Protein 5F9P (pdb70)

Nearest PDB structures (foldseek):
  5f9p-assembly2_B  TM=1.002E+00  e=2.046E-46  Streptomyces ambofaciens
  4mt1-assembly1_A  TM=4.503E-01  e=4.607E-01  Neisseria gonorrhoeae PID332
  7b5p-assembly1_A  TM=3.895E-01  e=2.047E-01  Escherichia coli
  4k7q-assembly1_A  TM=4.254E-01  e=3.254E-01  Escherichia coli K-12
  7kge-assembly1_C  TM=5.294E-01  e=1.468E+00  Acinetobacter baumannii

Sequence (472 aa):
PIISAEDKHLTVLNLFTTDTPEKQGKLIEETKIVDAATYEGWSSTVHSGVDSHGTLNFIQWRSGEDLEKRYAGEEFKHRTLPVFGEITTSIRLQNEVAHTLTSDALGGKIEIGPGRDDYTVFTVFPVTPQGQDEALDALGPGQAFLAQVPGFRAHVVLKGLRARGLEGAFVISYSQWDSKQAWEAYRDQAPQDQDEARKAAVGRVRAVVAGEPYSNTYQVVHTRSAGEKLAAALEHHHPIISAEDKHLTVLNLFTTDTPEKQGKLIEETKIVDAATYEGWSSTVHSGVDSHGTLNFIQWRSGEDLEKRYAGEEFKHRTLPVFGEITTSIRLQNEVAHTLTSDALGGKIEIGPGRDDYTVFTVFPVTPQGQDEALDALGPGQAFLAQVPGFRAHVVLKGLRARGLEGAFVISYSQWDSKQAWEAYRDQAPQDQDEARKAAVGRVRAVVAGEPYSNTYQVVHTRSAGEKLAAAL

Radius of gyration: 25.52 Å; Cα contacts (8 Å, |Δi|>4): 1045; chains: 2; bounding box: 68×56×61 Å

B-factor: mean 20.16, std 7.45, range [1.07, 61.91]

Organism: Streptomyces ambofaciens (NCBI:txid1889)

Foldseek 3Di:
DKDFLPDPWKKKKKWFAAADVVLLVVVQVLLLCQLPDAQVQWKWWKWAFDPHGIIMITITGRYVVSVVVVCPDPCCVPPVPVVSVVGTPAIKMIWHWNAKDFLVDGRDMDDDDLVVFWWKKKKKFAFAPVQQVLLQCLQHVLVNVQSVQPFWGMKIKIWDDDMDRDDHGIIMIMTTGNDPVSVVCQVPDDPVRDDVSNVVSVVSSVVTGDDDMDMTITRTDDIDTNPGNDGPDDDNDD/DKDFLPDQWKKKKKKFAAADPVLLVVVQVLLVCQLPDQFDFWKWWKWAFDPHGIIMIIIIGRYPVSVVVVCVDPCCVPPVPVVRVVRTPAIKMIWHWNAKAFLVDGRDMDDDDLVQWWWKKKKKFAFAPVLQVVLQCLLHVLVNVQSVQAFWGMWIKIWDDDMDRDDHGMIMIMTTGNDPVSVVCLVPDDPVRDDVSNVVSVVSSVVGGDDDMDITITTTDDIDGNPGNDGPDD

Secondary structure (DSSP, 8-state):
-EE-TT--SEEEEEEEE-SSHHHHHHHHH--HHHHH---TT--EEEEEESSSSEEEEEEEES-HHHHHHHHHSHHIIIIIHHHHHHT-SEEE--EEEEEEEESS-BT--EE--GGG--EEEEEEEEE-TTTHHHHHHHHTGGGGGGGGSTTEEEEEEEEE---SS--SEEEEEEEEES-HHHHHHHHT--GGGS-HHHHHHHHHHHHHB-S--EEEEEEEEEEE-TT----SSSS---/-EE-TT--SEEEEEEEE-SSHHHHHHHHH--HHHHH---TT--EEEEEESSSSEEEEEEEES-HHHHHHHHHSHHIIIIIHHHHHHT-SEEE--EEEEEEEETTEET--EE--SSS--EEEEEEEEB-GGGHHHHHHHHTGGGGGGGGSTTEEEEEEEEE---SS--S-EEEEEEEES-HHHHHHHHT--GGGS-HHHHHHHHHHHHHB-S--EEEEEEEEEEE-TT----S--

Structure (mmCIF, N/CA/C/O backbone):
data_5F9P
#
_entry.id   5F9P
#
_cell.length_a   90.273
_cell.length_b   90.273
_cell.length_c   94.745
_cell.angle_alpha   90.00
_cell.angle_beta   90.00
_cell.angle_gamma   120.00
#
_symmetry.space_group_name_H-M   'P 62'
#
loop_
_entity.id
_entity.type
_entity.pdbx_description
1 polymer 'Anthrone oxidase-like protein'
2 non-polymer GLYCEROL
3 water water
#
loop_
_atom_site.group_PDB
_atom_site.id
_atom_site.type_symbol
_atom_site.label_atom_id
_atom_site.label_alt_id
_atom_site.label_comp_id
_atom_site.label_asym_id
_atom_site.label_entity_id
_atom_site.label_seq_id
_atom_site.pdbx_PDB_ins_code
_atom_site.Cartn_x
_atom_site.Cartn_y
_atom_site.Cartn_z
_atom_site.occupancy
_atom_site.B_iso_or_equiv
_atom_site.auth_seq_id
_atom_site.auth_comp_id
_atom_site.auth_asym_id
_atom_site.auth_atom_id
_atom_site.pdbx_PDB_model_num
ATOM 1 N N . PRO A 1 1 ? -10.374 32.139 51.415 1.00 18.85 2 PRO A N 1
ATOM 2 C CA . PRO A 1 1 ? -10.203 33.490 50.873 1.00 19.19 2 PRO A CA 1
ATOM 3 C C . PRO A 1 1 ? -9.737 33.451 49.414 1.00 17.22 2 PRO A C 1
ATOM 4 O O . PRO A 1 1 ? -9.192 32.442 48.973 1.00 17.73 2 PRO A O 1
ATOM 8 N N . ILE A 1 2 ? -9.970 34.534 48.677 1.00 17.37 3 ILE A N 1
ATOM 9 C CA . ILE A 1 2 ? -9.725 34.554 47.238 1.00 16.29 3 ILE A CA 1
ATOM 10 C C . ILE A 1 2 ? -8.554 35.468 46.919 1.00 17.53 3 ILE A C 1
ATOM 11 O O . ILE A 1 2 ? -8.466 36.570 47.451 1.00 18.31 3 ILE A O 1
ATOM 16 N N . ILE A 1 3 ? -7.644 35.001 46.067 1.00 18.04 4 ILE A N 1
ATOM 17 C CA . ILE A 1 3 ? -6.488 35.806 45.676 1.00 18.51 4 ILE A CA 1
ATOM 18 C C . ILE A 1 3 ? -6.545 36.121 44.188 1.00 17.53 4 ILE A C 1
ATOM 19 O O . ILE A 1 3 ? -6.804 35.241 43.381 1.00 18.00 4 ILE A O 1
ATOM 24 N N . SER A 1 4 ? -6.305 37.373 43.824 1.00 19.82 5 SER A N 1
ATOM 25 C CA . SER A 1 4 ? -6.300 37.734 42.405 1.00 26.17 5 SER A CA 1
ATOM 26 C C . SER A 1 4 ? -5.324 38.864 42.088 1.00 21.48 5 SER A C 1
ATOM 27 O O . SER A 1 4 ? -5.065 39.732 42.923 1.00 22.94 5 SER A O 1
ATOM 30 N N . ALA A 1 5 ? -4.803 38.869 40.868 1.00 24.95 6 ALA A N 1
ATOM 31 C CA . ALA A 1 5 ? -3.867 39.914 40.456 1.00 29.75 6 ALA A CA 1
ATOM 32 C C . ALA A 1 5 ? -4.472 41.324 40.506 1.00 29.98 6 ALA A C 1
ATOM 33 O O . ALA A 1 5 ? -3.742 42.313 40.592 1.00 25.39 6 ALA A O 1
ATOM 35 N N . GLU A 1 6 ? -5.800 41.418 40.457 1.00 27.40 7 GLU A N 1
ATOM 36 C CA . GLU A 1 6 ? -6.467 42.720 40.532 1.00 33.32 7 GLU A CA 1
ATOM 37 C C . GLU A 1 6 ? -6.659 43.214 41.966 1.00 34.80 7 GLU A C 1
ATOM 38 O O . GLU A 1 6 ? -7.155 44.321 42.187 1.00 33.93 7 GLU A O 1
ATOM 44 N N . ASP A 1 7 ? -6.265 42.394 42.936 1.00 31.64 8 ASP A N 1
ATOM 45 C CA . ASP A 1 7 ? -6.320 42.796 44.340 1.00 29.82 8 ASP A CA 1
ATOM 46 C C . ASP A 1 7 ? -5.693 44.169 44.521 1.00 28.44 8 ASP A C 1
ATOM 47 O O . ASP A 1 7 ? -4.567 44.397 44.084 1.00 33.36 8 ASP A O 1
ATOM 52 N N . LYS A 1 8 ? -6.412 45.079 45.170 1.00 27.67 9 LYS A N 1
ATOM 53 C CA . LYS A 1 8 ? -5.883 46.411 45.432 1.00 27.49 9 LYS A CA 1
ATOM 54 C C . LYS A 1 8 ? -5.452 46.557 46.888 1.00 27.76 9 LYS A C 1
ATOM 55 O O . LYS A 1 8 ? -4.860 47.563 47.274 1.00 24.89 9 LYS A O 1
ATOM 61 N N . HIS A 1 9 ? -5.749 45.541 47.692 1.00 20.87 10 HIS A N 1
ATOM 62 C CA . HIS A 1 9 ? -5.375 45.541 49.093 1.00 20.01 10 HIS A CA 1
ATOM 63 C C . HIS A 1 9 ? -3.945 45.008 49.288 1.00 19.08 10 HIS A C 1
ATOM 64 O O . HIS A 1 9 ? -3.278 44.599 48.335 1.00 21.66 10 HIS A O 1
ATOM 71 N N . LEU A 1 10 ? -3.491 45.018 50.535 1.00 16.17 11 LEU A N 1
ATOM 72 C CA . LEU A 1 10 ? -2.142 44.613 50.885 1.00 14.50 11 LEU A CA 1
ATOM 73 C C . LEU A 1 10 ? -2.116 43.135 51.257 1.00 17.55 11 LEU A C 1
ATOM 74 O O . LEU A 1 10 ? -2.953 42.662 52.043 1.00 15.21 11 LEU A O 1
ATOM 79 N N . THR A 1 11 ? -1.170 42.396 50.684 1.00 15.19 12 THR A N 1
ATOM 80 C CA . THR A 1 11 ? -1.021 40.988 51.021 1.00 13.59 12 THR A CA 1
ATOM 81 C C . THR A 1 11 ? 0.150 40.787 51.975 1.00 14.58 12 THR A C 1
ATOM 82 O O . THR A 1 11 ? 1.304 41.046 51.630 1.00 14.05 12 THR A O 1
ATOM 86 N N . VAL A 1 12 ? -0.152 40.312 53.176 1.00 12.25 13 VAL A N 1
ATOM 87 C CA . VAL A 1 12 ? 0.857 40.168 54.209 1.00 12.75 13 VAL A CA 1
ATOM 88 C C . VAL A 1 12 ? 1.123 38.690 54.496 1.00 16.53 13 VAL A C 1
ATOM 89 O O . VAL A 1 12 ? 0.195 37.926 54.785 1.00 11.78 13 VAL A O 1
ATOM 93 N N . LEU A 1 13 ? 2.388 38.289 54.385 1.00 13.13 14 LEU A N 1
ATOM 94 C CA . LEU A 1 13 ? 2.799 36.939 54.763 1.00 11.91 14 LEU A CA 1
ATOM 95 C C . LEU A 1 13 ? 3.722 36.964 55.966 1.00 11.40 14 LEU A C 1
ATOM 96 O O . LEU A 1 13 ? 4.810 37.542 55.923 1.00 12.59 14 LEU A O 1
ATOM 101 N N . ASN A 1 14 ? 3.260 36.357 57.054 1.00 11.35 15 ASN A N 1
ATOM 102 C CA . ASN A 1 14 ? 4.053 36.220 58.265 1.00 11.08 15 ASN A CA 1
ATOM 103 C C . ASN A 1 14 ? 4.677 34.828 58.292 1.00 12.55 15 ASN A C 1
ATOM 104 O O . ASN A 1 14 ? 3.980 33.816 58.401 1.00 10.73 15 ASN A O 1
ATOM 109 N N . LEU A 1 15 ? 5.997 34.799 58.163 1.00 12.75 16 LEU A N 1
ATOM 110 C CA . LEU A 1 15 ? 6.753 33.565 58.045 1.00 11.04 16 LEU A CA 1
ATOM 111 C C . LEU A 1 15 ? 7.539 33.296 59.322 1.00 13.57 16 LEU A C 1
ATOM 112 O O . LEU A 1 15 ? 8.312 34.141 59.775 1.00 12.81 16 LEU A O 1
ATOM 117 N N . PHE A 1 16 ? 7.331 32.117 59.899 1.00 12.62 17 PHE A N 1
ATOM 118 C CA . PHE A 1 16 ? 7.994 31.733 61.132 1.00 12.87 17 PHE A CA 1
ATOM 119 C C . PHE A 1 16 ? 8.733 30.403 60.941 1.00 14.00 17 PHE A C 1
ATOM 120 O O . PHE A 1 16 ? 8.185 29.458 60.371 1.00 12.93 17 PHE A O 1
ATOM 128 N N . THR A 1 17 ? 9.973 30.340 61.410 1.00 13.71 18 THR A N 1
ATOM 129 C CA . THR A 1 17 ? 10.733 29.093 61.418 1.00 13.71 18 THR A CA 1
ATOM 130 C C . THR A 1 17 ? 10.960 28.682 62.870 1.00 13.25 18 THR A C 1
ATOM 131 O O . THR A 1 17 ? 11.050 29.529 63.759 1.00 15.23 18 THR A O 1
ATOM 135 N N . THR A 1 18 ? 11.028 27.385 63.120 1.00 14.58 19 THR A N 1
ATOM 136 C CA . THR A 1 18 ? 11.318 26.900 64.458 1.00 17.27 19 THR A CA 1
ATOM 137 C C . THR A 1 18 ? 12.074 25.570 64.389 1.00 20.68 19 THR A C 1
ATOM 138 O O . THR A 1 18 ? 12.276 25.032 63.305 1.00 14.31 19 THR A O 1
ATOM 142 N N . ASP A 1 19 ? 12.487 25.033 65.537 1.00 23.02 20 ASP A N 1
ATOM 143 C CA . ASP A 1 19 ? 13.377 23.869 65.518 1.00 22.41 20 ASP A CA 1
ATOM 144 C C . ASP A 1 19 ? 12.841 22.570 66.138 1.00 24.83 20 ASP A C 1
ATOM 145 O O . ASP A 1 19 ? 13.552 21.567 66.156 1.00 25.79 20 ASP A O 1
ATOM 150 N N . THR A 1 20 ? 11.607 22.577 66.640 1.00 19.58 21 THR A N 1
ATOM 151 C CA . THR A 1 20 ? 10.981 21.344 67.114 1.00 18.29 21 THR A CA 1
ATOM 152 C C . THR A 1 20 ? 9.521 21.316 66.710 1.00 21.24 21 THR A C 1
ATOM 153 O O . THR A 1 20 ? 8.891 22.367 66.559 1.00 18.10 21 THR A O 1
ATOM 157 N N . PRO A 1 21 ? 8.970 20.107 66.541 1.00 23.04 22 PRO A N 1
ATOM 158 C CA . PRO A 1 21 ? 7.553 19.985 66.194 1.00 21.54 22 PRO A CA 1
ATOM 159 C C . PRO A 1 21 ? 6.670 20.477 67.328 1.00 20.08 22 PRO A C 1
ATOM 160 O O . PRO A 1 21 ? 5.540 20.859 67.059 1.00 16.11 22 PRO A O 1
ATOM 164 N N . GLU A 1 22 ? 7.176 20.480 68.562 1.00 20.78 23 GLU A N 1
ATOM 165 C CA . GLU A 1 22 ? 6.393 20.969 69.699 1.00 19.63 23 GLU A CA 1
ATOM 166 C C . GLU A 1 22 ? 6.208 22.480 69.609 1.00 19.63 23 GLU A C 1
ATOM 167 O O . GLU A 1 22 ? 5.124 23.003 69.879 1.00 16.93 23 GLU A O 1
ATOM 173 N N . LYS A 1 23 ? 7.275 23.182 69.238 1.00 15.62 24 LYS A N 1
ATOM 174 C CA . LYS A 1 23 ? 7.191 24.618 69.065 1.00 17.34 24 LYS A CA 1
ATOM 175 C C . LYS A 1 23 ? 6.331 24.973 67.853 1.00 16.13 24 LYS A C 1
ATOM 176 O O . LYS A 1 23 ? 5.679 26.014 67.841 1.00 15.29 24 LYS A O 1
ATOM 182 N N . GLN A 1 24 ? 6.316 24.109 66.842 1.00 14.11 25 GLN A N 1
ATOM 183 C CA . GLN A 1 24 ? 5.425 24.333 65.710 1.00 12.63 25 GLN A CA 1
ATOM 184 C C . GLN A 1 24 ? 3.963 24.255 66.139 1.00 13.08 25 GLN A C 1
ATOM 185 O O . GLN A 1 24 ? 3.154 25.094 65.756 1.00 14.94 25 GLN A O 1
ATOM 191 N N . GLY A 1 25 ? 3.618 23.240 66.921 1.00 13.54 26 GLY A N 1
ATOM 192 C CA . GLY A 1 25 ? 2.251 23.119 67.401 1.00 13.76 26 GLY A CA 1
ATOM 193 C C . GLY A 1 25 ? 1.844 24.337 68.217 1.00 15.75 26 GLY A C 1
ATOM 194 O O . GLY A 1 25 ? 0.698 24.830 68.132 1.00 13.53 26 GLY A O 1
ATOM 195 N N . LYS A 1 26 ? 2.783 24.823 69.021 1.00 14.68 27 LYS A N 1
ATOM 196 C CA . LYS A 1 26 ? 2.550 25.999 69.855 1.00 16.56 27 LYS A CA 1
ATOM 197 C C . LYS A 1 26 ? 2.379 27.255 69.008 1.00 17.18 27 LYS A C 1
ATOM 198 O O . LYS A 1 26 ? 1.509 28.078 69.284 1.00 13.76 27 LYS A O 1
ATOM 204 N N . LEU A 1 27 ? 3.212 27.396 67.979 1.00 15.42 28 LEU A N 1
ATOM 205 C CA . LEU A 1 27 ? 3.052 28.474 67.007 1.00 13.52 28 LEU A CA 1
ATOM 206 C C . LEU A 1 27 ? 1.652 28.459 66.391 1.00 13.35 28 LEU A C 1
ATOM 207 O O . LEU A 1 27 ? 0.997 29.491 66.303 1.00 14.30 28 LEU A O 1
ATOM 212 N N . ILE A 1 28 ? 1.214 27.285 65.948 1.00 11.01 29 ILE A N 1
ATOM 213 C CA . ILE A 1 28 ? -0.088 27.160 65.316 1.00 12.53 29 ILE A CA 1
ATOM 214 C C . ILE A 1 28 ? -1.185 27.629 66.260 1.00 12.52 29 ILE A C 1
ATOM 215 O O . ILE A 1 28 ? -2.089 28.354 65.866 1.00 12.19 29 ILE A O 1
ATOM 220 N N . GLU A 1 29 ? -1.098 27.202 67.514 1.00 13.63 30 GLU A N 1
ATOM 221 C CA . GLU A 1 29 ? -2.106 27.546 68.508 1.00 14.34 30 GLU A CA 1
ATOM 222 C C . GLU A 1 29 ? -2.137 29.039 68.816 1.00 13.53 30 GLU A C 1
ATOM 223 O O . GLU A 1 29 ? -3.210 29.619 68.924 1.00 14.12 30 GLU A O 1
ATOM 229 N N . GLU A 1 30 ? -0.967 29.656 68.974 1.00 13.33 31 GLU A N 1
ATOM 230 C CA . GLU A 1 30 ? -0.896 31.101 69.203 1.00 13.25 31 GLU A CA 1
ATOM 231 C C . GLU A 1 30 ? -1.386 31.900 67.996 1.00 13.46 31 GLU A C 1
ATOM 232 O O . GLU A 1 30 ? -2.091 32.891 68.153 1.00 11.29 31 GLU A O 1
ATOM 245 N N . THR A 1 32 ? -3.525 30.943 65.859 1.00 9.54 33 THR A N 1
ATOM 246 C CA . THR A 1 32 ? -4.959 30.702 65.716 1.00 11.79 33 THR A CA 1
ATOM 247 C C . THR A 1 32 ? -5.793 31.520 66.711 1.00 10.60 33 THR A C 1
ATOM 248 O O . THR A 1 32 ? -6.880 31.989 66.377 1.00 10.46 33 THR A O 1
ATOM 252 N N . LYS A 1 33 ? -5.268 31.707 67.919 1.00 11.56 34 LYS A N 1
ATOM 253 C CA . LYS A 1 33 ? -5.904 32.586 68.901 1.00 11.50 34 LYS A CA 1
ATOM 254 C C . LYS A 1 33 ? -6.054 33.996 68.347 1.00 13.04 34 LYS A C 1
ATOM 255 O O . LYS A 1 33 ? -7.113 34.605 68.467 1.00 11.01 34 LYS A O 1
ATOM 261 N N . ILE A 1 34 ? -4.982 34.510 67.743 1.00 10.26 35 ILE A N 1
ATOM 262 C CA . ILE A 1 34 ? -4.991 35.851 67.153 1.00 13.38 35 ILE A CA 1
ATOM 263 C C . ILE A 1 34 ? -6.000 35.967 65.979 1.00 13.42 35 ILE A C 1
ATOM 264 O O . ILE A 1 34 ? -6.773 36.926 65.884 1.00 11.59 35 ILE A O 1
ATOM 269 N N . VAL A 1 35 ? -6.002 34.975 65.100 1.00 9.29 36 VAL A N 1
ATOM 270 C CA . VAL A 1 35 ? -6.977 34.945 64.016 1.00 10.86 36 VAL A CA 1
ATOM 271 C C . VAL A 1 35 ? -8.416 34.948 64.550 1.00 9.35 36 VAL A C 1
ATOM 2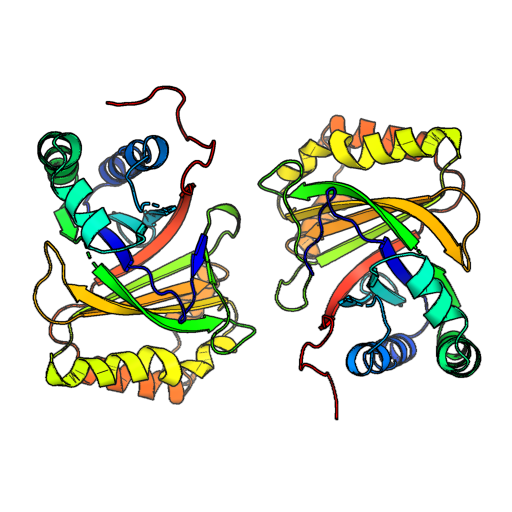72 O O . VAL A 1 35 ? -9.251 35.711 64.084 1.00 10.36 36 VAL A O 1
ATOM 276 N N . ASP A 1 36 ? -8.692 34.097 65.528 1.00 8.99 37 ASP A N 1
ATOM 277 C CA . ASP A 1 36 ? -10.052 33.913 66.013 1.00 9.91 37 ASP A CA 1
ATOM 278 C C . ASP A 1 36 ? -10.585 35.155 66.718 1.00 11.32 37 ASP A C 1
ATOM 279 O O . ASP A 1 36 ? -11.790 35.410 66.714 1.00 9.18 37 ASP A O 1
ATOM 284 N N . ALA A 1 37 ? -9.679 35.936 67.302 1.00 12.19 38 ALA A N 1
ATOM 285 C CA . ALA A 1 37 ? -10.053 37.179 67.981 1.00 14.80 38 ALA A CA 1
ATOM 286 C C . ALA A 1 37 ? -9.944 38.416 67.084 1.00 15.88 38 ALA A C 1
ATOM 287 O O . ALA A 1 37 ? -10.345 39.501 67.487 1.00 17.64 38 ALA A O 1
ATOM 289 N N . ALA A 1 38 ? -9.427 38.247 65.868 1.00 14.53 39 ALA A N 1
ATOM 290 C CA . ALA A 1 38 ? -9.171 39.374 64.974 1.00 13.48 39 ALA A CA 1
ATOM 291 C C . ALA A 1 38 ? -10.408 40.210 64.646 1.00 16.92 39 ALA A C 1
ATOM 292 O O . ALA A 1 38 ? -11.369 39.701 64.051 1.00 13.71 39 ALA A O 1
ATOM 294 N N . THR A 1 39 ? -10.357 41.495 65.017 1.00 18.28 40 THR A N 1
ATOM 295 C CA . THR A 1 39 ? -11.389 42.476 64.660 1.00 14.47 40 THR A CA 1
ATOM 296 C C . THR A 1 39 ? -10.777 43.814 64.183 1.00 19.73 40 THR A C 1
ATOM 297 O O . THR A 1 39 ? -11.463 44.829 64.113 1.00 19.14 40 THR A O 1
ATOM 301 N N . TYR A 1 40 ? -9.491 43.811 63.854 1.00 16.56 41 TYR A N 1
ATOM 302 C CA . TYR A 1 40 ? -8.811 45.026 63.409 1.00 18.05 41 TYR A CA 1
ATOM 303 C C . TYR A 1 40 ? -9.513 45.678 62.243 1.00 17.00 41 TYR A C 1
ATOM 304 O O . TYR A 1 40 ? -9.915 45.007 61.287 1.00 15.82 41 TYR A O 1
ATOM 313 N N . GLU A 1 41 ? -9.631 47.000 62.299 1.00 17.58 42 GLU A N 1
ATOM 314 C CA . GLU A 1 41 ? -10.136 47.736 61.152 1.00 19.32 42 GLU A CA 1
ATOM 315 C C . GLU A 1 41 ? -9.252 47.417 59.946 1.00 19.19 42 GLU A C 1
ATOM 316 O O . GLU A 1 41 ? -8.022 47.454 60.045 1.00 18.77 42 GLU A O 1
ATOM 322 N N . GLY A 1 42 ? -9.878 47.082 58.819 1.00 16.13 43 GLY A N 1
ATOM 323 C CA . GLY A 1 42 ? -9.146 46.806 57.598 1.00 17.35 43 GLY A CA 1
ATOM 324 C C . GLY A 1 42 ? -8.679 45.365 57.434 1.00 13.70 43 GLY A C 1
ATOM 325 O O . GLY A 1 42 ? -8.291 44.961 56.336 1.00 16.27 43 GLY A O 1
ATOM 326 N N . TRP A 1 43 ? -8.695 44.590 58.512 1.00 12.21 44 TRP A N 1
ATOM 327 C CA . TRP A 1 43 ? -8.287 43.184 58.427 1.00 12.66 44 TRP A CA 1
ATOM 328 C C . TRP A 1 43 ? -9.326 42.391 57.642 1.00 13.42 44 TRP A C 1
ATOM 329 O O . TRP A 1 43 ? -10.514 42.423 57.960 1.00 12.99 44 TRP A O 1
ATOM 347 N N . SER A 1 45 ? -8.711 38.905 56.134 1.00 11.77 46 SER A N 1
ATOM 348 C CA . SER A 1 45 ? -8.656 37.462 56.334 1.00 9.90 46 SER A CA 1
ATOM 349 C C . SER A 1 45 ? -7.249 37.039 56.711 1.00 13.29 46 SER A C 1
ATOM 350 O O . SER A 1 45 ? -6.281 37.764 56.447 1.00 12.14 46 SER A O 1
ATOM 353 N N . SER A 1 46 ? -7.156 35.872 57.348 1.00 11.86 47 SER A N 1
ATOM 354 C CA . SER A 1 46 ? -5.881 35.219 57.664 1.00 12.90 47 SER A CA 1
ATOM 355 C C . SER A 1 46 ? -6.043 33.743 57.355 1.00 11.53 47 SER A C 1
ATOM 356 O O . SER A 1 46 ? -7.119 33.161 57.600 1.00 9.88 47 SER A O 1
ATOM 359 N N . THR A 1 47 ? -4.989 33.140 56.816 1.00 9.10 48 THR A N 1
ATOM 360 C CA . THR A 1 47 ? -4.982 31.717 56.502 1.00 8.22 48 THR A CA 1
ATOM 361 C C . THR A 1 47 ? -3.706 31.100 57.045 1.00 10.98 48 THR A C 1
ATOM 362 O O . THR A 1 47 ? -2.609 31.414 56.571 1.00 9.61 48 THR A O 1
ATOM 366 N N . VAL A 1 48 ? -3.855 30.229 58.045 1.00 8.65 49 VAL A N 1
ATOM 367 C CA . VAL A 1 48 ? -2.722 29.687 58.792 1.00 9.26 49 VAL A CA 1
ATOM 368 C C . VAL A 1 48 ? -2.197 28.402 58.134 1.00 10.12 49 VAL A C 1
ATOM 369 O O . VAL A 1 48 ? -2.977 27.501 57.822 1.00 10.56 49 VAL A O 1
ATOM 373 N N . HIS A 1 49 ? -0.885 28.331 57.928 1.00 8.73 50 HIS A N 1
ATOM 374 C CA . HIS A 1 49 ? -0.250 27.173 57.283 1.00 8.65 50 HIS A CA 1
ATOM 375 C C . HIS A 1 49 ? 0.698 26.486 58.252 1.00 9.61 50 HIS A C 1
ATOM 376 O O . HIS A 1 49 ? 1.433 27.154 58.986 1.00 8.61 50 HIS A O 1
ATOM 383 N N . SER A 1 50 ? 0.681 25.152 58.240 1.00 7.47 51 SER A N 1
ATOM 384 C CA . SER A 1 50 ? 1.537 24.333 59.093 1.00 10.13 51 SER A CA 1
ATOM 385 C C . SER A 1 50 ? 2.647 23.676 58.266 1.00 11.32 51 SER A C 1
ATOM 386 O O . SER A 1 50 ? 2.359 23.019 57.275 1.00 9.48 51 SER A O 1
ATOM 389 N N . GLY A 1 51 ? 3.903 23.856 58.664 1.00 9.01 52 GLY A N 1
ATOM 390 C CA . GLY A 1 51 ? 5.025 23.396 57.856 1.00 13.77 52 GLY A CA 1
ATOM 391 C C . GLY A 1 51 ? 5.129 21.881 57.736 1.00 14.76 52 GLY A C 1
ATOM 392 O O . GLY A 1 51 ? 4.873 21.168 58.709 1.00 12.37 52 GLY A O 1
ATOM 393 N N . VAL A 1 52 ? 5.485 21.398 56.543 1.00 14.68 53 VAL A N 1
ATOM 394 C CA . VAL A 1 52 ? 5.618 19.952 56.271 1.00 12.71 53 VAL A CA 1
ATOM 395 C C . VAL A 1 52 ? 7.081 19.517 56.087 1.00 15.76 53 VAL A C 1
ATOM 396 O O . VAL A 1 52 ? 7.589 18.699 56.856 1.00 17.81 53 VAL A O 1
ATOM 400 N N . ASP A 1 53 ? 7.770 20.072 55.086 1.00 16.33 54 ASP A N 1
ATOM 401 C CA . ASP A 1 53 ? 9.188 19.756 54.874 1.00 13.69 54 ASP A CA 1
ATOM 402 C C . ASP A 1 53 ? 10.025 20.027 56.126 1.00 17.99 54 ASP A C 1
ATOM 403 O O . ASP A 1 53 ? 10.804 19.181 56.553 1.00 20.50 54 ASP A O 1
ATOM 408 N N . SER A 1 54 ? 9.886 21.216 56.706 1.00 16.91 55 SER A N 1
ATOM 409 C CA . SER A 1 54 ? 10.668 21.574 57.894 1.00 14.62 55 SER A CA 1
ATOM 410 C C . SER A 1 54 ? 9.787 22.351 58.854 1.00 17.23 55 SER A C 1
ATOM 411 O O . SER A 1 54 ? 8.732 22.842 58.453 1.00 11.64 55 SER A O 1
ATOM 414 N N . HIS A 1 55 ? 10.204 22.440 60.117 1.00 13.44 56 HIS A N 1
ATOM 415 C CA . HIS A 1 55 ? 9.375 23.072 61.141 1.00 15.22 56 HIS A CA 1
ATOM 416 C C . HIS A 1 55 ? 9.222 24.562 60.908 1.00 14.88 56 HIS A C 1
ATOM 417 O O . HIS A 1 55 ? 10.197 25.272 60.658 1.00 15.05 56 HIS A O 1
ATOM 424 N N . GLY A 1 56 ? 7.985 25.029 60.994 1.00 11.25 57 GLY A N 1
ATOM 425 C CA . GLY A 1 56 ? 7.704 26.445 60.915 1.00 15.33 57 GLY A CA 1
ATOM 426 C C . GLY A 1 56 ? 6.257 26.609 60.519 1.00 12.59 57 GLY A C 1
ATOM 427 O O . GLY A 1 56 ? 5.569 25.618 60.319 1.00 11.69 57 GLY A O 1
ATOM 428 N N . THR A 1 57 ? 5.809 27.854 60.400 1.00 12.00 58 THR A N 1
ATOM 429 C CA . THR A 1 57 ? 4.443 28.155 59.999 1.00 10.12 58 THR A CA 1
ATOM 430 C C . THR A 1 57 ? 4.419 29.379 59.085 1.00 10.69 58 THR A C 1
ATOM 431 O O . THR A 1 57 ? 5.413 30.091 58.946 1.00 9.29 58 THR A O 1
ATOM 435 N N . LEU A 1 58 ? 3.260 29.631 58.489 1.00 11.09 59 LEU A N 1
ATOM 436 C CA . LEU A 1 58 ? 3.082 30.769 57.601 1.00 11.25 59 LEU A CA 1
ATOM 437 C C . LEU A 1 58 ? 1.646 31.246 57.710 1.00 10.92 59 LEU A C 1
ATOM 438 O O . LEU A 1 58 ? 0.717 30.446 57.626 1.00 10.13 59 LEU A O 1
ATOM 443 N N . ASN A 1 59 ? 1.473 32.553 57.913 1.00 10.67 60 ASN A N 1
ATOM 444 C CA . ASN A 1 59 ? 0.156 33.172 57.833 1.00 11.23 60 ASN A CA 1
ATOM 445 C C . ASN A 1 59 ? 0.049 34.017 56.569 1.00 12.89 60 ASN A C 1
ATOM 446 O O . ASN A 1 59 ? 0.853 34.931 56.345 1.00 12.40 60 ASN A O 1
ATOM 451 N N . PHE A 1 60 ? -0.936 33.699 55.739 1.00 11.29 61 PHE A N 1
ATOM 452 C CA . PHE A 1 60 ? -1.225 34.467 54.534 1.00 13.46 61 PHE A CA 1
ATOM 453 C C . PHE A 1 60 ? -2.406 35.376 54.863 1.00 12.55 61 PHE A C 1
ATOM 454 O O . PHE A 1 60 ? -3.528 34.893 55.043 1.00 8.78 61 PHE A O 1
ATOM 462 N N . ILE A 1 61 ? -2.140 36.681 54.954 1.00 11.72 62 ILE A N 1
ATOM 463 C CA . ILE A 1 61 ? -3.083 37.653 55.523 1.00 10.95 62 ILE A CA 1
ATOM 464 C C . ILE A 1 61 ? -3.448 38.768 54.546 1.00 14.76 62 ILE A C 1
ATOM 465 O O . ILE A 1 61 ? -2.572 39.338 53.884 1.00 12.44 62 ILE A O 1
ATOM 470 N N . GLN A 1 62 ? -4.742 39.083 54.463 1.00 11.51 63 GLN A N 1
ATOM 471 C CA . GLN A 1 62 ? -5.209 40.174 53.612 1.00 12.45 63 GLN A CA 1
ATOM 472 C C . GLN A 1 62 ? -5.625 41.398 54.425 1.00 16.71 63 GLN A C 1
ATOM 473 O O . GLN A 1 62 ? -6.381 41.285 55.396 1.00 12.90 63 GLN A O 1
ATOM 479 N N . TRP A 1 63 ? -5.120 42.563 54.024 1.00 13.11 64 TRP A N 1
ATOM 480 C CA . TRP A 1 63 ? -5.357 43.828 54.721 1.00 15.21 64 TRP A CA 1
ATOM 481 C C . TRP A 1 63 ? -5.826 44.871 53.705 1.00 15.95 64 TRP A C 1
ATOM 482 O O . TRP A 1 63 ? -5.297 44.937 52.598 1.00 18.22 64 TRP A O 1
ATOM 493 N N . ARG A 1 64 ? -6.815 45.680 54.074 1.00 17.76 65 ARG A N 1
ATOM 494 C CA . ARG A 1 64 ? -7.324 46.709 53.168 1.00 19.44 65 ARG A CA 1
ATOM 495 C C . ARG A 1 64 ? -6.197 47.659 52.726 1.00 17.13 65 ARG A C 1
ATOM 496 O O . ARG A 1 64 ? -6.080 47.973 51.554 1.00 20.45 65 ARG A O 1
ATOM 504 N N . SER A 1 65 ? -5.353 48.081 53.665 1.00 18.76 66 SER A N 1
ATOM 505 C CA . SER A 1 65 ? -4.260 49.010 53.364 1.00 19.31 66 SER A CA 1
ATOM 506 C C . SER A 1 65 ? -3.149 48.921 54.410 1.00 20.68 66 SER A C 1
ATOM 507 O O . SER A 1 65 ? -3.365 48.403 55.511 1.00 15.52 66 SER A O 1
ATOM 510 N N . GLY A 1 66 ? -1.965 49.438 54.071 1.00 16.43 67 GLY A N 1
ATOM 511 C CA . GLY A 1 66 ? -0.849 49.447 55.002 1.00 17.61 67 GLY A CA 1
ATOM 512 C C . GLY A 1 66 ? -1.145 50.239 56.260 1.00 20.31 67 GLY A C 1
ATOM 513 O O . GLY A 1 66 ? -0.663 49.924 57.351 1.00 20.06 67 GLY A O 1
ATOM 514 N N . GLU A 1 67 ? -1.957 51.276 56.104 1.00 19.86 68 GLU A N 1
ATOM 515 C CA . GLU A 1 67 ? -2.351 52.126 57.217 1.00 22.44 68 GLU A CA 1
ATOM 516 C C . GLU A 1 67 ? -3.097 51.303 58.276 1.00 17.72 68 GLU A C 1
ATOM 517 O O . GLU A 1 67 ? -2.836 51.423 59.472 1.00 19.16 68 GLU A O 1
ATOM 523 N N . ASP A 1 68 ? -3.993 50.433 57.826 1.00 17.62 69 ASP A N 1
ATOM 524 C CA . ASP A 1 68 ? -4.690 49.529 58.736 1.00 18.32 69 ASP A CA 1
ATOM 525 C C . ASP A 1 68 ? -3.723 48.568 59.424 1.00 18.94 69 ASP A C 1
ATOM 526 O O . ASP A 1 68 ? -3.806 48.349 60.628 1.00 17.87 69 ASP A O 1
ATOM 531 N N . LEU A 1 69 ? -2.812 47.986 58.653 1.00 14.77 70 LEU A N 1
ATOM 532 C CA . LEU A 1 69 ? -1.806 47.083 59.217 1.00 17.13 70 LEU A CA 1
ATOM 533 C C . LEU A 1 69 ? -0.960 47.738 60.309 1.00 18.99 70 LEU A C 1
ATOM 534 O O . LEU A 1 69 ? -0.669 47.124 61.340 1.00 19.74 70 LEU A O 1
ATOM 539 N N . GLU A 1 70 ? -0.533 48.971 60.066 1.00 19.16 71 GLU A N 1
ATOM 540 C CA . GLU A 1 70 ? 0.326 49.671 61.014 1.00 19.92 71 GLU A CA 1
ATOM 541 C C . GLU A 1 70 ? -0.385 49.910 62.343 1.00 18.64 71 GLU A C 1
ATOM 542 O O . GLU A 1 70 ? 0.235 49.865 63.407 1.00 20.58 71 GLU A O 1
ATOM 548 N N . LYS A 1 71 ? -1.686 50.169 62.273 1.00 21.02 72 LYS A N 1
ATOM 549 C CA . LYS A 1 71 ? -2.504 50.327 63.474 1.00 24.04 72 LYS A CA 1
ATOM 550 C C . LYS A 1 71 ? -2.430 49.063 64.309 1.00 21.50 72 LYS A C 1
ATOM 551 O O . LYS A 1 71 ? -2.337 49.120 65.534 1.00 24.73 72 LYS A O 1
ATOM 557 N N . ARG A 1 72 ? -2.461 47.910 63.651 1.00 21.81 73 ARG A N 1
ATOM 558 C CA . ARG A 1 72 ? -2.292 46.662 64.380 1.00 19.70 73 ARG A CA 1
ATOM 559 C C . ARG A 1 72 ? -0.901 46.547 65.017 1.00 20.56 73 ARG A C 1
ATOM 560 O O . ARG A 1 72 ? -0.764 46.133 66.176 1.00 20.39 73 ARG A O 1
ATOM 568 N N . TYR A 1 73 ? 0.128 46.921 64.258 1.00 20.76 74 TYR A N 1
ATOM 569 C CA . TYR A 1 73 ? 1.503 46.860 64.751 1.00 19.87 74 TYR A CA 1
ATOM 570 C C . TYR A 1 73 ? 1.686 47.783 65.951 1.00 19.98 74 TYR A C 1
ATOM 571 O O . TYR A 1 73 ? 2.564 47.567 66.783 1.00 16.43 74 TYR A O 1
ATOM 580 N N . ALA A 1 74 ? 0.862 48.820 66.030 1.00 21.56 75 ALA A N 1
ATOM 581 C CA . ALA A 1 74 ? 0.985 49.792 67.119 1.00 22.21 75 ALA A CA 1
ATOM 582 C C . ALA A 1 74 ? 0.205 49.358 68.357 1.00 21.14 75 ALA A C 1
ATOM 583 O O . ALA A 1 74 ? 0.352 49.954 69.421 1.00 26.94 75 ALA A O 1
ATOM 585 N N . GLY A 1 75 ? -0.618 48.320 68.212 1.00 21.58 76 GLY A N 1
ATOM 586 C CA . GLY A 1 75 ? -1.392 47.783 69.325 1.00 19.74 76 GLY A CA 1
ATOM 587 C C . GLY A 1 75 ? -0.520 47.181 70.414 1.00 20.20 76 GLY A C 1
ATOM 588 O O . GLY A 1 75 ? 0.565 46.672 70.133 1.00 16.69 76 GLY A O 1
ATOM 589 N N . GLU A 1 76 ? -0.997 47.235 71.655 1.00 19.97 77 GLU A N 1
ATOM 590 C CA . GLU A 1 76 ? -0.232 46.747 72.802 1.00 20.47 77 GLU A CA 1
ATOM 591 C C . GLU A 1 76 ? -0.105 45.223 72.902 1.00 19.67 77 GLU A C 1
ATOM 592 O O . GLU A 1 76 ? 0.908 44.724 73.388 1.00 14.67 77 GLU A O 1
ATOM 598 N N . GLU A 1 77 ? -1.137 44.487 72.488 1.00 19.06 78 GLU A N 1
ATOM 599 C CA . GLU A 1 77 ? -1.044 43.029 72.516 1.00 18.32 78 GLU A CA 1
ATOM 600 C C . GLU A 1 77 ? 0.070 42.594 71.587 1.00 16.60 78 GLU A C 1
ATOM 601 O O . GLU A 1 77 ? 0.927 41.794 71.959 1.00 17.56 78 GLU A O 1
ATOM 607 N N . PHE A 1 78 ? 0.064 43.139 70.376 1.00 18.07 79 PHE A N 1
ATOM 608 C CA . PHE A 1 78 ? 1.073 42.778 69.387 1.00 15.83 79 PHE A CA 1
ATOM 609 C C . PHE A 1 78 ? 2.478 43.047 69.901 1.00 16.59 79 PHE A C 1
ATOM 610 O O . PHE A 1 78 ? 3.362 42.191 69.815 1.00 15.88 79 PHE A O 1
ATOM 618 N N . LYS A 1 79 ? 2.687 44.246 70.433 1.00 15.92 80 LYS A N 1
ATOM 619 C CA . LYS A 1 79 ? 4.014 44.651 70.880 1.00 16.61 80 LYS A CA 1
ATOM 620 C C . LYS A 1 79 ? 4.512 43.861 72.095 1.00 18.20 80 LYS A C 1
ATOM 621 O O . LYS A 1 79 ? 5.672 43.455 72.148 1.00 14.72 80 LYS A O 1
ATOM 627 N N . HIS A 1 80 ? 3.633 43.649 73.073 1.00 14.69 81 HIS A N 1
ATOM 628 C CA . HIS A 1 80 ? 4.067 43.158 74.377 1.00 15.99 81 HIS A CA 1
ATOM 629 C C . HIS A 1 80 ? 3.712 41.701 74.646 1.00 14.47 81 HIS A C 1
ATOM 630 O O . HIS A 1 80 ? 4.290 41.072 75.532 1.00 15.47 81 HIS A O 1
ATOM 637 N N . ARG A 1 81 ? 2.766 41.161 73.890 1.00 14.03 82 ARG A N 1
ATOM 638 C CA . ARG A 1 81 ? 2.440 39.751 74.039 1.00 16.11 82 ARG A CA 1
ATOM 639 C C . ARG A 1 81 ? 2.882 38.958 72.823 1.00 15.39 82 ARG A C 1
ATOM 640 O O . ARG A 1 81 ? 3.681 38.039 72.930 1.00 16.23 82 ARG A O 1
ATOM 648 N N . THR A 1 82 ? 2.374 39.338 71.659 1.00 14.84 83 THR A N 1
ATOM 649 C CA . THR A 1 82 ? 2.564 38.547 70.448 1.00 14.68 83 THR A CA 1
ATOM 650 C C . THR A 1 82 ? 4.013 38.358 70.024 1.00 17.17 83 THR A C 1
ATOM 651 O O . THR A 1 82 ? 4.469 37.215 69.845 1.00 14.65 83 THR A O 1
ATOM 655 N N . LEU A 1 83 ? 4.738 39.467 69.861 1.00 15.59 84 LEU A N 1
ATOM 656 C CA . LEU A 1 83 ? 6.128 39.400 69.414 1.00 17.29 84 LEU A CA 1
ATOM 657 C C . LEU A 1 83 ? 7.041 38.639 70.378 1.00 16.35 84 LEU A C 1
ATOM 658 O O . LEU A 1 83 ? 7.777 37.748 69.961 1.00 16.36 84 LEU A O 1
ATOM 663 N N . PRO A 1 84 ? 7.001 38.993 71.670 1.00 16.43 85 PRO A N 1
ATOM 664 C CA . PRO A 1 84 ? 7.815 38.286 72.664 1.00 17.63 85 PRO A CA 1
ATOM 665 C C . PRO A 1 84 ? 7.450 36.791 72.789 1.00 19.45 85 PRO A C 1
ATOM 666 O O . PRO A 1 84 ? 8.349 35.944 72.910 1.00 18.83 85 PRO A O 1
ATOM 670 N N . VAL A 1 85 ? 6.160 36.462 72.756 1.00 16.00 86 VAL A N 1
ATOM 671 C CA . VAL A 1 85 ? 5.747 35.054 72.804 1.00 16.45 86 VAL A CA 1
ATOM 672 C C . VAL A 1 85 ? 6.266 34.299 71.581 1.00 17.95 86 VAL A C 1
ATOM 673 O O . VAL A 1 85 ? 6.852 33.216 71.693 1.00 18.43 86 VAL A O 1
ATOM 677 N N . PHE A 1 86 ? 6.054 34.877 70.409 1.00 16.58 87 PHE A N 1
ATOM 678 C CA . PHE A 1 86 ? 6.519 34.254 69.178 1.00 15.33 87 PHE A CA 1
ATOM 679 C C . PHE A 1 86 ? 8.044 34.168 69.170 1.00 19.18 87 PHE A C 1
ATOM 680 O O . PHE A 1 86 ? 8.613 33.166 68.744 1.00 18.46 87 PHE A O 1
ATOM 688 N N . GLY A 1 87 ? 8.695 35.222 69.658 1.00 18.16 88 GLY A N 1
ATOM 689 C CA . GLY A 1 87 ? 10.143 35.262 69.723 1.00 18.93 88 GLY A CA 1
ATOM 690 C C . GLY A 1 87 ? 10.702 34.038 70.426 1.00 23.37 88 GLY A C 1
ATOM 691 O O . GLY A 1 87 ? 11.715 33.481 70.014 1.00 21.29 88 GLY A O 1
ATOM 692 N N . GLU A 1 88 ? 10.024 33.612 71.487 1.00 20.44 89 GLU A N 1
ATOM 693 C CA . GLU A 1 88 ? 10.504 32.521 72.331 1.00 21.90 89 GLU A CA 1
ATOM 694 C C . GLU A 1 88 ? 10.361 31.132 71.700 1.00 21.24 89 GLU A C 1
ATOM 695 O O . GLU A 1 88 ? 11.036 30.189 72.107 1.00 22.12 89 GLU A O 1
ATOM 701 N N . ILE A 1 89 ? 9.494 30.991 70.706 1.00 18.98 90 ILE A N 1
ATOM 702 C CA . ILE A 1 89 ? 9.308 29.675 70.092 1.00 18.74 90 ILE A CA 1
ATOM 703 C C . ILE A 1 89 ? 9.711 29.598 68.617 1.00 18.30 90 ILE A C 1
ATOM 704 O O . ILE A 1 89 ? 9.346 28.652 67.917 1.00 17.52 90 ILE A O 1
ATOM 709 N N . THR A 1 90 ? 10.458 30.593 68.155 1.00 16.50 91 THR A N 1
ATOM 710 C CA . THR A 1 90 ? 10.902 30.645 66.764 1.00 16.92 91 THR A CA 1
ATOM 711 C C . THR A 1 90 ? 12.408 30.845 66.656 1.00 18.55 91 THR A C 1
ATOM 712 O O . THR A 1 90 ? 13.055 31.351 67.575 1.00 20.86 91 THR A O 1
ATOM 716 N N . THR A 1 91 ? 12.963 30.441 65.522 1.00 18.16 92 THR A N 1
ATOM 717 C CA . THR A 1 91 ? 14.354 30.712 65.229 1.00 17.70 92 THR A CA 1
ATOM 718 C C . THR A 1 91 ? 14.443 31.939 64.336 1.00 17.21 92 THR A C 1
ATOM 719 O O . THR A 1 91 ? 15.486 32.589 64.257 1.00 15.33 92 THR A O 1
ATOM 723 N N . SER A 1 92 ? 13.345 32.251 63.657 1.00 13.51 93 SER A N 1
ATOM 724 C CA . SER A 1 92 ? 13.246 33.501 62.905 1.00 15.79 93 SER A CA 1
ATOM 725 C C . SER A 1 92 ? 11.796 33.931 62.670 1.00 14.70 93 SER A C 1
ATOM 726 O O . SER A 1 92 ? 10.863 33.114 62.696 1.00 13.82 93 SER A O 1
ATOM 729 N N . ILE A 1 93 ? 11.632 35.224 62.419 1.00 14.05 94 ILE A N 1
ATOM 730 C CA . ILE A 1 93 ? 10.342 35.832 62.141 1.00 13.40 94 ILE A CA 1
ATOM 731 C C . ILE A 1 93 ? 10.515 36.807 60.986 1.00 16.00 94 ILE A C 1
ATOM 732 O O . ILE A 1 93 ? 11.380 37.687 61.036 1.00 16.73 94 ILE A O 1
ATOM 737 N N . ARG A 1 94 ? 9.706 36.650 59.947 1.00 11.82 95 ARG A N 1
ATOM 738 C CA . ARG A 1 94 ? 9.695 37.595 58.838 1.00 14.02 95 ARG A CA 1
ATOM 739 C C . ARG A 1 94 ? 8.260 37.988 58.530 1.00 16.35 95 ARG A C 1
ATOM 740 O O . ARG A 1 94 ? 7.432 37.134 58.197 1.00 14.84 95 ARG A O 1
ATOM 748 N N . LEU A 1 95 ? 7.966 39.278 58.659 1.00 13.34 96 LEU A N 1
ATOM 749 C CA . LEU A 1 95 ? 6.625 39.775 58.400 1.00 14.57 96 LEU A CA 1
ATOM 750 C C . LEU A 1 95 ? 6.703 40.595 57.134 1.00 15.04 96 LEU A C 1
ATOM 751 O O . LEU A 1 95 ? 7.257 41.706 57.133 1.00 13.57 96 LEU A O 1
ATOM 764 N N . GLN A 1 97 ? 5.331 42.414 53.585 1.00 11.75 98 GLN A N 1
ATOM 765 C CA . GLN A 1 97 ? 4.227 43.095 52.923 1.00 11.80 98 GLN A CA 1
ATOM 766 C C . GLN A 1 97 ? 4.420 43.033 51.416 1.00 13.14 98 GLN A C 1
ATOM 767 O O . GLN A 1 97 ? 5.497 43.352 50.911 1.00 14.18 98 GLN A O 1
ATOM 773 N N . ASN A 1 98 ? 3.373 42.633 50.700 1.00 11.94 99 ASN A N 1
ATOM 774 C CA . ASN A 1 98 ? 3.473 42.343 49.279 1.00 11.33 99 ASN A CA 1
ATOM 775 C C . ASN A 1 98 ? 2.295 42.854 48.489 1.00 14.25 99 ASN A C 1
ATOM 776 O O . ASN A 1 98 ? 1.232 43.145 49.040 1.00 16.21 99 ASN A O 1
ATOM 781 N N . GLU A 1 99 ? 2.480 42.921 47.179 1.00 15.39 100 GLU A N 1
ATOM 782 C CA . GLU A 1 99 ? 1.360 43.054 46.268 1.00 17.47 100 GLU A CA 1
ATOM 783 C C . GLU A 1 99 ? 1.370 41.835 45.360 1.00 16.31 100 GLU A C 1
ATOM 784 O O . GLU A 1 99 ? 2.415 41.214 45.147 1.00 13.91 100 GLU A O 1
ATOM 790 N N . VAL A 1 100 ? 0.200 41.467 44.859 1.00 16.52 101 VAL A N 1
ATOM 791 C CA . VAL A 1 100 ? 0.090 40.302 44.003 1.00 17.61 101 VAL A CA 1
ATOM 792 C C . VAL A 1 100 ? 0.543 40.704 42.610 1.00 20.28 101 VAL A C 1
ATOM 793 O O . VAL A 1 100 ? 0.031 41.667 42.052 1.00 16.18 101 VAL A O 1
ATOM 797 N N . 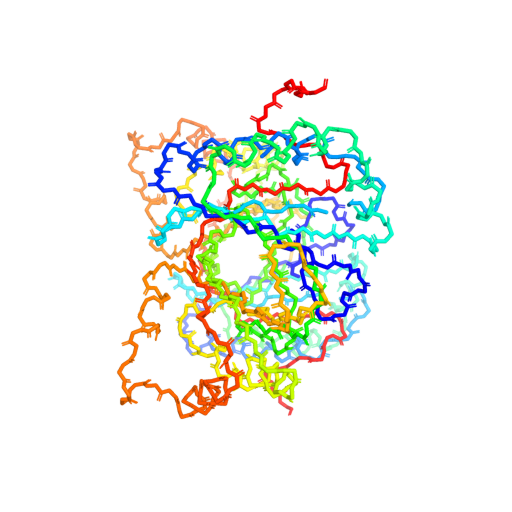ALA A 1 101 ? 1.524 39.996 42.056 1.00 14.69 102 ALA A N 1
ATOM 798 C CA . ALA A 1 101 ? 2.043 40.377 40.748 1.00 16.28 102 ALA A CA 1
ATOM 799 C C . ALA A 1 101 ? 1.410 39.542 39.634 1.00 17.73 102 ALA A C 1
ATOM 800 O O . ALA A 1 101 ? 1.227 40.010 38.511 1.00 15.44 102 ALA A O 1
ATOM 802 N N . HIS A 1 102 ? 1.074 38.301 39.945 1.00 14.09 103 HIS A N 1
ATOM 803 C CA . HIS A 1 102 ? 0.636 37.382 38.914 1.00 16.08 103 HIS A CA 1
ATOM 804 C C . HIS A 1 102 ? -0.098 36.190 39.526 1.00 15.35 103 HIS A C 1
ATOM 805 O O . HIS A 1 102 ? 0.264 35.727 40.610 1.00 12.64 103 HIS A O 1
ATOM 812 N N . THR A 1 103 ? -1.130 35.717 38.834 1.00 12.60 104 THR A N 1
ATOM 813 C CA . THR A 1 103 ? -1.770 34.450 39.176 1.00 16.75 104 THR A CA 1
ATOM 814 C C . THR A 1 103 ? -1.889 33.559 37.943 1.00 17.00 104 THR A C 1
ATOM 815 O O . THR A 1 103 ? -1.996 34.030 36.805 1.00 15.93 104 THR A O 1
ATOM 819 N N . LEU A 1 104 ? -1.859 32.261 38.187 1.00 15.73 105 LEU A N 1
ATOM 820 C CA . LEU A 1 104 ? -2.043 31.278 37.148 1.00 14.21 105 LEU A CA 1
ATOM 821 C C . LEU A 1 104 ? -2.797 30.118 37.771 1.00 15.36 105 LEU A C 1
ATOM 822 O O . LEU A 1 104 ? -2.514 29.745 38.906 1.00 13.82 105 LEU A O 1
ATOM 827 N N . THR A 1 105 ? -3.779 29.566 37.062 1.00 17.76 106 THR A N 1
ATOM 828 C CA . THR A 1 105 ? -4.419 28.338 37.530 1.00 17.89 106 THR A CA 1
ATOM 829 C C . THR A 1 105 ? -4.326 27.269 36.464 1.00 18.58 106 THR A C 1
ATOM 830 O O . THR A 1 105 ? -4.079 27.560 35.299 1.00 16.20 106 THR A O 1
ATOM 834 N N . SER A 1 106 ? -4.540 26.028 36.875 1.00 17.41 107 SER A N 1
ATOM 835 C CA . SER A 1 106 ? -4.538 24.910 35.953 1.00 23.94 107 SER A CA 1
ATOM 836 C C . SER A 1 106 ? -5.484 25.124 34.772 1.00 23.73 107 SER A C 1
ATOM 837 O O . SER A 1 106 ? -5.285 24.555 33.702 1.00 29.79 107 SER A O 1
ATOM 840 N N . ASP A 1 107 ? -6.505 25.951 34.960 1.00 23.38 108 ASP A N 1
ATOM 841 C CA . ASP A 1 107 ? -7.546 26.094 33.944 1.00 28.27 108 ASP A CA 1
ATOM 842 C C . ASP A 1 107 ? -7.571 27.464 33.260 1.00 30.96 108 ASP A C 1
ATOM 843 O O . ASP A 1 107 ? -8.084 27.605 32.143 1.00 31.21 108 ASP A O 1
ATOM 848 N N . ALA A 1 108 ? -7.004 28.469 33.912 1.00 26.01 109 ALA A N 1
ATOM 849 C CA . ALA A 1 108 ? -7.027 29.811 33.350 1.00 30.50 109 ALA A CA 1
ATOM 850 C C . ALA A 1 108 ? -5.756 30.623 33.618 1.00 31.98 109 ALA A C 1
ATOM 851 O O . ALA A 1 108 ? -5.296 30.742 34.763 1.00 27.72 109 ALA A O 1
ATOM 853 N N . LEU A 1 109 ? -5.195 31.197 32.560 1.00 29.76 110 LEU A N 1
ATOM 854 C CA . LEU A 1 109 ? -4.192 32.241 32.742 1.00 30.38 110 LEU A CA 1
ATOM 855 C C . LEU A 1 109 ? -4.825 33.384 33.552 1.00 34.51 110 LEU A C 1
ATOM 856 O O . LEU A 1 109 ? -5.897 33.889 33.192 1.00 31.09 110 LEU A O 1
ATOM 861 N N . GLY A 1 110 ? -4.177 33.773 34.651 1.00 27.32 111 GLY A N 1
ATOM 862 C CA . GLY A 1 110 ? -4.686 34.826 35.520 1.00 26.06 111 GLY A CA 1
ATOM 863 C C . GLY A 1 110 ? -5.981 34.474 36.248 1.00 29.16 111 GLY A C 1
ATOM 864 O O . GLY A 1 110 ? -6.744 35.361 36.625 1.00 30.03 111 GLY A O 1
ATOM 865 N N . GLY A 1 111 ? -6.237 33.182 36.452 1.00 29.24 112 GLY A N 1
ATOM 866 C CA . GLY A 1 111 ? -7.448 32.754 37.139 1.00 24.06 112 GLY A CA 1
ATOM 867 C C . GLY A 1 111 ? -7.367 33.092 38.617 1.00 28.55 112 GLY A C 1
ATOM 868 O O . GLY A 1 111 ? -6.265 33.257 39.153 1.00 25.32 112 GLY A O 1
ATOM 869 N N . LYS A 1 112 ? -8.513 33.209 39.282 1.00 23.84 113 LYS A N 1
ATOM 870 C CA . LYS A 1 112 ? -8.510 33.507 40.716 1.00 24.62 113 LYS A CA 1
ATOM 871 C C . LYS A 1 112 ? -8.153 32.272 41.536 1.00 23.74 113 LYS A C 1
ATOM 872 O O . LYS A 1 112 ? -8.457 31.133 41.173 1.00 25.60 113 LYS A O 1
ATOM 878 N N . ILE A 1 113 ? -7.509 32.517 42.663 1.00 22.35 114 ILE A N 1
ATOM 879 C CA . ILE A 1 113 ? -6.986 31.450 43.475 1.00 19.44 114 ILE A CA 1
ATOM 880 C C . ILE A 1 113 ? -7.701 31.454 44.816 1.00 18.13 114 ILE A C 1
ATOM 881 O O . ILE A 1 113 ? -7.947 32.510 45.390 1.00 18.12 114 ILE A O 1
ATOM 886 N N . GLU A 1 114 ? -8.072 30.271 45.284 1.00 15.07 115 GLU A N 1
ATOM 887 C CA . GLU A 1 114 ? -8.705 30.142 46.581 1.00 16.01 115 GLU A CA 1
ATOM 888 C C . GLU A 1 114 ? -7.814 29.361 47.524 1.00 14.31 115 GLU A C 1
ATOM 889 O O . GLU A 1 114 ? -7.270 28.325 47.155 1.00 15.18 115 GLU A O 1
ATOM 895 N N . ILE A 1 115 ? -7.681 29.854 48.749 1.00 13.96 116 ILE A N 1
ATOM 896 C CA . ILE A 1 115 ? -6.933 29.144 49.781 1.00 15.64 116 ILE A CA 1
ATOM 897 C C . ILE A 1 115 ? -7.837 28.831 50.978 1.00 15.48 116 ILE A C 1
ATOM 898 O O . ILE A 1 115 ? -8.724 29.615 51.316 1.00 16.03 116 ILE A O 1
ATOM 903 N N . GLY A 1 116 ? -7.617 27.689 51.613 1.00 14.32 117 GLY A N 1
ATOM 904 C CA . GLY A 1 116 ? -8.501 27.244 52.684 1.00 17.87 117 GLY A CA 1
ATOM 905 C C . GLY A 1 116 ? -8.273 25.788 53.061 1.00 19.23 117 GLY A C 1
ATOM 906 O O . GLY A 1 116 ? -7.798 24.997 52.243 1.00 17.59 117 GLY A O 1
ATOM 907 N N . PRO A 1 117 ? -8.607 25.423 54.309 1.00 19.06 118 PRO A N 1
ATOM 908 C CA . PRO A 1 117 ? -8.312 24.075 54.821 1.00 20.32 118 PRO A CA 1
ATOM 909 C C . PRO A 1 117 ? -9.112 22.997 54.099 1.00 22.82 118 PRO A C 1
ATOM 910 O O . PRO A 1 117 ? -8.704 21.830 54.099 1.00 29.54 118 PRO A O 1
ATOM 914 N N . GLY A 1 118 ? -10.223 23.388 53.479 1.00 19.72 119 GLY A N 1
ATOM 915 C CA . GLY A 1 118 ? -11.096 22.440 52.804 1.00 26.89 119 GLY A CA 1
ATOM 916 C C . GLY A 1 118 ? -10.630 21.947 51.438 1.00 32.32 119 GLY A C 1
ATOM 917 O O . GLY A 1 118 ? -11.158 20.961 50.922 1.00 28.04 119 GLY A O 1
ATOM 918 N N . ARG A 1 119 ? -9.648 22.621 50.844 1.00 29.14 120 ARG A N 1
ATOM 919 C CA . ARG A 1 119 ? -9.195 22.262 49.504 1.00 25.11 120 ARG A CA 1
ATOM 920 C C . ARG A 1 119 ? -8.180 21.127 49.511 1.00 22.84 120 ARG A C 1
ATOM 921 O O . ARG A 1 119 ? -7.946 20.470 48.493 1.00 21.14 120 ARG A O 1
ATOM 929 N N . ASP A 1 120 ? -7.539 20.928 50.653 1.00 22.34 121 ASP A N 1
ATOM 930 C CA . ASP A 1 120 ? -6.416 20.001 50.732 1.00 24.35 121 ASP A CA 1
ATOM 931 C C . ASP A 1 120 ? -5.307 20.297 49.716 1.00 19.37 121 ASP A C 1
ATOM 932 O O . ASP A 1 120 ? -4.688 19.388 49.163 1.00 18.84 121 ASP A O 1
ATOM 937 N N . ASP A 1 121 ? -5.050 21.578 49.493 1.00 17.25 122 ASP A N 1
ATOM 938 C CA . ASP A 1 121 ? -3.919 21.999 48.680 1.00 14.38 122 ASP A CA 1
ATOM 939 C C . ASP A 1 121 ? -2.601 21.698 49.373 1.00 18.92 122 ASP A C 1
ATOM 940 O O . ASP A 1 121 ? -2.356 22.211 50.473 1.00 22.57 122 ASP A O 1
ATOM 945 N N . TYR A 1 122 ? -1.748 20.891 48.742 1.00 12.93 123 TYR A N 1
ATOM 946 C CA . TYR A 1 122 ? -0.346 20.820 49.163 1.00 11.45 123 TYR A CA 1
ATOM 947 C C . TYR A 1 122 ? 0.328 22.124 48.722 1.00 12.58 123 TYR A C 1
ATOM 948 O O . TYR A 1 122 ? 0.388 22.438 47.528 1.00 11.44 123 TYR A O 1
ATOM 957 N N . THR A 1 123 ? 0.795 22.905 49.692 1.00 11.67 124 THR A N 1
ATOM 958 C CA . THR A 1 123 ? 1.183 24.283 49.414 1.00 10.81 124 THR A CA 1
ATOM 959 C C . THR A 1 123 ? 2.686 24.441 49.453 1.00 10.79 124 THR A C 1
ATOM 960 O O . THR A 1 123 ? 3.353 24.011 50.404 1.00 10.50 124 THR A O 1
ATOM 964 N N . VAL A 1 124 ? 3.214 25.063 48.409 1.00 9.54 125 VAL A N 1
ATOM 965 C CA . VAL A 1 124 ? 4.659 25.177 48.222 1.00 8.67 125 VAL A CA 1
ATOM 966 C C . VAL A 1 124 ? 5.076 26.652 48.185 1.00 10.80 125 VAL A C 1
ATOM 967 O O . VAL A 1 124 ? 4.526 27.444 47.424 1.00 9.64 125 VAL A O 1
ATOM 971 N N . PHE A 1 125 ? 6.047 27.010 49.020 1.00 12.69 126 PHE A N 1
ATOM 972 C CA . PHE A 1 125 ? 6.389 28.406 49.276 1.00 12.35 126 PHE A CA 1
ATOM 973 C C . PHE A 1 125 ? 7.897 28.656 49.161 1.00 13.65 126 PHE A C 1
ATOM 974 O O . PHE A 1 125 ? 8.704 27.878 49.672 1.00 12.58 126 PHE A O 1
ATOM 982 N N . THR A 1 126 ? 8.263 29.741 48.481 1.00 11.11 127 THR A N 1
ATOM 983 C CA . THR A 1 126 ? 9.648 30.191 48.415 1.00 11.10 127 THR A CA 1
ATOM 984 C C . THR A 1 126 ? 9.693 31.706 48.418 1.00 11.99 127 THR A C 1
ATOM 985 O O . THR A 1 126 ? 8.976 32.357 47.658 1.00 9.97 127 THR A O 1
ATOM 989 N N . VAL A 1 127 ? 10.536 32.266 49.273 1.00 12.61 128 VAL A N 1
ATOM 990 C CA . VAL A 1 127 ? 10.826 33.695 49.212 1.00 11.63 128 VAL A CA 1
ATOM 991 C C . VAL A 1 127 ? 12.244 33.852 48.689 1.00 14.16 128 VAL A C 1
ATOM 992 O O . VAL A 1 127 ? 13.191 33.298 49.272 1.00 12.24 128 VAL A O 1
ATOM 996 N N . PHE A 1 128 ? 12.378 34.569 47.571 1.00 8.50 129 PHE A N 1
ATOM 997 C CA . PHE A 1 128 ? 13.682 34.795 46.938 1.00 11.29 129 PHE A CA 1
ATOM 998 C C . PHE A 1 128 ? 14.161 36.206 47.220 1.00 10.67 129 PHE A C 1
ATOM 999 O O . PHE A 1 128 ? 13.511 37.175 46.808 1.00 11.71 129 PHE A O 1
ATOM 1007 N N . PRO A 1 129 ? 15.299 36.344 47.915 1.00 11.64 130 PRO A N 1
ATOM 1008 C CA . PRO A 1 129 ? 15.918 37.674 47.912 1.00 12.83 130 PRO A CA 1
ATOM 1009 C C . PRO A 1 129 ? 16.490 37.897 46.511 1.00 10.77 130 PRO A C 1
ATOM 1010 O O . PRO A 1 129 ? 17.102 36.984 45.956 1.00 11.59 130 PRO A O 1
ATOM 1014 N N . VAL A 1 130 ? 16.268 39.073 45.937 1.00 12.95 131 VAL A N 1
ATOM 1015 C CA . VAL A 1 130 ? 16.761 39.364 44.589 1.00 12.22 131 VAL A CA 1
ATOM 1016 C C . VAL A 1 130 ? 17.508 40.689 44.562 1.00 14.51 131 VAL A C 1
ATOM 1017 O O . VAL A 1 130 ? 17.405 41.494 45.487 1.00 13.94 131 VAL A O 1
ATOM 1021 N N . THR A 1 131 ? 18.272 40.909 43.502 1.00 12.37 132 THR A N 1
ATOM 1022 C CA . THR A 1 131 ? 18.936 42.183 43.324 1.00 13.55 132 THR A CA 1
ATOM 1023 C C . THR A 1 131 ? 17.858 43.198 43.021 1.00 13.19 132 THR A C 1
ATOM 1024 O O . THR A 1 131 ? 16.840 42.865 42.401 1.00 14.67 132 THR A O 1
ATOM 1028 N N . PRO A 1 132 ? 18.060 44.437 43.472 1.00 16.92 133 PRO A N 1
ATOM 1029 C CA . PRO A 1 132 ? 17.121 45.517 43.157 1.00 16.38 133 PRO A CA 1
ATOM 1030 C C . PRO A 1 132 ? 17.058 45.684 41.645 1.00 20.30 133 PRO A C 1
ATOM 1031 O O . PRO A 1 132 ? 15.975 45.866 41.080 1.00 19.63 133 PRO A O 1
ATOM 1035 N N . GLN A 1 133 ? 18.213 45.575 40.991 1.00 18.02 134 GLN A N 1
ATOM 1036 C CA . GLN A 1 133 ? 18.263 45.634 39.536 1.00 20.30 134 GLN A CA 1
ATOM 1037 C C . GLN A 1 133 ? 17.408 44.528 38.897 1.00 19.77 134 GLN A C 1
ATOM 1038 O O . GLN A 1 133 ? 16.734 44.755 37.890 1.00 20.03 134 GLN A O 1
ATOM 1044 N N . GLY A 1 134 ? 17.427 43.332 39.479 1.00 17.96 135 GLY A N 1
ATOM 1045 C CA . GLY A 1 134 ? 16.787 42.189 38.846 1.00 14.53 135 GLY A CA 1
ATOM 1046 C C . GLY A 1 134 ? 15.379 41.823 39.310 1.00 17.18 135 GLY A C 1
ATOM 1047 O O . GLY A 1 134 ? 14.838 40.811 38.883 1.00 16.66 135 GLY A O 1
ATOM 1048 N N . GLN A 1 135 ? 14.769 42.637 40.163 1.00 16.84 136 GLN A N 1
ATOM 1049 C CA . GLN A 1 135 ? 13.451 42.291 40.690 1.00 18.36 136 GLN A CA 1
ATOM 1050 C C . GLN A 1 135 ? 12.374 42.060 39.617 1.00 20.06 136 GLN A C 1
ATOM 1051 O O . GLN A 1 135 ? 11.649 41.049 39.662 1.00 17.09 136 GLN A O 1
ATOM 1057 N N . ASP A 1 136 ? 12.264 42.975 38.654 1.00 18.10 137 ASP A N 1
ATOM 1058 C CA . ASP A 1 136 ? 11.236 42.844 37.621 1.00 18.54 137 ASP A CA 1
ATOM 1059 C C . ASP A 1 136 ? 11.477 41.615 36.762 1.00 16.05 137 ASP A C 1
ATOM 1060 O O . ASP A 1 136 ? 10.542 40.961 36.301 1.00 18.23 137 ASP A O 1
ATOM 1065 N N . GLU A 1 137 ? 12.744 41.312 36.541 1.00 17.03 138 GLU A N 1
ATOM 1066 C CA . GLU A 1 137 ? 13.117 40.125 35.801 1.00 17.45 138 GLU A CA 1
ATOM 1067 C C . GLU A 1 137 ? 12.612 38.869 36.532 1.00 15.85 138 GLU A C 1
ATOM 1068 O O . GLU A 1 137 ? 11.999 37.982 35.932 1.00 16.97 138 GLU A O 1
ATOM 1074 N N . ALA A 1 138 ? 12.878 38.800 37.830 1.00 14.10 139 ALA A N 1
ATOM 1075 C CA . ALA A 1 138 ? 12.418 37.686 38.655 1.00 12.81 139 ALA A CA 1
ATOM 1076 C C . ALA A 1 138 ? 10.901 37.513 38.578 1.00 12.02 139 ALA A C 1
ATOM 1077 O O . ALA A 1 138 ? 10.400 36.403 38.452 1.00 9.39 139 ALA A O 1
ATOM 1079 N N . LEU A 1 139 ? 10.178 38.623 38.683 1.00 12.33 140 LEU A N 1
ATOM 1080 C CA . LEU A 1 139 ? 8.724 38.594 38.664 1.00 11.85 140 LEU A CA 1
ATOM 1081 C C . LEU A 1 139 ? 8.206 38.092 37.323 1.00 13.04 140 LEU A C 1
ATOM 1082 O O . LEU A 1 139 ? 7.277 37.289 37.257 1.00 11.89 140 LEU A O 1
ATOM 1087 N N . ASP A 1 140 ? 8.798 38.591 36.244 1.00 15.02 141 ASP A N 1
ATOM 1088 C CA . ASP A 1 140 ? 8.405 38.145 34.917 1.00 14.16 141 ASP A CA 1
ATOM 1089 C C . ASP A 1 140 ? 8.688 36.663 34.721 1.00 13.31 141 ASP A C 1
ATOM 1090 O O . ASP A 1 140 ? 7.851 35.934 34.194 1.00 13.70 141 ASP A O 1
ATOM 1095 N N . ALA A 1 141 ? 9.865 36.218 35.153 1.00 13.22 142 ALA A N 1
ATOM 1096 C CA . ALA A 1 141 ? 10.246 34.815 35.010 1.00 13.21 142 ALA A CA 1
ATOM 1097 C C . ALA A 1 141 ? 9.328 33.877 35.781 1.00 13.48 142 ALA A C 1
ATOM 1098 O O . ALA A 1 141 ? 8.947 32.817 35.262 1.00 13.41 142 ALA A O 1
ATOM 1100 N N . LEU A 1 142 ? 8.999 34.253 37.018 1.00 11.14 143 LEU A N 1
ATOM 1101 C CA . LEU A 1 142 ? 8.201 33.386 37.905 1.00 11.74 143 LEU A CA 1
ATOM 1102 C C . LEU A 1 142 ? 6.752 33.323 37.473 1.00 10.53 143 LEU A C 1
ATOM 1103 O O . LEU A 1 142 ? 6.118 32.281 37.588 1.00 12.85 143 LEU A O 1
ATOM 1108 N N . GLY A 1 143 ? 6.231 34.448 36.983 1.00 13.17 144 GLY A N 1
ATOM 1109 C CA . GLY A 1 143 ? 4.829 34.551 36.636 1.00 12.46 144 GLY A CA 1
ATOM 1110 C C . GLY A 1 143 ? 4.587 34.112 35.205 1.00 14.91 144 GLY A C 1
ATOM 1111 O O . GLY A 1 143 ? 4.439 32.915 34.940 1.00 14.43 144 GLY A O 1
ATOM 1112 N N . PRO A 1 144 ? 4.542 35.078 34.274 1.00 15.48 145 PRO A N 1
ATOM 1113 C CA . PRO A 1 144 ? 4.325 34.781 32.845 1.00 16.48 145 PRO A CA 1
ATOM 1114 C C . PRO A 1 144 ? 5.318 33.745 32.333 1.00 13.33 145 PRO A C 1
ATOM 1115 O O . PRO A 1 144 ? 4.972 32.923 31.491 1.00 17.87 145 PRO A O 1
ATOM 1119 N N . GLY A 1 145 ? 6.542 33.780 32.848 1.00 11.60 146 GLY A N 1
ATOM 1120 C CA . GLY A 1 145 ? 7.573 32.837 32.438 1.00 11.54 146 GLY A CA 1
ATOM 1121 C C . GLY A 1 145 ? 7.228 31.377 32.688 1.00 15.83 146 GLY A C 1
ATOM 1122 O O . GLY A 1 145 ? 7.777 30.476 32.037 1.00 11.89 146 GLY A O 1
ATOM 1123 N N . GLN A 1 146 ? 6.318 31.132 33.628 1.00 12.75 147 GLN A N 1
ATOM 1124 C CA . GLN A 1 146 ? 5.954 29.765 33.983 1.00 13.34 147 GLN A CA 1
ATOM 1125 C C . GLN A 1 146 ? 4.523 29.361 33.599 1.00 14.78 147 GLN A C 1
ATOM 1126 O O . GLN A 1 146 ? 3.870 28.576 34.290 1.00 12.89 147 GLN A O 1
ATOM 1132 N N . ALA A 1 147 ? 4.043 29.891 32.484 1.00 15.30 148 ALA A N 1
ATOM 1133 C CA . ALA A 1 147 ? 2.739 29.491 31.978 1.00 16.08 148 ALA A CA 1
ATOM 1134 C C . ALA A 1 147 ? 2.666 27.967 31.807 1.00 17.38 148 ALA A C 1
ATOM 1135 O O . ALA A 1 147 ? 1.593 27.380 31.918 1.00 18.64 148 ALA A O 1
ATOM 1137 N N . PHE A 1 148 ? 3.804 27.322 31.559 1.00 11.57 149 PHE A N 1
ATOM 1138 C CA . PHE A 1 148 ? 3.813 25.876 31.332 1.00 14.88 149 PHE A CA 1
ATOM 1139 C C . PHE A 1 148 ? 3.260 25.101 32.528 1.00 16.80 149 PHE A C 1
ATOM 1140 O O . PHE A 1 148 ? 2.836 23.957 32.385 1.00 17.15 149 PHE A O 1
ATOM 1148 N N . LEU A 1 149 ? 3.300 25.706 33.713 1.00 17.65 150 LEU A N 1
ATOM 1149 C CA . LEU A 1 149 ? 2.887 25.008 34.932 1.00 14.56 150 LEU A CA 1
ATOM 1150 C C . LEU A 1 149 ? 1.461 24.477 34.823 1.00 16.25 150 LEU A C 1
ATOM 1151 O O . LEU A 1 149 ? 1.160 23.400 35.320 1.00 14.19 150 LEU A O 1
ATOM 1156 N N . ALA A 1 150 ? 0.591 25.242 34.169 1.00 15.99 151 ALA A N 1
ATOM 1157 C CA . ALA A 1 150 ? -0.820 24.876 34.058 1.00 17.31 151 ALA A CA 1
ATOM 1158 C C . ALA A 1 150 ? -1.034 23.507 33.416 1.00 20.87 151 ALA A C 1
ATOM 1159 O O . ALA A 1 150 ? -2.101 22.908 33.573 1.00 21.93 151 ALA A O 1
ATOM 1161 N N . GLN A 1 151 ? -0.033 23.011 32.693 1.00 15.65 152 GLN A N 1
ATOM 1162 C CA . GLN A 1 151 ? -0.145 21.696 32.079 1.00 17.45 152 GLN A CA 1
ATOM 1163 C C . GLN A 1 151 ? 0.669 20.624 32.803 1.00 22.28 152 GLN A C 1
ATOM 1164 O O . GLN A 1 151 ? 0.708 19.479 32.377 1.00 23.32 152 GLN A O 1
ATOM 1170 N N . VAL A 1 152 ? 1.310 20.995 33.907 1.00 16.60 153 VAL A N 1
ATOM 1171 C CA . VAL A 1 152 ? 1.993 20.019 34.752 1.00 19.97 153 VAL A CA 1
ATOM 1172 C C . VAL A 1 152 ? 0.962 19.216 35.561 1.00 21.06 153 VAL A C 1
ATOM 1173 O O . VAL A 1 152 ? 0.048 19.793 36.148 1.00 19.10 153 VAL A O 1
ATOM 1177 N N . PRO A 1 153 ? 1.101 17.880 35.581 1.00 21.75 154 PRO A N 1
ATOM 1178 C CA . PRO A 1 153 ? 0.143 17.028 36.300 1.00 20.52 154 PRO A CA 1
ATOM 1179 C C . PRO A 1 153 ? 0.143 17.314 37.796 1.00 19.39 154 PRO A C 1
ATOM 1180 O O . PRO A 1 153 ? 1.200 17.269 38.424 1.00 18.62 154 PRO A O 1
ATOM 1184 N N . GLY A 1 154 ? -1.029 17.598 38.354 1.00 21.01 155 GLY A N 1
ATOM 1185 C CA . GLY A 1 154 ? -1.156 17.804 39.788 1.00 21.50 155 GLY A CA 1
ATOM 1186 C C . GLY A 1 154 ? -1.023 19.262 40.185 1.00 16.66 155 GLY A C 1
ATOM 1187 O O . GLY A 1 154 ? -1.260 19.638 41.338 1.00 19.38 155 GLY A O 1
ATOM 1188 N N . PHE A 1 155 ? -0.638 20.094 39.229 1.00 16.46 156 PHE A N 1
ATOM 1189 C CA . PHE A 1 155 ? -0.514 21.511 39.506 1.00 17.10 156 PHE A CA 1
ATOM 1190 C C . PHE A 1 155 ? -1.900 22.122 39.592 1.00 17.21 156 PHE A C 1
ATOM 1191 O O . PHE A 1 155 ? -2.748 21.857 38.734 1.00 19.13 156 PHE A O 1
ATOM 1199 N N . ARG A 1 156 ? -2.137 22.940 40.612 1.00 12.32 157 ARG A N 1
ATOM 1200 C CA . ARG A 1 156 ? -3.434 23.612 40.739 1.00 14.40 157 ARG A CA 1
ATOM 1201 C C . ARG A 1 156 ? -3.387 25.112 40.483 1.00 15.46 157 ARG A C 1
ATOM 1202 O O . ARG A 1 156 ? -4.239 25.649 39.766 1.00 13.44 157 ARG A O 1
ATOM 1210 N N . ALA A 1 157 ? -2.412 25.795 41.082 1.00 12.48 158 ALA A N 1
ATOM 1211 C CA . ALA A 1 157 ? -2.369 27.257 40.996 1.00 13.49 158 ALA A CA 1
ATOM 1212 C C . ALA A 1 157 ? -1.032 27.845 41.425 1.00 11.45 158 ALA A C 1
ATOM 1213 O O . ALA A 1 157 ? -0.249 27.202 42.146 1.00 11.10 158 ALA A O 1
ATOM 1215 N N . HIS A 1 158 ? -0.772 29.067 40.973 1.00 9.40 159 HIS A N 1
ATOM 1216 C CA . HIS A 1 158 ? 0.475 29.760 41.299 1.00 10.64 159 HIS A CA 1
ATOM 1217 C C . HIS A 1 158 ? 0.214 31.237 41.512 1.00 13.41 159 HIS A C 1
ATOM 1218 O O . HIS A 1 158 ? -0.380 31.907 40.653 1.00 13.74 159 HIS A O 1
ATOM 1225 N N . VAL A 1 159 ? 0.658 31.733 42.661 1.00 10.25 160 VAL A N 1
ATOM 1226 C CA . VAL A 1 159 ? 0.621 33.157 42.969 1.00 10.71 160 VAL A CA 1
ATOM 1227 C C . VAL A 1 159 ? 2.046 33.695 43.053 1.00 10.06 160 VAL A C 1
ATOM 1228 O O . VAL A 1 159 ? 2.902 33.098 43.724 1.00 9.25 160 VAL A O 1
ATOM 1232 N N . VAL A 1 160 ? 2.310 34.811 42.381 1.00 8.48 161 VAL A N 1
ATOM 1233 C CA . VAL A 1 160 ? 3.623 35.452 42.483 1.00 9.18 161 VAL A CA 1
ATOM 1234 C C . VAL A 1 160 ? 3.436 36.788 43.157 1.00 9.89 161 VAL A C 1
ATOM 1235 O O . VAL A 1 160 ? 2.641 37.605 42.704 1.00 12.35 161 VAL A O 1
ATOM 1239 N N . LEU A 1 161 ? 4.158 37.014 44.245 1.00 11.41 162 LEU A N 1
ATOM 1240 C CA . LEU A 1 161 ? 4.057 38.275 44.964 1.00 10.48 162 LEU A CA 1
ATOM 1241 C C . LEU A 1 161 ? 5.335 39.091 44.850 1.00 13.26 162 LEU A C 1
ATOM 1242 O O . LEU A 1 161 ? 6.450 38.547 44.893 1.00 10.97 162 LEU A O 1
ATOM 1247 N N . LYS A 1 162 ? 5.161 40.403 44.719 1.00 13.73 163 LYS A N 1
ATOM 1248 C CA . LYS A 1 162 ? 6.268 41.352 44.751 1.00 14.05 163 LYS A CA 1
ATOM 1249 C C . LYS A 1 162 ? 6.412 41.905 46.155 1.00 12.76 163 LYS A C 1
ATOM 1250 O O . LYS A 1 162 ? 5.467 42.476 46.699 1.00 13.68 163 LYS A O 1
ATOM 1256 N N . GLY A 1 163 ? 7.592 41.747 46.737 1.00 13.03 164 GLY A N 1
ATOM 1257 C CA . GLY A 1 163 ? 7.843 42.243 48.068 1.00 11.82 164 GLY A CA 1
ATOM 1258 C C . GLY A 1 163 ? 7.893 43.760 48.069 1.00 19.49 164 GLY A C 1
ATOM 1259 O O . GLY A 1 163 ? 8.617 44.355 47.264 1.00 16.74 164 GLY A O 1
ATOM 1260 N N . LEU A 1 164 ? 7.120 44.375 48.968 1.00 14.51 165 LEU A N 1
ATOM 1261 C CA . LEU A 1 164 ? 7.086 45.838 49.134 1.00 17.73 165 LEU A CA 1
ATOM 1262 C C . LEU A 1 164 ? 8.034 46.328 50.230 1.00 21.19 165 LEU A C 1
ATOM 1263 O O . LEU A 1 164 ? 8.780 47.291 50.045 1.00 21.45 165 LEU A O 1
ATOM 1268 N N . ARG A 1 165 ? 7.997 45.648 51.371 1.00 16.13 166 ARG A N 1
ATOM 1269 C CA . ARG A 1 165 ? 8.816 45.991 52.524 1.00 17.87 166 ARG A CA 1
ATOM 1270 C C . ARG A 1 165 ? 8.596 44.890 53.553 1.00 16.78 166 ARG A C 1
ATOM 1271 O O . ARG A 1 165 ? 7.659 44.106 53.425 1.00 12.42 166 ARG A O 1
ATOM 1279 N N . ALA A 1 166 ? 9.449 44.806 54.566 1.00 16.10 167 ALA A N 1
ATOM 1280 C CA . ALA A 1 166 ? 9.367 43.669 55.474 1.00 19.59 167 ALA A CA 1
ATOM 1281 C C . ALA A 1 166 ? 10.019 43.959 56.805 1.00 19.25 167 ALA A C 1
ATOM 1282 O O . ALA A 1 166 ? 10.948 44.743 56.874 1.00 21.14 167 ALA A O 1
ATOM 1284 N N . ARG A 1 167 ? 9.530 43.317 57.858 1.00 16.18 168 ARG A N 1
ATOM 1285 C CA . ARG A 1 167 ? 10.220 43.332 59.141 1.00 15.58 168 ARG A CA 1
ATOM 1286 C C . ARG A 1 167 ? 10.930 42.007 59.297 1.00 17.23 168 ARG A C 1
ATOM 1287 O O . ARG A 1 167 ? 10.303 40.953 59.224 1.00 18.35 168 ARG A O 1
ATOM 1295 N N . GLY A 1 168 ? 12.244 42.049 59.484 1.00 15.32 169 GLY A N 1
ATOM 1296 C CA . GLY A 1 168 ? 13.012 40.835 59.653 1.00 15.97 169 GLY A CA 1
ATOM 1297 C C . GLY A 1 168 ? 13.645 40.374 58.356 1.00 20.40 169 GLY A C 1
ATOM 1298 O O . GLY A 1 168 ? 14.272 39.324 58.302 1.00 19.84 169 GLY A O 1
ATOM 1299 N N . LEU A 1 169 ? 13.473 41.158 57.302 1.00 19.25 170 LEU A N 1
ATOM 1300 C CA . LEU A 1 169 ? 14.073 40.846 56.007 1.00 21.58 170 LEU A CA 1
ATOM 1301 C C . LEU A 1 169 ? 14.402 42.166 55.311 1.00 26.57 170 LEU A C 1
ATOM 1302 O O . LEU A 1 169 ? 13.555 43.055 55.220 1.00 26.87 170 LEU A O 1
ATOM 1307 N N . GLU A 1 170 ? 15.636 42.304 54.841 1.00 25.61 171 GLU A N 1
ATOM 1308 C CA . GLU A 1 170 ? 16.036 43.525 54.156 1.00 29.49 171 GLU A CA 1
ATOM 1309 C C . GLU A 1 170 ? 16.357 43.279 52.688 1.00 23.01 171 GLU A C 1
ATOM 1310 O O . GLU A 1 170 ? 16.703 42.172 52.299 1.00 23.09 171 GLU A O 1
ATOM 1316 N N . GLY A 1 171 ? 16.230 44.322 51.880 1.00 20.36 172 GLY A N 1
ATOM 1317 C CA . GLY A 1 171 ? 16.529 44.224 50.463 1.00 22.33 172 GLY A CA 1
ATOM 1318 C C . GLY A 1 171 ? 15.282 43.844 49.698 1.00 19.50 172 GLY A C 1
ATOM 1319 O O . GLY A 1 171 ? 14.207 43.689 50.289 1.00 21.00 172 GLY A O 1
ATOM 1320 N N . ALA A 1 172 ? 15.425 43.683 48.390 1.00 15.83 173 ALA A N 1
ATOM 1321 C CA . ALA A 1 172 ? 14.302 43.341 47.532 1.00 16.62 173 ALA A CA 1
ATOM 1322 C C . ALA A 1 172 ? 13.997 41.852 47.636 1.00 14.59 173 ALA A C 1
ATOM 1323 O O . ALA A 1 172 ? 14.895 41.042 47.856 1.00 13.05 173 ALA A O 1
ATOM 1325 N N . PHE A 1 173 ? 12.730 41.488 47.464 1.00 13.11 174 PHE A N 1
ATOM 1326 C CA . PHE A 1 173 ? 12.368 40.078 47.494 1.00 13.47 174 PHE A CA 1
ATOM 1327 C C . PHE A 1 173 ? 11.094 39.801 46.699 1.00 12.67 174 PHE A C 1
ATOM 1328 O O . PHE A 1 173 ? 10.274 40.694 46.479 1.00 15.70 174 PHE A O 1
ATOM 1336 N N . VAL A 1 174 ? 10.946 38.563 46.238 1.00 12.08 175 VAL A N 1
ATOM 1337 C CA . VAL A 1 174 ? 9.718 38.148 45.569 1.00 11.94 175 VAL A CA 1
ATOM 1338 C C . VAL A 1 174 ? 9.352 36.794 46.123 1.00 11.73 175 VAL A C 1
ATOM 1339 O O . VAL A 1 174 ? 10.175 36.132 46.757 1.00 12.41 175 VAL A O 1
ATOM 1343 N N . ILE A 1 175 ? 8.112 36.383 45.895 1.00 10.00 176 ILE A N 1
ATOM 1344 C CA . ILE A 1 175 ? 7.623 35.163 46.514 1.00 11.26 176 ILE A CA 1
ATOM 1345 C C . ILE A 1 175 ? 6.873 34.344 45.505 1.00 12.19 176 ILE A C 1
ATOM 1346 O O . ILE A 1 175 ? 6.124 34.882 44.681 1.00 12.45 176 ILE A O 1
ATOM 1351 N N . SER A 1 176 ? 7.102 33.037 45.567 1.00 9.64 177 SER A N 1
ATOM 1352 C CA . SER A 1 176 ? 6.379 32.072 44.766 1.00 11.93 177 SER A CA 1
ATOM 1353 C C . SER A 1 176 ? 5.498 31.247 45.702 1.00 9.54 177 SER A C 1
ATOM 1354 O O . SER A 1 176 ? 6.006 30.633 46.642 1.00 10.75 177 SER A O 1
ATOM 1357 N N . TYR A 1 177 ? 4.196 31.218 45.449 1.00 10.95 178 TYR A N 1
ATOM 1358 C CA . TYR A 1 177 ? 3.264 30.473 46.306 1.00 8.95 178 TYR A CA 1
ATOM 1359 C C . TYR A 1 177 ? 2.384 29.622 45.394 1.00 10.09 178 TYR A C 1
ATOM 1360 O O . TYR A 1 177 ? 1.596 30.160 44.623 1.00 10.21 178 TYR A O 1
ATOM 1369 N N . SER A 1 178 ? 2.552 28.301 45.447 1.00 8.28 179 SER A N 1
ATOM 1370 C CA . SER A 1 178 ? 1.828 27.400 44.559 1.00 8.66 179 SER A CA 1
ATOM 1371 C C . SER A 1 178 ? 1.026 26.308 45.288 1.00 11.10 179 SER A C 1
ATOM 1372 O O . SER A 1 178 ? 1.344 25.930 46.419 1.00 11.50 179 SER A O 1
ATOM 1375 N N . GLN A 1 179 ? -0.013 25.815 44.617 1.00 12.59 180 GLN A N 1
ATOM 1376 C CA . GLN A 1 179 ? -0.878 24.756 45.135 1.00 13.08 180 GLN A CA 1
ATOM 1377 C C . GLN A 1 179 ? -0.819 23.497 44.263 1.00 15.14 180 GLN A C 1
ATOM 1378 O O . GLN A 1 179 ? -0.840 23.583 43.030 1.00 12.56 180 GLN A O 1
ATOM 1384 N N . TRP A 1 180 ? -0.785 22.333 44.914 1.00 11.76 181 TRP A N 1
ATOM 1385 C CA . TRP A 1 180 ? -0.604 21.058 44.234 1.00 11.98 181 TRP A CA 1
ATOM 1386 C C . TRP A 1 180 ? -1.615 20.013 44.748 1.00 17.42 181 TRP A C 1
ATOM 1387 O O . TRP A 1 180 ? -2.160 20.165 45.846 1.00 13.22 181 TRP A O 1
ATOM 1398 N N . ASP A 1 181 ? -1.866 18.967 43.956 1.00 15.10 182 ASP A N 1
ATOM 1399 C CA . ASP A 1 181 ? -2.814 17.918 44.343 1.00 16.82 182 ASP A CA 1
ATOM 1400 C C . ASP A 1 181 ? -2.369 17.193 45.590 1.00 16.64 182 ASP A C 1
ATOM 1401 O O . ASP A 1 181 ? -3.193 16.747 46.384 1.00 19.04 182 ASP A O 1
ATOM 1406 N N . SER A 1 182 ? -1.059 17.036 45.732 1.00 17.34 183 SER A N 1
ATOM 1407 C CA . SER A 1 182 ? -0.498 16.219 46.791 1.00 17.10 183 SER A CA 1
ATOM 1408 C C . SER A 1 182 ? 0.996 16.456 46.934 1.00 16.46 183 SER A C 1
ATOM 1409 O O . SER A 1 182 ? 1.626 17.038 46.054 1.00 14.18 183 SER A O 1
ATOM 1412 N N . LYS A 1 183 ? 1.553 15.993 48.051 1.00 14.08 184 LYS A N 1
ATOM 1413 C CA . LYS A 1 183 ? 2.993 15.982 48.257 1.00 15.42 184 LYS A CA 1
ATOM 1414 C C . LYS A 1 183 ? 3.643 15.239 47.085 1.00 18.72 184 LYS A C 1
ATOM 1415 O O . LYS A 1 183 ? 4.661 15.668 46.533 1.00 16.65 184 LYS A O 1
ATOM 1421 N N . GLN A 1 184 ? 3.021 14.130 46.701 1.00 21.16 185 GLN A N 1
ATOM 1422 C CA . GLN A 1 184 ? 3.562 13.251 45.666 1.00 22.53 185 GLN A CA 1
ATOM 1423 C C . GLN A 1 184 ? 3.630 13.927 44.306 1.00 18.81 185 GLN A C 1
ATOM 1424 O O . GLN A 1 184 ? 4.640 13.850 43.628 1.00 18.90 185 GLN A O 1
ATOM 1430 N N . ALA A 1 185 ? 2.550 14.587 43.907 1.00 18.49 186 ALA A N 1
ATOM 1431 C CA . ALA A 1 185 ? 2.536 15.333 42.656 1.00 17.41 186 ALA A CA 1
ATOM 1432 C C . ALA A 1 185 ? 3.589 16.454 42.653 1.00 19.79 186 ALA A C 1
ATOM 1433 O O . ALA A 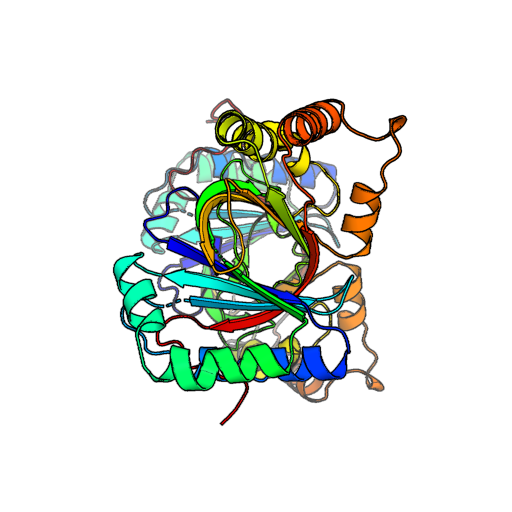1 185 ? 4.258 16.696 41.640 1.00 18.96 186 ALA A O 1
ATOM 1435 N N . TRP A 1 186 ? 3.732 17.150 43.778 1.00 16.73 187 TRP A N 1
ATOM 1436 C CA . TRP A 1 186 ? 4.727 18.218 43.863 1.00 16.57 187 TRP A CA 1
ATOM 1437 C C . TRP A 1 186 ? 6.149 17.681 43.695 1.00 16.30 187 TRP A C 1
ATOM 1438 O O . TRP A 1 186 ? 6.936 18.210 42.907 1.00 15.59 187 TRP A O 1
ATOM 1449 N N . GLU A 1 187 ? 6.483 16.638 44.444 1.00 15.09 188 GLU A N 1
ATOM 1450 C CA . GLU A 1 187 ? 7.858 16.153 44.455 1.00 16.84 188 GLU A CA 1
ATOM 1451 C C . GLU A 1 187 ? 8.227 15.510 43.117 1.00 17.96 188 GLU A C 1
ATOM 1452 O O . GLU A 1 187 ? 9.378 15.578 42.690 1.00 16.77 188 GLU A O 1
ATOM 1458 N N . ALA A 1 188 ? 7.243 14.911 42.450 1.00 17.77 189 ALA A N 1
ATOM 1459 C CA . ALA A 1 188 ? 7.464 14.403 41.098 1.00 19.39 189 ALA A CA 1
ATOM 1460 C C . ALA A 1 188 ? 7.912 15.527 40.172 1.00 18.55 189 ALA A C 1
ATOM 1461 O O . ALA A 1 188 ? 8.874 15.373 39.425 1.00 21.63 189 ALA A O 1
ATOM 1463 N N . TYR A 1 189 ? 7.214 16.658 40.218 1.00 17.87 190 TYR A N 1
ATOM 1464 C CA . TYR A 1 189 ? 7.619 17.832 39.448 1.00 15.67 190 TYR A CA 1
ATOM 1465 C C . TYR A 1 189 ? 8.954 18.395 39.924 1.00 17.60 190 TYR A C 1
ATOM 1466 O O . TYR A 1 189 ? 9.878 18.576 39.131 1.00 18.60 190 TYR A O 1
ATOM 1475 N N . ARG A 1 190 ? 9.050 18.675 41.219 1.00 16.31 191 ARG A N 1
ATOM 1476 C CA . ARG A 1 190 ? 10.256 19.250 41.795 1.00 16.68 191 ARG A CA 1
ATOM 1477 C C . ARG A 1 190 ? 11.501 18.508 41.311 1.00 21.40 191 ARG A C 1
ATOM 1478 O O . ARG A 1 190 ? 12.507 19.127 40.952 1.00 17.85 191 ARG A O 1
ATOM 1486 N N . ASP A 1 191 ? 11.409 17.181 41.286 1.00 19.75 192 ASP A N 1
ATOM 1487 C CA . ASP A 1 191 ? 12.578 16.329 41.093 1.00 21.91 192 ASP A CA 1
ATOM 1488 C C . ASP A 1 191 ? 12.793 15.879 39.650 1.00 18.99 192 ASP A C 1
ATOM 1489 O O . ASP A 1 191 ? 13.618 14.999 39.405 1.00 22.50 192 ASP A O 1
ATOM 1494 N N . GLN A 1 192 ? 12.065 16.460 38.696 1.00 16.95 193 GLN A N 1
ATOM 1495 C CA . GLN A 1 192 ? 12.271 16.105 37.300 1.00 18.62 193 GLN A CA 1
ATOM 1496 C C . GLN A 1 192 ? 13.754 16.219 36.971 1.00 19.41 193 GLN A C 1
ATOM 1497 O O . GLN A 1 192 ? 14.408 17.175 37.387 1.00 17.25 193 GLN A O 1
ATOM 1503 N N . ALA A 1 193 ? 14.273 15.248 36.225 1.00 22.21 194 ALA A N 1
ATOM 1504 C CA . ALA A 1 193 ? 15.628 15.318 35.690 1.00 21.06 194 ALA A CA 1
ATOM 1505 C C . ALA A 1 193 ? 15.600 16.196 34.447 1.00 19.34 194 ALA A C 1
ATOM 1506 O O . ALA A 1 193 ? 14.533 16.424 33.876 1.00 20.10 194 ALA A O 1
ATOM 1508 N N . PRO A 1 194 ? 16.773 16.684 34.017 1.00 19.14 195 PRO A N 1
ATOM 1509 C CA . PRO A 1 194 ? 16.882 17.605 32.886 1.00 18.11 195 PRO A CA 1
ATOM 1510 C C . PRO A 1 194 ? 16.136 17.136 31.658 1.00 18.32 195 PRO A C 1
ATOM 1511 O O . PRO A 1 194 ? 15.512 17.955 30.977 1.00 18.11 195 PRO A O 1
ATOM 1515 N N . GLN A 1 195 ? 16.168 15.835 31.391 1.00 21.28 196 GLN A N 1
ATOM 1516 C CA . GLN A 1 195 ? 15.464 15.296 30.228 1.00 23.86 196 GLN A CA 1
ATOM 1517 C C . GLN A 1 195 ? 13.953 15.484 30.323 1.00 26.43 196 GLN A C 1
ATOM 1518 O O . GLN A 1 195 ? 13.262 15.582 29.299 1.00 25.71 196 GLN A O 1
ATOM 1524 N N . ASP A 1 196 ? 13.430 15.551 31.546 1.00 22.26 197 ASP A N 1
ATOM 1525 C CA . ASP A 1 196 ? 11.975 15.608 31.707 1.00 19.78 197 ASP A CA 1
ATOM 1526 C C . ASP A 1 196 ? 11.418 16.984 32.000 1.00 21.54 197 ASP A C 1
ATOM 1527 O O . ASP A 1 196 ? 10.203 17.171 32.018 1.00 18.10 197 ASP A O 1
ATOM 1532 N N . GLN A 1 197 ? 12.309 17.943 32.227 1.00 18.97 198 GLN A N 1
ATOM 1533 C CA . GLN A 1 197 ? 11.905 19.322 32.435 1.00 14.84 198 GLN A CA 1
ATOM 1534 C C . GLN A 1 197 ? 11.560 19.990 31.112 1.00 19.27 198 GLN A C 1
ATOM 1535 O O . GLN A 1 197 ? 12.270 19.834 30.118 1.00 16.56 198 GLN A O 1
ATOM 1541 N N . ASP A 1 198 ? 10.477 20.752 31.115 1.00 15.15 199 ASP A N 1
ATOM 1542 C CA . ASP A 1 198 ? 10.158 21.644 30.002 1.00 18.52 199 ASP A CA 1
ATOM 1543 C C . ASP A 1 198 ? 11.286 22.674 29.820 1.00 16.91 199 ASP A C 1
ATOM 1544 O O . ASP A 1 198 ? 11.875 23.120 30.797 1.00 14.86 199 ASP A O 1
ATOM 1549 N N . GLU A 1 199 ? 11.588 23.051 28.583 1.00 15.41 200 GLU A N 1
ATOM 1550 C CA . GLU A 1 199 ? 12.646 24.032 28.359 1.00 17.20 200 GLU A CA 1
ATOM 1551 C C . GLU A 1 199 ? 12.233 25.407 28.881 1.00 13.73 200 GLU A C 1
ATOM 1552 O O . GLU A 1 199 ? 13.074 26.210 29.269 1.00 12.44 200 GLU A O 1
ATOM 1558 N N . ALA A 1 200 ? 10.931 25.668 28.898 1.00 16.17 201 ALA A N 1
ATOM 1559 C CA . ALA A 1 200 ? 10.413 26.908 29.476 1.00 14.10 201 ALA A CA 1
ATOM 1560 C C . ALA A 1 200 ? 10.639 26.928 30.998 1.00 14.10 201 ALA A C 1
ATOM 1561 O O . ALA A 1 200 ? 10.860 27.993 31.593 1.00 11.96 201 ALA A O 1
ATOM 1563 N N . ARG A 1 201 ? 10.616 25.753 31.628 1.00 13.14 202 ARG A N 1
ATOM 1564 C CA . ARG A 1 201 ? 10.958 25.685 33.052 1.00 11.72 202 ARG A CA 1
ATOM 1565 C C . ARG A 1 201 ? 12.414 26.069 33.277 1.00 12.26 202 ARG A C 1
ATOM 1566 O O . ARG A 1 201 ? 12.714 26.897 34.132 1.00 11.58 202 ARG A O 1
ATOM 1574 N N . LYS A 1 202 ? 13.312 25.474 32.496 1.00 10.40 203 LYS A N 1
ATOM 1575 C CA . LYS A 1 202 ? 14.748 25.770 32.603 1.00 14.09 203 LYS A CA 1
ATOM 1576 C C . LYS A 1 202 ? 15.049 27.254 32.395 1.00 10.97 203 LYS A C 1
ATOM 1577 O O . LYS A 1 202 ? 15.925 27.827 33.044 1.00 11.83 203 LYS A O 1
ATOM 1583 N N . ALA A 1 203 ? 14.322 27.871 31.476 1.00 11.62 204 ALA A N 1
ATOM 1584 C CA . ALA A 1 203 ? 14.516 29.283 31.189 1.00 13.40 204 ALA A CA 1
ATOM 1585 C C . ALA A 1 203 ? 14.038 30.126 32.362 1.00 12.06 204 ALA A C 1
ATOM 1586 O O . ALA A 1 203 ? 14.722 31.050 32.787 1.00 12.53 204 ALA A O 1
ATOM 1588 N N . ALA A 1 204 ? 12.864 29.804 32.893 1.00 11.72 205 ALA A N 1
ATOM 1589 C CA . ALA A 1 204 ? 12.326 30.569 34.025 1.00 12.77 205 ALA A CA 1
ATOM 1590 C C . ALA A 1 204 ? 13.284 30.476 35.203 1.00 12.47 205 ALA A C 1
ATOM 1591 O O . ALA A 1 204 ? 13.684 31.489 35.782 1.00 12.18 205 ALA A O 1
ATOM 1593 N N . VAL A 1 205 ? 13.668 29.246 35.536 1.00 10.20 206 VAL A N 1
ATOM 1594 C CA . VAL A 1 205 ? 14.568 29.001 36.648 1.00 9.71 206 VAL A CA 1
ATOM 1595 C C . VAL A 1 205 ? 15.924 29.687 36.451 1.00 11.13 206 VAL A C 1
ATOM 1596 O O . VAL A 1 205 ? 16.487 30.232 37.396 1.00 10.86 206 VAL A O 1
ATOM 1600 N N . GLY A 1 206 ? 16.433 29.664 35.223 1.00 11.63 207 GLY A N 1
ATOM 1601 C CA . GLY A 1 206 ? 17.719 30.269 34.917 1.00 12.39 207 GLY A CA 1
ATOM 1602 C C . GLY A 1 206 ? 17.710 31.782 35.087 1.00 11.23 207 GLY A C 1
ATOM 1603 O O . GLY A 1 206 ? 18.702 32.384 35.522 1.00 12.82 207 GLY A O 1
ATOM 1604 N N . ARG A 1 207 ? 16.590 32.397 34.734 1.00 9.33 208 ARG A N 1
ATOM 1605 C CA . ARG A 1 207 ? 16.420 33.837 34.888 1.00 12.69 208 ARG A CA 1
ATOM 1606 C C . ARG A 1 207 ? 16.368 34.234 36.365 1.00 13.50 208 ARG A C 1
ATOM 1607 O O . ARG A 1 207 ? 17.019 35.183 36.781 1.00 10.13 208 ARG A O 1
ATOM 1615 N N . VAL A 1 208 ? 15.602 33.497 37.163 1.00 10.70 209 VAL A N 1
ATOM 1616 C CA . VAL A 1 208 ? 15.572 33.757 38.601 1.00 10.38 209 VAL A CA 1
ATOM 1617 C C . VAL A 1 208 ? 16.951 33.541 39.220 1.00 12.71 209 VAL A C 1
ATOM 1618 O O . VAL A 1 208 ? 17.449 34.388 39.967 1.00 10.90 209 VAL A O 1
ATOM 1622 N N . ARG A 1 209 ? 17.577 32.416 38.886 1.00 11.20 210 ARG A N 1
ATOM 1623 C CA . ARG A 1 209 ? 18.906 32.095 39.414 1.00 12.28 210 ARG A CA 1
ATOM 1624 C C . ARG A 1 209 ? 19.905 33.238 39.192 1.00 13.10 210 ARG A C 1
ATOM 1625 O O . ARG A 1 209 ? 20.747 33.529 40.054 1.00 14.90 210 ARG A O 1
ATOM 1633 N N . ALA A 1 210 ? 19.802 33.903 38.048 1.00 11.32 211 ALA A N 1
ATOM 1634 C CA . ALA A 1 210 ? 20.729 34.990 37.724 1.00 13.34 211 ALA A CA 1
ATOM 1635 C C . ALA A 1 210 ? 20.622 36.184 38.671 1.00 15.46 211 ALA A C 1
ATOM 1636 O O . ALA A 1 210 ? 21.588 36.924 38.848 1.00 14.51 211 ALA A O 1
ATOM 1638 N N . VAL A 1 211 ? 19.452 36.382 39.274 1.00 12.48 212 VAL A N 1
ATOM 1639 C CA . VAL A 1 211 ? 19.232 37.584 40.069 1.00 12.55 212 VAL A CA 1
ATOM 1640 C C . VAL A 1 211 ? 18.943 37.327 41.545 1.00 12.59 212 VAL A C 1
ATOM 1641 O O . VAL A 1 211 ? 18.647 38.262 42.278 1.00 12.21 212 VAL A O 1
ATOM 1645 N N . VAL A 1 212 ? 19.033 36.071 41.978 1.00 14.19 213 VAL A N 1
ATOM 1646 C CA . VAL A 1 212 ? 18.947 35.743 43.405 1.00 14.74 213 VAL A CA 1
ATOM 1647 C C . VAL A 1 212 ? 20.147 36.314 44.168 1.00 17.08 213 VAL A C 1
ATOM 1648 O O . VAL A 1 212 ? 21.295 36.128 43.765 1.00 15.66 213 VAL A O 1
ATOM 1652 N N . ALA A 1 213 ? 19.877 36.995 45.276 1.00 12.46 214 ALA A N 1
ATOM 1653 C CA . ALA A 1 213 ? 20.917 37.707 46.007 1.00 16.20 214 ALA A CA 1
ATOM 1654 C C . ALA A 1 213 ? 21.014 37.224 47.452 1.00 20.37 214 ALA A C 1
ATOM 1655 O O . ALA A 1 213 ? 20.823 37.998 48.391 1.00 32.44 214 ALA A O 1
ATOM 1657 N N . GLY A 1 214 ? 21.296 35.946 47.640 1.00 20.73 215 GLY A N 1
ATOM 1658 C CA . GLY A 1 214 ? 21.272 35.375 48.979 1.00 24.70 215 GLY A CA 1
ATOM 1659 C C . GLY A 1 214 ? 20.544 34.045 48.970 1.00 23.92 215 GLY A C 1
ATOM 1660 O O . GLY A 1 214 ? 20.049 33.627 47.926 1.00 30.59 215 GLY A O 1
ATOM 1661 N N . GLU A 1 215 ? 20.479 33.378 50.118 1.00 21.55 216 GLU A N 1
ATOM 1662 C CA . GLU A 1 215 ? 19.827 32.079 50.204 1.00 22.81 216 GLU A CA 1
ATOM 1663 C C . GLU A 1 215 ? 18.311 32.260 50.194 1.00 18.16 216 GLU A C 1
ATOM 1664 O O . GLU A 1 215 ? 17.760 32.979 51.030 1.00 18.43 216 GLU A O 1
ATOM 1670 N N . PRO A 1 216 ? 17.631 31.641 49.224 1.00 18.23 217 PRO A N 1
ATOM 1671 C CA . PRO A 1 216 ? 16.163 31.676 49.286 1.00 17.48 217 PRO A CA 1
ATOM 1672 C C . PRO A 1 216 ? 15.676 30.800 50.440 1.00 19.96 217 PRO A C 1
ATOM 1673 O O . PRO A 1 216 ? 16.422 29.921 50.893 1.00 18.88 217 PRO A O 1
ATOM 1677 N N . TYR A 1 217 ? 14.467 31.051 50.929 1.00 15.55 218 TYR A N 1
ATOM 1678 C CA . TYR A 1 217 ? 13.854 30.169 51.916 1.00 16.01 218 TYR A CA 1
ATOM 1679 C C . TYR A 1 217 ? 12.655 29.485 51.279 1.00 16.18 218 TYR A C 1
ATOM 1680 O O . TYR A 1 217 ? 11.746 30.143 50.762 1.00 12.58 218 TYR A O 1
ATOM 1689 N N . SER A 1 218 ? 12.649 28.160 51.303 1.00 14.92 219 SER A N 1
ATOM 1690 C CA . SER A 1 218 ? 11.486 27.446 50.812 1.00 15.11 219 SER A CA 1
ATOM 1691 C C . SER A 1 218 ? 10.973 26.460 51.852 1.00 15.41 219 SER A C 1
ATOM 1692 O O . SER A 1 218 ? 11.721 25.999 52.730 1.00 16.01 219 SER A O 1
ATOM 1695 N N . ASN A 1 219 ? 9.682 26.171 51.783 1.00 13.72 220 ASN A N 1
ATOM 1696 C CA . ASN A 1 219 ? 9.081 25.174 52.667 1.00 12.97 220 ASN A CA 1
ATOM 1697 C C . ASN A 1 219 ? 7.753 24.769 52.059 1.00 12.98 220 ASN A C 1
ATOM 1698 O O . ASN A 1 219 ? 7.275 25.413 51.115 1.00 11.22 220 ASN A O 1
ATOM 1703 N N . THR A 1 220 ? 7.173 23.691 52.569 1.00 9.04 221 THR A N 1
ATOM 1704 C CA . THR A 1 220 ? 5.880 23.236 52.084 1.00 10.63 221 THR A CA 1
ATOM 1705 C C . THR A 1 220 ? 4.940 23.226 53.275 1.00 10.92 221 THR A C 1
ATOM 1706 O O . THR A 1 220 ? 5.397 23.187 54.415 1.00 13.58 221 THR A O 1
ATOM 1710 N N . TYR A 1 221 ? 3.636 23.264 53.023 1.00 10.45 222 TYR A N 1
ATOM 1711 C CA . TYR A 1 221 ? 2.675 23.487 54.110 1.00 10.18 222 TYR A CA 1
ATOM 1712 C C . TYR A 1 221 ? 1.357 22.780 53.863 1.00 11.45 222 TYR A C 1
ATOM 1713 O O . TYR A 1 221 ? 0.981 22.521 52.720 1.00 9.41 222 TYR A O 1
ATOM 1722 N N . GLN A 1 222 ? 0.649 22.501 54.954 1.00 10.78 223 GLN A N 1
ATOM 1723 C CA . GLN A 1 222 ? -0.772 22.190 54.897 1.00 11.67 223 GLN A CA 1
ATOM 1724 C C . GLN A 1 222 ? -1.533 23.408 55.429 1.00 11.38 223 GLN A C 1
ATOM 1725 O O . GLN A 1 222 ? -1.121 24.017 56.416 1.00 9.67 223 GLN A O 1
ATOM 1731 N N . VAL A 1 223 ? -2.632 23.784 54.790 1.00 13.69 224 VAL A N 1
ATOM 1732 C CA . VAL A 1 223 ? -3.439 24.874 55.339 1.00 13.79 224 VAL A CA 1
ATOM 1733 C C . VAL A 1 223 ? -4.295 24.286 56.443 1.00 10.48 224 VAL A C 1
ATOM 1734 O O . VAL A 1 223 ? -4.988 23.306 56.212 1.00 11.66 224 VAL A O 1
ATOM 1738 N N . VAL A 1 224 ? -4.245 24.877 57.635 1.00 11.31 225 VAL A N 1
ATOM 1739 C CA . VAL A 1 224 ? -4.933 24.286 58.784 1.00 12.88 225 VAL A CA 1
ATOM 1740 C C . VAL A 1 224 ? -6.044 25.154 59.375 1.00 12.67 225 VAL A C 1
ATOM 1741 O O . VAL A 1 224 ? -6.818 24.678 60.189 1.00 11.78 225 VAL A O 1
ATOM 1745 N N . HIS A 1 225 ? -6.132 26.417 58.965 1.00 11.99 226 HIS A N 1
ATOM 1746 C CA . HIS A 1 225 ? -7.110 27.323 59.563 1.00 13.35 226 HIS A CA 1
ATOM 1747 C C . HIS A 1 225 ? -7.237 28.581 58.718 1.00 11.92 226 HIS A C 1
ATOM 1748 O O . HIS A 1 225 ? -6.238 29.137 58.247 1.00 10.19 226 HIS A O 1
ATOM 1755 N N . THR A 1 226 ? -8.472 29.011 58.509 1.00 10.11 227 THR A N 1
ATOM 1756 C CA . THR A 1 226 ? -8.742 30.275 57.829 1.00 13.23 227 THR A CA 1
ATOM 1757 C C . THR A 1 226 ? -9.976 30.938 58.427 1.00 15.18 227 THR A C 1
ATOM 1758 O O . THR A 1 226 ? -10.918 30.250 58.849 1.00 12.99 227 THR A O 1
ATOM 1762 N N . ARG A 1 227 ? -9.962 32.272 58.444 1.00 12.96 228 ARG A N 1
ATOM 1763 C CA . ARG A 1 227 ? -11.063 33.083 58.945 1.00 11.08 228 ARG A CA 1
ATOM 1764 C C . ARG A 1 227 ? -11.091 34.440 58.237 1.00 13.26 228 ARG A C 1
ATOM 1765 O O . ARG A 1 227 ? -10.031 34.999 57.950 1.00 10.49 228 ARG A O 1
ATOM 1773 N N . SER A 1 228 ? -12.288 34.975 57.969 1.00 11.08 229 SER A N 1
ATOM 1774 C CA . SER A 1 228 ? -12.423 36.302 57.349 1.00 11.85 229 SER A CA 1
ATOM 1775 C C . SER A 1 228 ? -13.071 37.315 58.285 1.00 14.27 229 SER A C 1
ATOM 1776 O O . SER A 1 228 ? -13.681 36.936 59.291 1.00 12.43 229 SER A O 1
ATOM 1779 N N . ALA A 1 229 ? -12.957 38.604 57.944 1.00 12.22 230 ALA A N 1
ATOM 1780 C CA . ALA A 1 229 ? -13.547 39.667 58.759 1.00 13.47 230 ALA A CA 1
ATOM 1781 C C . ALA A 1 229 ? -14.976 39.307 59.197 1.00 13.17 230 ALA A C 1
ATOM 1782 O O . ALA A 1 229 ? -15.808 38.976 58.374 1.00 10.92 230 ALA A O 1
ATOM 1784 N N . GLY A 1 230 ? -15.229 39.351 60.500 1.00 14.38 231 GLY A N 1
ATOM 1785 C CA . GLY A 1 230 ? -16.563 39.140 61.032 1.00 18.01 231 GLY A CA 1
ATOM 1786 C C . GLY A 1 230 ? -17.080 37.717 60.939 1.00 19.65 231 GLY A C 1
ATOM 1787 O O . GLY A 1 230 ? -18.222 37.455 61.300 1.00 17.19 231 GLY A O 1
ATOM 1788 N N . GLU A 1 231 ? -16.260 36.790 60.452 1.00 14.32 232 GLU A N 1
ATOM 1789 C CA . GLU A 1 231 ? -16.729 35.422 60.296 1.00 13.22 232 GLU A CA 1
ATOM 1790 C C . GLU A 1 231 ? -16.900 34.776 61.667 1.00 14.67 232 GLU A C 1
ATOM 1791 O O . GLU A 1 231 ? -16.037 34.914 62.537 1.00 16.41 232 GLU A O 1
ATOM 1797 N N . LYS A 1 232 ? -18.025 34.095 61.864 1.00 14.38 233 LYS A N 1
ATOM 1798 C CA . LYS A 1 232 ? -18.301 33.419 63.137 1.00 15.93 233 LYS A CA 1
ATOM 1799 C C . LYS A 1 232 ? -17.665 32.034 63.128 1.00 11.29 233 LYS A C 1
ATOM 1800 O O . LYS A 1 232 ? -18.310 31.034 62.844 1.00 13.27 233 LYS A O 1
ATOM 1806 N N . LEU A 1 233 ? -16.374 31.993 63.413 1.00 9.81 234 LEU A N 1
ATOM 1807 C CA . LEU A 1 233 ? -15.608 30.760 63.322 1.00 12.21 234 LEU A CA 1
ATOM 1808 C C . LEU A 1 233 ? -14.433 30.859 64.284 1.00 11.25 234 LEU A C 1
ATOM 1809 O O . LEU A 1 233 ? -13.834 31.913 64.387 1.00 12.55 234 LEU A O 1
ATOM 1814 N N . ALA A 1 234 ? -14.137 29.782 65.010 1.00 11.72 235 ALA A N 1
ATOM 1815 C CA . ALA A 1 234 ? -13.018 29.768 65.961 1.00 12.52 235 ALA A CA 1
ATOM 1816 C C . ALA A 1 234 ? -12.604 28.334 66.296 1.00 11.95 235 ALA A C 1
ATOM 1817 O O . ALA A 1 234 ? -13.444 27.432 66.309 1.00 10.72 235 ALA A O 1
ATOM 1819 N N . ALA A 1 235 ? -11.314 28.139 66.582 1.00 13.78 236 ALA A N 1
ATOM 1820 C CA . ALA A 1 235 ? -10.786 26.843 67.036 1.00 14.15 236 ALA A CA 1
ATOM 1821 C C . ALA A 1 235 ? -10.924 26.684 68.548 1.00 14.95 236 ALA A C 1
ATOM 1822 O O . ALA A 1 235 ? -10.626 25.620 69.083 1.00 16.27 236 ALA A O 1
ATOM 1824 N N . ALA A 1 236 ? -11.357 27.747 69.229 1.00 14.49 237 ALA A N 1
ATOM 1825 C CA . ALA A 1 236 ? -11.555 27.728 70.686 1.00 17.70 237 ALA A CA 1
ATOM 1826 C C . ALA A 1 236 ? -12.691 28.662 71.104 1.00 18.29 237 ALA A C 1
ATOM 1827 O O . ALA A 1 236 ? -12.950 29.668 70.447 1.00 14.74 237 ALA A O 1
ATOM 1829 N N . LEU A 1 237 ? -13.352 28.334 72.211 1.00 18.50 238 LEU A N 1
ATOM 1830 C CA . LEU A 1 237 ? -14.500 29.102 72.677 1.00 18.69 238 LEU A CA 1
ATOM 1831 C C . LEU A 1 237 ? -14.100 30.449 73.281 1.00 22.07 238 LEU A C 1
ATOM 1832 O O . LEU A 1 237 ? -14.699 31.477 72.976 1.00 26.71 238 LEU A O 1
ATOM 1837 N N . GLU A 1 238 ? -13.075 30.449 74.123 1.00 23.40 239 GLU A N 1
ATOM 1838 C CA . GLU A 1 238 ? -12.764 31.631 74.915 1.00 27.61 239 GLU A CA 1
ATOM 1839 C C . GLU A 1 238 ? -11.766 32.560 74.238 1.00 24.02 239 GLU A C 1
ATOM 1840 O O . GLU A 1 238 ? -10.714 32.122 73.778 1.00 25.98 239 GLU A O 1
ATOM 1846 N N . HIS A 1 239 ? -12.105 33.844 74.189 1.00 20.82 240 HIS A N 1
ATOM 1847 C CA . HIS A 1 239 ? -11.171 34.892 73.782 1.00 22.76 240 HIS A CA 1
ATOM 1848 C C . HIS A 1 239 ? -9.920 34.788 74.665 1.00 23.73 240 HIS A C 1
ATOM 1849 O O . HIS A 1 239 ? -10.027 34.461 75.839 1.00 29.85 240 HIS A O 1
ATOM 1856 N N . HIS A 1 240 ? -8.743 35.068 74.110 1.00 26.04 241 HIS A N 1
ATOM 1857 C CA . HIS A 1 240 ? -7.485 34.803 74.825 1.00 25.84 241 HIS A CA 1
ATOM 1858 C C . HIS A 1 240 ? -6.854 36.002 75.536 1.00 23.73 241 HIS A C 1
ATOM 1859 O O . HIS A 1 240 ? -5.945 35.823 76.355 1.00 19.68 241 HIS A O 1
ATOM 1866 N N . HIS A 1 241 ? -7.321 37.210 75.221 1.00 22.13 242 HIS A N 1
ATOM 1867 C CA . HIS A 1 241 ? -6.648 38.440 75.661 1.00 25.55 242 HIS A CA 1
ATOM 1868 C C . HIS A 1 241 ? -7.622 39.493 76.205 1.00 29.06 242 HIS A C 1
ATOM 1869 O O . HIS A 1 241 ? -7.775 39.650 77.423 1.00 27.99 242 HIS A O 1
ATOM 1876 N N . PRO B 1 1 ? -22.281 27.315 37.545 1.00 22.64 2 PRO B N 1
ATOM 1877 C CA . PRO B 1 1 ? -21.294 26.601 38.347 1.00 28.98 2 PRO B CA 1
ATOM 1878 C C . PRO B 1 1 ? -21.246 26.879 39.847 1.00 19.73 2 PRO B C 1
ATOM 1879 O O . PRO B 1 1 ? -20.494 26.171 40.501 1.00 23.29 2 PRO B O 1
ATOM 1883 N N . ILE B 1 2 ? -22.003 27.831 40.384 1.00 16.54 3 ILE B N 1
ATOM 1884 C CA . ILE B 1 2 ? -22.184 27.860 41.841 1.00 21.95 3 ILE B CA 1
ATOM 1885 C C . ILE B 1 2 ? -23.628 27.480 42.185 1.00 20.91 3 ILE B C 1
ATOM 1886 O O . ILE B 1 2 ? -24.570 28.016 41.608 1.00 21.41 3 ILE B O 1
ATOM 1891 N N . ILE B 1 3 ? -23.789 26.524 43.096 1.00 21.77 4 ILE B N 1
ATOM 1892 C CA . ILE B 1 3 ? -25.103 25.998 43.468 1.00 22.21 4 ILE B CA 1
ATOM 1893 C C . ILE B 1 3 ? -25.395 26.341 44.924 1.00 22.96 4 ILE B C 1
ATOM 1894 O O . ILE B 1 3 ? -24.558 26.116 45.800 1.00 20.51 4 ILE B O 1
ATOM 1899 N N . SER B 1 4 ? -26.578 26.877 45.188 1.00 22.39 5 SER B N 1
ATOM 1900 C CA . SER B 1 4 ? -26.938 27.239 46.554 1.00 24.09 5 SER B CA 1
ATOM 1901 C C . SER B 1 4 ? -28.426 27.014 46.802 1.00 23.62 5 SER B C 1
ATOM 1902 O O . SER B 1 4 ? -29.246 27.254 45.920 1.00 25.78 5 SER B O 1
ATOM 1905 N N . ALA B 1 5 ? -28.775 26.552 48.000 1.00 26.70 6 ALA B N 1
ATOM 1906 C CA . ALA B 1 5 ? -30.182 26.336 48.338 1.00 28.44 6 ALA B CA 1
ATOM 1907 C C . ALA B 1 5 ? -30.933 27.659 48.447 1.00 31.19 6 ALA B C 1
ATOM 1908 O O . ALA B 1 5 ? -32.140 27.715 48.222 1.00 32.04 6 ALA B O 1
ATOM 1910 N N . GLU B 1 6 ? -30.205 28.717 48.790 1.00 24.14 7 GLU B N 1
ATOM 1911 C CA . GLU B 1 6 ? -30.791 30.040 48.938 1.00 33.57 7 GLU B CA 1
ATOM 1912 C C . GLU B 1 6 ? -30.842 30.818 47.625 1.00 38.08 7 GLU B C 1
ATOM 1913 O O . GLU B 1 6 ? -31.023 32.029 47.626 1.00 39.20 7 GLU B O 1
ATOM 1919 N N . ASP B 1 7 ? -30.699 30.121 46.502 1.00 39.57 8 ASP B N 1
ATOM 1920 C CA . ASP B 1 7 ? -30.744 30.775 45.198 1.00 37.94 8 ASP B CA 1
ATOM 1921 C C . ASP B 1 7 ? -32.121 31.382 44.929 1.00 42.92 8 ASP B C 1
ATOM 1922 O O . ASP B 1 7 ? -33.018 31.303 45.766 1.00 46.47 8 ASP B O 1
ATOM 1927 N N . LYS B 1 8 ? -32.276 31.982 43.751 1.00 42.43 9 LYS B N 1
ATOM 1928 C CA . LYS B 1 8 ? -33.554 32.530 43.310 1.00 43.46 9 LYS B CA 1
ATOM 1929 C C . LYS B 1 8 ? -34.092 31.682 42.174 1.00 42.06 9 LYS B C 1
ATOM 1930 O O . LYS B 1 8 ? -35.302 31.572 41.976 1.00 43.01 9 LYS B O 1
ATOM 1936 N N . HIS B 1 9 ? -33.173 31.068 41.437 1.00 33.88 10 HIS B N 1
ATOM 1937 C CA . HIS B 1 9 ? -33.460 30.612 40.087 1.00 32.40 10 HIS B CA 1
ATOM 1938 C C . HIS B 1 9 ? -33.934 29.164 39.949 1.00 26.31 10 HIS B C 1
ATOM 1939 O O . HIS B 1 9 ? -34.073 28.431 40.931 1.00 30.21 10 HIS B O 1
ATOM 1946 N N . LEU B 1 10 ? -34.182 28.772 38.705 1.00 17.70 11 LEU B N 1
ATOM 1947 C CA . LEU B 1 10 ? -34.711 27.459 38.383 1.00 19.12 11 LEU B CA 1
ATOM 1948 C C . LEU B 1 10 ? -33.575 26.545 37.904 1.00 21.90 11 LEU B C 1
ATOM 1949 O O . LEU B 1 10 ? -32.772 26.921 37.048 1.00 18.51 11 LEU B O 1
ATOM 1954 N N . THR B 1 11 ? -33.503 25.348 38.466 1.00 17.48 12 THR B N 1
ATOM 1955 C CA . THR B 1 11 ? -32.449 24.431 38.088 1.00 15.93 12 THR B CA 1
ATOM 1956 C C . THR B 1 11 ? -33.013 23.373 37.152 1.00 18.17 12 THR B C 1
ATOM 1957 O O . THR B 1 11 ? -33.963 22.652 37.482 1.00 18.98 12 THR B O 1
ATOM 1961 N N . VAL B 1 12 ? -32.444 23.299 35.961 1.00 13.88 13 VAL B N 1
ATOM 1962 C CA . VAL B 1 12 ? -32.908 22.330 34.980 1.00 15.47 13 VAL B CA 1
ATOM 1963 C C . VAL B 1 12 ? -31.864 21.239 34.789 1.00 18.23 13 VAL B C 1
ATOM 1964 O O . VAL B 1 12 ? -30.670 21.511 34.638 1.00 18.76 13 VAL B O 1
ATOM 1968 N N . LEU B 1 13 ? -32.314 19.997 34.828 1.00 14.29 14 LEU B N 1
ATOM 1969 C CA . LEU B 1 13 ? -31.439 18.882 34.517 1.00 18.83 14 LEU B CA 1
ATOM 1970 C C . LEU B 1 13 ? -31.959 18.153 33.285 1.00 18.24 14 LEU B C 1
ATOM 1971 O O . LEU B 1 13 ? -33.064 17.599 33.291 1.00 18.29 14 LEU B O 1
ATOM 1976 N N . ASN B 1 14 ? -31.172 18.196 32.217 1.00 13.61 15 ASN B N 1
ATOM 1977 C CA . ASN B 1 14 ? -31.476 17.420 31.033 1.00 16.95 15 ASN B CA 1
ATOM 1978 C C . ASN B 1 14 ? -30.728 16.097 31.069 1.00 15.59 15 ASN B C 1
ATOM 1979 O O . ASN B 1 14 ? -29.502 16.058 31.046 1.00 15.72 15 ASN B O 1
ATOM 1984 N N . LEU B 1 15 ? -31.487 15.014 31.142 1.00 14.92 16 LEU B N 1
ATOM 1985 C CA . LEU B 1 15 ? -30.913 13.684 31.257 1.00 16.72 16 LEU B CA 1
ATOM 1986 C C . LEU B 1 15 ? -31.119 12.934 29.942 1.00 16.92 16 LEU B C 1
ATOM 1987 O O . LEU B 1 15 ? -32.233 12.850 29.443 1.00 16.02 16 LEU B O 1
ATOM 1992 N N . PHE B 1 16 ? -30.037 12.403 29.387 1.00 17.44 17 PHE B N 1
ATOM 1993 C CA . PHE B 1 16 ? -30.101 11.671 28.134 1.00 17.38 17 PHE B CA 1
ATOM 1994 C C . PHE B 1 16 ? -29.464 10.296 28.319 1.00 20.75 17 PHE B C 1
ATOM 1995 O O . PHE B 1 16 ? -28.411 10.177 28.934 1.00 16.15 17 PHE B O 1
ATOM 2003 N N . THR B 1 17 ? -30.103 9.252 27.798 1.00 19.89 18 THR B N 1
ATOM 2004 C CA . THR B 1 17 ? -29.459 7.948 27.751 1.00 17.19 18 THR B CA 1
ATOM 2005 C C . THR B 1 17 ? -29.276 7.569 26.295 1.00 19.55 18 THR B C 1
ATOM 2006 O O . THR B 1 17 ? -30.018 8.026 25.437 1.00 18.32 18 THR B O 1
ATOM 2010 N N . THR B 1 18 ? -28.274 6.755 26.007 1.00 19.58 19 THR B N 1
ATOM 2011 C CA . THR B 1 18 ? -28.109 6.238 24.652 1.00 22.59 19 THR B CA 1
ATOM 2012 C C . THR B 1 18 ? -27.461 4.865 24.740 1.00 26.71 19 THR B C 1
ATOM 2013 O O . THR B 1 18 ? -27.216 4.377 25.844 1.00 18.25 19 THR B O 1
ATOM 2017 N N . ASP B 1 19 ? -27.188 4.242 23.595 1.00 25.58 20 ASP B N 1
ATOM 2018 C CA . ASP B 1 19 ? -26.773 2.842 23.609 1.00 24.75 20 ASP B CA 1
ATOM 2019 C C . ASP B 1 19 ? -25.443 2.540 22.917 1.00 27.92 20 ASP B C 1
ATOM 2020 O O . ASP B 1 19 ? -25.090 1.376 22.758 1.00 26.52 20 ASP B O 1
ATOM 2025 N N . THR B 1 20 ? -24.703 3.569 22.510 1.00 22.38 21 THR B N 1
ATOM 2026 C CA . THR B 1 20 ? -23.355 3.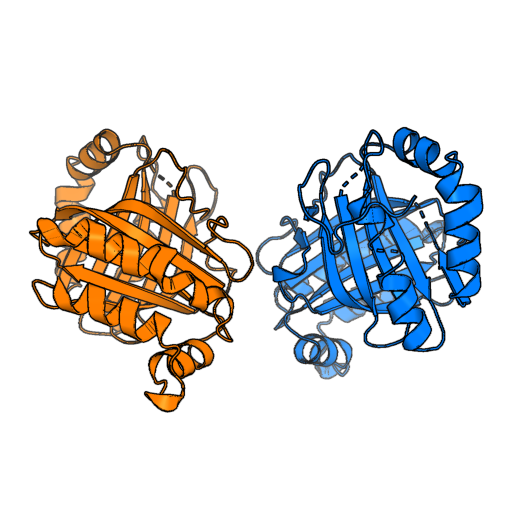344 22.000 1.00 23.95 21 THR B CA 1
ATOM 2027 C C . THR B 1 20 ? -22.416 4.468 22.429 1.00 21.97 21 THR B C 1
ATOM 2028 O O . THR B 1 20 ? -22.849 5.598 22.629 1.00 23.42 21 THR B O 1
ATOM 2032 N N . PRO B 1 21 ? -21.127 4.151 22.591 1.00 23.78 22 PRO B N 1
ATOM 2033 C CA . PRO B 1 21 ? -20.148 5.192 22.901 1.00 23.55 22 PRO B CA 1
ATOM 2034 C C . PRO B 1 21 ? -20.137 6.274 21.821 1.00 23.85 22 PRO B C 1
ATOM 2035 O O . PRO B 1 21 ? -19.965 7.449 22.144 1.00 21.47 22 PRO B O 1
ATOM 2039 N N . GLU B 1 22 ? -20.346 5.890 20.562 1.00 24.14 23 GLU B N 1
ATOM 2040 C CA . GLU B 1 22 ? -20.355 6.866 19.464 1.00 25.37 23 GLU B CA 1
ATOM 2041 C C . GLU B 1 22 ? -21.502 7.865 19.592 1.00 20.78 23 GLU B C 1
ATOM 2042 O O . GLU B 1 22 ? -21.338 9.066 19.338 1.00 20.73 23 GLU B O 1
ATOM 2048 N N . LYS B 1 23 ? -22.669 7.369 19.984 1.00 21.51 24 LYS B N 1
ATOM 2049 C CA . LYS B 1 23 ? -23.824 8.240 20.148 1.00 20.23 24 LYS B CA 1
ATOM 2050 C C . LYS B 1 23 ? -23.652 9.179 21.344 1.00 20.77 24 LYS B C 1
ATOM 2051 O O . LYS B 1 23 ? -24.070 10.337 21.302 1.00 18.42 24 LYS B O 1
ATOM 2057 N N . GLN B 1 24 ? -23.046 8.682 22.417 1.00 17.63 25 GLN B N 1
ATOM 2058 C CA . GLN B 1 24 ? -22.716 9.557 23.532 1.00 20.83 25 GLN B CA 1
ATOM 2059 C C . GLN B 1 24 ? -21.788 10.692 23.065 1.00 18.91 25 GLN B C 1
ATOM 2060 O O . GLN B 1 24 ? -21.949 11.845 23.464 1.00 16.16 25 GLN B O 1
ATOM 2066 N N . GLY B 1 25 ? -20.821 10.359 22.216 1.00 19.74 26 GLY B N 1
ATOM 2067 C CA . GLY B 1 25 ? -19.914 11.356 21.681 1.00 15.48 26 GLY B CA 1
ATOM 2068 C C . GLY B 1 25 ? -20.637 12.407 20.865 1.00 17.51 26 GLY B C 1
ATOM 2069 O O . GLY B 1 25 ? -20.327 13.596 20.947 1.00 17.96 26 GLY B O 1
ATOM 2070 N N . LYS B 1 26 ? -21.604 11.976 20.062 1.00 16.72 27 LYS B N 1
ATOM 2071 C CA . LYS B 1 26 ? -22.391 12.920 19.277 1.00 20.62 27 LYS B CA 1
ATOM 2072 C C . LYS B 1 26 ? -23.260 13.799 20.181 1.00 18.99 27 LYS B C 1
ATOM 2073 O O . LYS B 1 26 ? -23.450 14.984 19.911 1.00 15.61 27 LYS B O 1
ATOM 2079 N N . LEU B 1 27 ? -23.805 13.200 21.238 1.00 16.49 28 LEU B N 1
ATOM 2080 C CA . LEU B 1 27 ? -24.603 13.937 22.207 1.00 17.76 28 LEU B CA 1
ATOM 2081 C C . LEU B 1 27 ? -23.784 15.064 22.819 1.00 12.85 28 LEU B C 1
ATOM 2082 O O . LEU B 1 27 ? -24.223 16.203 22.864 1.00 15.00 28 LEU B O 1
ATOM 2087 N N . ILE B 1 28 ? -22.594 14.732 23.306 1.00 17.52 29 ILE B N 1
ATOM 2088 C CA . ILE B 1 28 ? -21.711 15.739 23.885 1.00 15.15 29 ILE B CA 1
ATOM 2089 C C . ILE B 1 28 ? -21.475 16.868 22.887 1.00 17.76 29 ILE B C 1
ATOM 2090 O O . ILE B 1 28 ? -21.599 18.053 23.216 1.00 16.64 29 ILE B O 1
ATOM 2095 N N . GLU B 1 29 ? -21.142 16.501 21.654 1.00 15.53 30 GLU B N 1
ATOM 2096 C CA . GLU B 1 29 ? -20.930 17.497 20.612 1.00 17.98 30 GLU B CA 1
ATOM 2097 C C . GLU B 1 29 ? -22.153 18.388 20.391 1.00 22.06 30 GLU B C 1
ATOM 2098 O O . GLU B 1 29 ? -22.034 19.615 20.330 1.00 19.20 30 GLU B O 1
ATOM 2104 N N . GLU B 1 30 ? -23.325 17.773 20.248 1.00 16.81 31 GLU B N 1
ATOM 2105 C CA . GLU B 1 30 ? -24.536 18.544 19.994 1.00 18.36 31 GLU B CA 1
ATOM 2106 C C . GLU B 1 30 ? -24.872 19.444 21.184 1.00 14.77 31 GLU B C 1
ATOM 2107 O O . GLU B 1 30 ? -25.271 20.588 20.998 1.00 12.75 31 GLU B O 1
ATOM 2120 N N . THR B 1 32 ? -22.730 20.685 23.435 1.00 13.97 33 THR B N 1
ATOM 2121 C CA . THR B 1 32 ? -21.748 21.752 23.548 1.00 16.44 33 THR B CA 1
ATOM 2122 C C . THR B 1 32 ? -22.015 22.850 22.517 1.00 14.71 33 THR B C 1
ATOM 2123 O O . THR B 1 32 ? -21.849 24.031 22.804 1.00 13.60 33 THR B O 1
ATOM 2127 N N . LYS B 1 33 ? -22.453 22.462 21.323 1.00 15.48 34 LYS B N 1
ATOM 2128 C CA . LYS B 1 33 ? -22.813 23.436 20.299 1.00 15.03 34 LYS B CA 1
ATOM 2129 C C . LYS B 1 33 ? -23.876 24.377 20.830 1.00 17.41 34 LYS B C 1
ATOM 2130 O O . LYS B 1 33 ? -23.774 25.603 20.704 1.00 16.78 34 LYS B O 1
ATOM 2136 N N . ILE B 1 34 ? -24.907 23.792 21.422 1.00 14.88 35 ILE B N 1
ATOM 2137 C CA . ILE B 1 34 ? -26.007 24.572 21.954 1.00 14.63 35 ILE B CA 1
ATOM 2138 C C . ILE B 1 34 ? -25.507 25.486 23.069 1.00 14.11 35 ILE B C 1
ATOM 2139 O O . ILE B 1 34 ? -25.829 26.667 23.089 1.00 14.72 35 ILE B O 1
ATOM 2144 N N . VAL B 1 35 ? -24.698 24.952 23.977 1.00 11.58 36 VAL B N 1
ATOM 2145 C CA . VAL B 1 35 ? -24.197 25.761 25.090 1.00 12.83 36 VAL B CA 1
ATOM 2146 C C . VAL B 1 35 ? -23.375 26.952 24.587 1.00 16.59 36 VAL B C 1
ATOM 2147 O O . VAL B 1 35 ? -23.579 28.098 24.995 1.00 14.99 36 VAL B O 1
ATOM 2151 N N . ASP B 1 36 ? -22.451 26.672 23.679 1.00 16.22 37 ASP B N 1
ATOM 2152 C CA . ASP B 1 36 ? -21.553 27.698 23.192 1.00 15.82 37 ASP B CA 1
ATOM 2153 C C . ASP B 1 36 ? -22.280 28.819 22.440 1.00 16.73 37 ASP B C 1
ATOM 2154 O O . ASP B 1 36 ? -21.805 29.950 22.420 1.00 16.52 37 ASP B O 1
ATOM 2159 N N . ALA B 1 37 ? -23.443 28.508 21.865 1.00 15.46 38 ALA B N 1
ATOM 2160 C CA . ALA B 1 37 ? -24.247 29.486 21.124 1.00 17.67 38 ALA B CA 1
ATOM 2161 C C . ALA B 1 37 ? -25.360 30.141 21.938 1.00 17.38 38 ALA B C 1
ATOM 2162 O O . ALA B 1 37 ? -26.003 31.072 21.460 1.00 22.58 38 ALA B O 1
ATOM 2164 N N . ALA B 1 38 ? -25.598 29.656 23.157 1.00 18.56 39 ALA B N 1
ATOM 2165 C CA . ALA B 1 38 ? -26.746 30.105 23.963 1.00 20.03 39 ALA B CA 1
ATOM 2166 C C . ALA B 1 38 ? -26.749 31.592 24.296 1.00 18.87 39 ALA B C 1
ATOM 2167 O O . ALA B 1 38 ? -25.823 32.091 24.914 1.00 16.92 39 ALA B O 1
ATOM 2169 N N . THR B 1 39 ? -27.822 32.279 23.919 1.00 21.24 40 THR B N 1
ATOM 2170 C CA . THR B 1 39 ? -28.019 33.684 24.272 1.00 22.96 40 THR B CA 1
ATOM 2171 C C . THR B 1 39 ? -29.393 33.912 24.917 1.00 26.49 40 THR B C 1
ATOM 2172 O O . THR B 1 39 ? -29.768 35.049 25.214 1.00 26.30 40 THR B O 1
ATOM 2176 N N . TYR B 1 40 ? -30.136 32.831 25.134 1.00 22.32 41 TYR B N 1
ATOM 2177 C CA . TYR B 1 40 ? -31.516 32.913 25.631 1.00 26.07 41 TYR B CA 1
ATOM 2178 C C . TYR B 1 40 ? -31.705 33.869 26.794 1.00 21.94 41 TYR B C 1
ATOM 2179 O O . TYR B 1 40 ? -30.945 33.856 27.763 1.00 20.95 41 TYR B O 1
ATOM 2188 N N . GLU B 1 41 ? -32.736 34.694 26.691 1.00 25.33 42 GLU B N 1
ATOM 2189 C CA . GLU B 1 41 ? -33.158 35.523 27.803 1.00 25.28 42 GLU B CA 1
ATOM 2190 C C . GLU B 1 41 ? -33.443 34.614 28.997 1.00 20.24 42 GLU B C 1
ATOM 2191 O O . GLU B 1 41 ? -34.252 33.690 28.909 1.00 23.89 42 GLU B O 1
ATOM 2197 N N . GLY B 1 42 ? -32.760 34.862 30.106 1.00 19.74 43 GLY B N 1
ATOM 2198 C CA . GLY B 1 42 ? -32.966 34.070 31.297 1.00 23.42 43 GLY B CA 1
ATOM 2199 C C . GLY B 1 42 ? -31.963 32.946 31.490 1.00 21.65 43 GLY B C 1
ATOM 2200 O O . GLY B 1 42 ? -31.805 32.452 32.606 1.00 21.05 43 GLY B O 1
ATOM 2201 N N . TRP B 1 43 ? -31.290 32.531 30.417 1.00 19.50 44 TRP B N 1
ATOM 2202 C CA . TRP B 1 43 ? -30.294 31.464 30.538 1.00 19.38 44 TRP B CA 1
ATOM 2203 C C . TRP B 1 43 ? -29.064 31.940 31.307 1.00 18.30 44 TRP B C 1
ATOM 2204 O O . TRP B 1 43 ? -28.427 32.908 30.921 1.00 19.80 44 TRP B O 1
ATOM 2222 N N . SER B 1 45 ? -26.528 29.524 32.976 1.00 16.52 46 SER B N 1
ATOM 2223 C CA . SER B 1 45 ? -25.371 28.638 32.793 1.00 13.49 46 SER B CA 1
ATOM 2224 C C . SER B 1 45 ? -25.752 27.203 32.432 1.00 13.94 46 SER B C 1
ATOM 2225 O O . SER B 1 45 ? -26.868 26.772 32.682 1.00 13.98 46 SER B O 1
ATOM 2228 N N . SER B 1 46 ? -24.815 26.481 31.821 1.00 13.04 47 SER B N 1
ATOM 2229 C CA . SER B 1 46 ? -24.975 25.056 31.543 1.00 14.52 47 SER B CA 1
ATOM 2230 C C . SER B 1 46 ? -23.680 24.323 31.870 1.00 13.69 47 SER B C 1
ATOM 2231 O O . SER B 1 46 ? -22.584 24.843 31.645 1.00 12.25 47 SER B O 1
ATOM 2234 N N . THR B 1 47 ? -23.814 23.115 32.407 1.00 11.67 48 THR B N 1
ATOM 2235 C CA . THR B 1 47 ? -22.658 22.292 32.698 1.00 11.46 48 THR B CA 1
ATOM 2236 C C . THR B 1 47 ? -22.933 20.896 32.128 1.00 13.83 48 THR B C 1
ATOM 2237 O O . THR B 1 47 ? -23.851 20.202 32.559 1.00 13.24 48 THR B O 1
ATOM 2241 N N . VAL B 1 48 ? -22.143 20.524 31.124 1.00 12.81 49 VAL B N 1
ATOM 2242 C CA . VAL B 1 48 ? -22.316 19.280 30.380 1.00 12.12 49 VAL B CA 1
ATOM 2243 C C . VAL B 1 48 ? -21.541 18.135 31.030 1.00 11.91 49 VAL B C 1
ATOM 2244 O O . VAL B 1 48 ? -20.355 18.279 31.328 1.00 13.30 49 VAL B O 1
ATOM 2248 N N . HIS B 1 49 ? -22.220 17.010 31.243 1.00 10.20 50 HIS B N 1
ATOM 2249 C CA . HIS B 1 49 ? -21.650 15.832 31.897 1.00 10.40 50 HIS B CA 1
ATOM 2250 C C . HIS B 1 49 ? -21.623 14.626 30.931 1.00 16.53 50 HIS B C 1
ATOM 2251 O O . HIS B 1 49 ? -22.599 14.367 30.213 1.00 12.48 50 HIS B O 1
ATOM 2258 N N . SER B 1 50 ? -20.532 13.865 30.956 1.00 14.11 51 SER B N 1
ATOM 2259 C CA . SER B 1 50 ? -20.406 12.670 30.123 1.00 18.44 51 SER B CA 1
ATOM 2260 C C . SER B 1 50 ? -20.503 11.375 30.951 1.00 18.68 51 SER B C 1
ATOM 2261 O O . SER B 1 50 ? -19.717 11.159 31.880 1.00 15.78 51 SER B O 1
ATOM 2264 N N . GLY B 1 51 ? -21.473 10.527 30.614 1.00 14.56 52 GLY B N 1
ATOM 2265 C CA . GLY B 1 51 ? -21.733 9.306 31.370 1.00 16.60 52 GLY B CA 1
ATOM 2266 C C . GLY B 1 51 ? -20.501 8.426 31.533 1.00 21.07 52 GLY B C 1
ATOM 2267 O O . GLY B 1 51 ? -19.694 8.316 30.607 1.00 17.16 52 GLY B O 1
ATOM 2268 N N . VAL B 1 52 ? -20.340 7.828 32.718 1.00 18.61 53 VAL B N 1
ATOM 2269 C CA . VAL B 1 52 ? -19.234 6.904 32.979 1.00 16.07 53 VAL B CA 1
ATOM 2270 C C . VAL B 1 52 ? -19.727 5.475 33.207 1.00 17.63 53 VAL B C 1
ATOM 2271 O O . VAL B 1 52 ? -19.345 4.570 32.473 1.00 19.72 53 VAL B O 1
ATOM 2275 N N . ASP B 1 53 ? -20.573 5.263 34.213 1.00 15.15 54 ASP B N 1
ATOM 2276 C CA . ASP B 1 53 ? -21.107 3.918 34.464 1.00 18.85 54 ASP B CA 1
ATOM 2277 C C . ASP B 1 53 ? -21.839 3.341 33.243 1.00 22.77 54 ASP B C 1
ATOM 2278 O O . ASP B 1 53 ? -21.570 2.224 32.821 1.00 22.16 54 ASP B O 1
ATOM 2283 N N . SER B 1 54 ? -22.778 4.104 32.691 1.00 21.53 55 SER B N 1
ATOM 2284 C CA . SER B 1 54 ? -23.495 3.689 31.491 1.00 19.64 55 SER B CA 1
ATOM 2285 C C . SER B 1 54 ? -23.552 4.849 30.494 1.00 21.26 55 SER B C 1
ATOM 2286 O O . SER B 1 54 ? -23.320 6.006 30.864 1.00 18.05 55 SER B O 1
ATOM 2289 N N . HIS B 1 55 ? -23.840 4.543 29.230 1.00 18.63 56 HIS B N 1
ATOM 2290 C CA . HIS B 1 55 ? -23.841 5.562 28.177 1.00 19.72 56 HIS B CA 1
ATOM 2291 C C . HIS B 1 55 ? -24.956 6.583 28.349 1.00 17.16 56 HIS B C 1
ATOM 2292 O O . HIS B 1 55 ? -26.124 6.238 28.494 1.00 17.97 56 HIS B O 1
ATOM 2299 N N . GLY B 1 56 ? -24.582 7.848 28.314 1.00 16.21 57 GLY B N 1
ATOM 2300 C CA . GLY B 1 56 ? -25.558 8.908 28.432 1.00 17.53 57 GLY B CA 1
ATOM 2301 C C . GLY B 1 56 ? -24.864 10.205 28.746 1.00 15.41 57 GLY B C 1
ATOM 2302 O O . GLY B 1 56 ? -23.640 10.260 28.809 1.00 14.95 57 GLY B O 1
ATOM 2303 N N . THR B 1 57 ? -25.660 11.249 28.932 1.00 15.23 58 THR B N 1
ATOM 2304 C CA . THR B 1 57 ? -25.144 12.562 29.256 1.00 14.32 58 THR B CA 1
ATOM 2305 C C . THR B 1 57 ? -26.146 13.242 30.160 1.00 15.34 58 THR B C 1
ATOM 2306 O O . THR B 1 57 ? -27.294 12.805 30.288 1.00 15.85 58 THR B O 1
ATOM 2310 N N . LEU B 1 58 ? -25.698 14.317 30.786 1.00 13.61 59 LEU B N 1
ATOM 2311 C CA . LEU B 1 58 ? -26.538 15.127 31.643 1.00 14.80 59 LEU B CA 1
ATOM 2312 C C . LEU B 1 58 ? -26.083 16.571 31.469 1.00 13.27 59 LEU B C 1
ATOM 2313 O O . LEU B 1 58 ? -24.889 16.849 31.428 1.00 11.79 59 LEU B O 1
ATOM 2318 N N . ASN B 1 59 ? -27.043 17.478 31.334 1.00 12.58 60 ASN B N 1
ATOM 2319 C CA . ASN B 1 59 ? -26.758 18.897 31.363 1.00 13.01 60 ASN B CA 1
ATOM 2320 C C . ASN B 1 59 ? -27.379 19.527 32.606 1.00 14.23 60 ASN B C 1
ATOM 2321 O O . ASN B 1 59 ? -28.565 19.389 32.851 1.00 14.69 60 ASN B O 1
ATOM 2326 N N . PHE B 1 60 ? -26.554 20.200 33.395 1.00 16.40 61 PHE B N 1
ATOM 2327 C CA . PHE B 1 60 ? -27.007 20.893 34.596 1.00 16.77 61 PHE B CA 1
ATOM 2328 C C . PHE B 1 60 ? -27.089 22.383 34.260 1.00 14.68 61 PHE B C 1
ATOM 2329 O O . PHE B 1 60 ? -26.065 23.023 34.025 1.00 12.67 61 PHE B O 1
ATOM 2337 N N . ILE B 1 61 ? -28.308 22.915 34.217 1.00 12.14 62 ILE B N 1
ATOM 2338 C CA . ILE B 1 61 ? -28.571 24.237 33.659 1.00 14.48 62 ILE B CA 1
ATOM 2339 C C . ILE B 1 61 ? -29.295 25.166 34.631 1.00 18.60 62 ILE B C 1
ATOM 2340 O O . ILE B 1 61 ? -30.224 24.749 35.343 1.00 14.70 62 ILE B O 1
ATOM 2345 N N . GLN B 1 62 ? -28.886 26.432 34.643 1.00 15.85 63 GLN B N 1
ATOM 2346 C CA . GLN B 1 62 ? -29.535 27.432 35.492 1.00 14.81 63 GLN B CA 1
ATOM 2347 C C . GLN B 1 62 ? -30.302 28.439 34.648 1.00 19.90 63 GLN B C 1
ATOM 2348 O O . GLN B 1 62 ? -29.754 28.990 33.688 1.00 17.40 63 GLN B O 1
ATOM 2354 N N . TRP B 1 63 ? -31.577 28.637 34.998 1.00 18.54 64 TRP B N 1
ATOM 2355 C CA . TRP B 1 63 ? -32.468 29.601 34.348 1.00 17.45 64 TRP B CA 1
ATOM 2356 C C . TRP B 1 63 ? -33.005 30.617 35.361 1.00 20.31 64 TRP B C 1
ATOM 2357 O O . TRP B 1 63 ? -33.250 30.286 36.519 1.00 21.22 64 TRP B O 1
ATOM 2368 N N . ARG B 1 64 ? -33.174 31.857 34.926 1.00 22.91 65 ARG B N 1
ATOM 2369 C CA . ARG B 1 64 ? -33.754 32.885 35.787 1.00 23.22 65 ARG B CA 1
ATOM 2370 C C . ARG B 1 64 ? -35.129 32.441 36.295 1.00 22.87 65 ARG B C 1
ATOM 2371 O O . ARG B 1 64 ? -35.415 32.507 37.482 1.00 22.50 65 ARG B O 1
ATOM 2379 N N . SER B 1 65 ? -35.978 31.966 35.393 1.00 22.66 66 SER B N 1
ATOM 2380 C CA . SER B 1 65 ? -37.311 31.560 35.794 1.00 25.03 66 SER B CA 1
ATOM 2381 C C . SER B 1 65 ? -37.890 30.554 34.825 1.00 22.66 66 SER B C 1
ATOM 2382 O O . SER B 1 65 ? -37.364 30.357 33.724 1.00 23.35 66 SER B O 1
ATOM 2385 N N . GLY B 1 66 ? -39.000 29.941 35.226 1.00 20.92 67 GLY B N 1
ATOM 2386 C CA . GLY B 1 66 ? -39.691 28.983 34.386 1.00 18.11 67 GLY B CA 1
ATOM 2387 C C . GLY B 1 66 ? -40.267 29.634 33.146 1.00 21.05 67 GLY B C 1
ATOM 2388 O O . GLY B 1 66 ? -40.401 29.004 32.099 1.00 21.61 67 GLY B O 1
ATOM 2389 N N . GLU B 1 67 ? -40.626 30.904 33.258 1.00 23.93 68 GLU B N 1
ATOM 2390 C CA . GLU B 1 67 ? -41.175 31.609 32.109 1.00 29.42 68 GLU B CA 1
ATOM 2391 C C . GLU B 1 67 ? -40.150 31.658 30.978 1.00 24.65 68 GLU B C 1
ATOM 2392 O O . GLU B 1 67 ? -40.481 31.424 29.819 1.00 25.36 68 GLU B O 1
ATOM 2398 N N . ASP B 1 68 ? -38.908 31.961 31.326 1.00 24.50 69 ASP B N 1
ATOM 2399 C CA . ASP B 1 68 ? -37.838 32.034 30.334 1.00 26.45 69 ASP B CA 1
ATOM 2400 C C . ASP B 1 68 ? -37.630 30.677 29.672 1.00 25.86 69 ASP B C 1
ATOM 2401 O O . ASP B 1 68 ? -37.542 30.572 28.448 1.00 24.52 69 ASP B O 1
ATOM 2406 N N . LEU B 1 69 ? -37.560 29.634 30.492 1.00 25.45 70 LEU B N 1
ATOM 2407 C CA . LEU B 1 69 ? -37.333 28.285 29.992 1.00 20.60 70 LEU B CA 1
ATOM 2408 C C . LEU B 1 69 ? -38.405 27.892 28.979 1.00 25.65 70 LEU B C 1
ATOM 2409 O O . LEU B 1 69 ? -38.106 27.374 27.893 1.00 23.14 70 LEU B O 1
ATOM 2414 N N . GLU B 1 70 ? -39.660 28.152 29.330 1.00 23.89 71 GLU B N 1
ATOM 2415 C CA . GLU B 1 70 ? -40.772 27.797 28.454 1.00 25.24 71 GLU B CA 1
ATOM 2416 C C . GLU B 1 70 ? -40.744 28.595 27.149 1.00 22.65 71 GLU B C 1
ATOM 2417 O O . GLU B 1 70 ? -41.301 28.163 26.140 1.00 27.70 71 GLU B O 1
ATOM 2423 N N . LYS B 1 71 ? -40.089 29.750 27.167 1.00 23.19 72 LYS B N 1
ATOM 2424 C CA . LYS B 1 71 ? -39.857 30.496 25.935 1.00 28.01 72 LYS B CA 1
ATOM 2425 C C . LYS B 1 71 ? -38.873 29.757 25.025 1.00 25.75 72 LYS B C 1
ATOM 2426 O O . LYS B 1 71 ? -39.119 29.630 23.827 1.00 22.71 72 LYS B O 1
ATOM 2432 N N . ARG B 1 72 ? -37.768 29.261 25.589 1.00 23.44 73 ARG B N 1
ATOM 2433 C CA . ARG B 1 72 ? -36.853 28.436 24.799 1.00 21.48 73 ARG B CA 1
ATOM 2434 C C . ARG B 1 72 ? -37.581 27.242 24.206 1.00 21.48 73 ARG B C 1
ATOM 2435 O O . ARG B 1 72 ? -37.507 27.004 22.998 1.00 23.39 73 ARG B O 1
ATOM 2443 N N . TYR B 1 73 ? -38.278 26.499 25.066 1.00 20.84 74 TYR B N 1
ATOM 2444 C CA . TYR B 1 73 ? -39.019 25.295 24.670 1.00 23.57 74 TYR B CA 1
ATOM 2445 C C . TYR B 1 73 ? -40.019 25.545 23.546 1.00 25.41 74 TYR B C 1
ATOM 2446 O O . TYR B 1 73 ? -40.316 24.639 22.765 1.00 24.02 74 TYR B O 1
ATOM 2455 N N . ALA B 1 74 ? -40.558 26.761 23.491 1.00 23.70 75 ALA B N 1
ATOM 2456 C CA . ALA B 1 74 ? -41.601 27.113 22.529 1.00 23.79 75 ALA B CA 1
ATOM 2457 C C . ALA B 1 74 ? -41.022 27.513 21.178 1.00 22.77 75 ALA B C 1
ATOM 2458 O O . ALA B 1 74 ? -41.720 27.502 20.168 1.00 26.93 75 ALA B O 1
ATOM 2460 N N . GLY B 1 75 ? -39.747 27.876 21.176 1.00 26.25 76 GLY B N 1
ATOM 2461 C CA . GLY B 1 75 ? -39.070 28.315 19.967 1.00 25.12 76 GLY B CA 1
ATOM 2462 C C . GLY B 1 75 ? -38.932 27.218 18.927 1.00 23.98 76 GLY B C 1
ATOM 2463 O O . GLY B 1 75 ? -38.813 26.032 19.256 1.00 17.87 76 GLY B O 1
ATOM 2464 N N . GLU B 1 76 ? -38.945 27.626 17.661 1.00 21.90 77 GLU B N 1
ATOM 2465 C CA . GLU B 1 76 ? -38.851 26.692 16.556 1.00 21.87 77 GLU B CA 1
ATOM 2466 C C . GLU B 1 76 ? -37.547 25.901 16.580 1.00 18.16 77 GLU B C 1
ATOM 2467 O O . GLU B 1 76 ? -37.524 24.716 16.236 1.00 15.52 77 GLU B O 1
ATOM 2473 N N . GLU B 1 77 ? -36.462 26.552 16.986 1.00 14.41 78 GLU B N 1
ATOM 2474 C CA . GLU B 1 77 ? -35.177 25.877 17.024 1.00 16.37 78 GLU B CA 1
ATOM 2475 C C . GLU B 1 77 ? -35.231 24.642 17.929 1.00 15.05 78 GLU B C 1
ATOM 2476 O O . GLU B 1 77 ? -34.790 23.558 17.542 1.00 14.24 78 GLU B O 1
ATOM 2482 N N . PHE B 1 78 ? -35.794 24.799 19.120 1.00 15.57 79 PHE B N 1
ATOM 2483 C CA . PHE B 1 78 ? -35.876 23.685 20.060 1.00 17.31 79 PHE B CA 1
ATOM 2484 C C . PHE B 1 78 ? -36.786 22.569 19.563 1.00 17.01 79 PHE B C 1
ATOM 2485 O O . PHE B 1 78 ? -36.423 21.388 19.600 1.00 15.63 79 PHE B O 1
ATOM 2493 N N . LYS B 1 79 ? -37.974 22.953 19.109 1.00 15.76 80 LYS B N 1
ATOM 2494 C CA . LYS B 1 79 ? -38.960 22.005 18.624 1.00 16.09 80 LYS B CA 1
ATOM 2495 C C . LYS B 1 79 ? -38.547 21.271 17.362 1.00 14.58 80 LYS B C 1
ATOM 2496 O O . LYS B 1 79 ? -38.833 20.090 17.218 1.00 16.68 80 LYS B O 1
ATOM 2502 N N . HIS B 1 80 ? -37.909 21.967 16.429 1.00 13.10 81 HIS B N 1
ATOM 2503 C CA . HIS B 1 80 ? -37.700 21.387 15.104 1.00 15.94 81 HIS B CA 1
ATOM 2504 C C . HIS B 1 80 ? -36.258 21.098 14.749 1.00 15.36 81 HIS B C 1
ATOM 2505 O O . HIS B 1 80 ? -35.990 20.468 13.736 1.00 17.83 81 HIS B O 1
ATOM 2512 N N . ARG B 1 81 ? -35.327 21.533 15.585 1.00 11.93 82 ARG B N 1
ATOM 2513 C CA . ARG B 1 81 ? -33.942 21.127 15.402 1.00 12.74 82 ARG B CA 1
ATOM 2514 C C . ARG B 1 81 ? -33.440 20.334 16.602 1.00 13.44 82 ARG B C 1
ATOM 2515 O O . ARG B 1 81 ? -33.121 19.159 16.491 1.00 13.07 82 ARG B O 1
ATOM 2523 N N . THR B 1 82 ? -33.384 20.983 17.756 1.00 14.27 83 THR B N 1
ATOM 2524 C CA . THR B 1 82 ? -32.749 20.386 18.936 1.00 14.54 83 THR B CA 1
ATOM 2525 C C . THR B 1 82 ? -33.383 19.053 19.334 1.00 12.40 83 THR B C 1
ATOM 2526 O O . THR B 1 82 ? -32.694 18.050 19.486 1.00 13.55 83 THR B O 1
ATOM 2530 N N . LEU B 1 83 ? -34.697 19.036 19.513 1.00 13.23 84 LEU B N 1
ATOM 2531 C CA . LEU B 1 83 ? -35.337 17.814 19.997 1.00 16.31 84 LEU B CA 1
ATOM 2532 C C . LEU B 1 83 ? -35.210 16.649 19.018 1.00 13.29 84 LEU B C 1
ATOM 2533 O O . LEU B 1 83 ? -34.782 15.573 19.407 1.00 14.49 84 LEU B O 1
ATOM 2538 N N . PRO B 1 84 ? -35.578 16.863 17.740 1.00 13.33 85 PRO B N 1
ATOM 2539 C CA . PRO B 1 84 ? -35.429 15.781 16.759 1.00 13.18 85 PRO B CA 1
ATOM 2540 C C . PRO B 1 84 ? -33.986 15.284 16.652 1.00 16.04 85 PRO B C 1
ATOM 2541 O O . PRO B 1 84 ? -33.767 14.075 16.519 1.00 13.38 85 PRO B O 1
ATOM 2545 N N . VAL B 1 85 ? -33.018 16.201 16.693 1.00 14.18 86 VAL B N 1
ATOM 2546 C CA . VAL B 1 85 ? -31.614 15.819 16.575 1.00 13.82 86 VAL B CA 1
ATOM 2547 C C . VAL B 1 85 ? -31.239 14.916 17.741 1.00 17.40 86 VAL B C 1
ATOM 2548 O O . VAL B 1 85 ? -30.581 13.882 17.558 1.00 17.34 86 VAL B O 1
ATOM 2552 N N . PHE B 1 86 ? -31.679 15.308 18.934 1.00 16.15 87 PHE B N 1
ATOM 2553 C CA . PHE B 1 86 ? -31.396 14.559 20.158 1.00 17.53 87 PHE B CA 1
ATOM 2554 C C . PHE B 1 86 ? -32.072 13.188 20.087 1.00 19.95 87 PHE B C 1
ATOM 2555 O O . PHE B 1 86 ? -31.467 12.161 20.396 1.00 14.39 87 PHE B O 1
ATOM 2563 N N . GLY B 1 87 ? -33.336 13.189 19.677 1.00 19.11 88 GLY B N 1
ATOM 2564 C CA . GLY B 1 87 ? -34.109 11.965 19.587 1.00 17.53 88 GLY B CA 1
ATOM 2565 C C . GLY B 1 87 ? -33.418 10.921 18.733 1.00 19.50 88 GLY B C 1
ATOM 2566 O O . GLY B 1 87 ? -33.456 9.739 19.046 1.00 23.81 88 GLY B O 1
ATOM 2567 N N . GLU B 1 88 ? -32.767 11.362 17.664 1.00 16.98 89 GLU B N 1
ATOM 2568 C CA . GLU B 1 88 ? -32.094 10.454 16.741 1.00 19.17 89 GLU B CA 1
ATOM 2569 C C . GLU B 1 88 ? -30.926 9.693 17.385 1.00 27.64 89 GLU B C 1
ATOM 2570 O O . GLU B 1 88 ? -30.567 8.599 16.929 1.00 24.36 89 GLU B O 1
ATOM 2576 N N . ILE B 1 89 ? -30.332 10.259 18.440 1.00 21.14 90 ILE B N 1
ATOM 2577 C CA . ILE B 1 89 ? -29.136 9.656 19.038 1.00 22.75 90 ILE B CA 1
ATOM 2578 C C . ILE B 1 89 ? -29.279 9.253 20.502 1.00 21.67 90 ILE B C 1
ATOM 2579 O O . ILE B 1 89 ? -28.279 9.021 21.170 1.00 22.71 90 ILE B O 1
ATOM 2584 N N . THR B 1 90 ? -30.509 9.165 20.998 1.00 21.80 91 THR B N 1
ATOM 2585 C CA . THR B 1 90 ? -30.748 8.783 22.388 1.00 20.69 91 THR B CA 1
ATOM 2586 C C . THR B 1 90 ? -31.737 7.621 22.477 1.00 25.34 91 THR B C 1
ATOM 2587 O O . THR B 1 90 ? -32.448 7.339 21.515 1.00 25.38 91 THR B O 1
ATOM 2591 N N . THR B 1 91 ? -31.789 6.966 23.637 1.00 21.01 92 THR B N 1
ATOM 2592 C CA . THR B 1 91 ? -32.835 5.987 23.923 1.00 21.13 92 THR B CA 1
ATOM 2593 C C . THR B 1 91 ? -33.909 6.609 24.809 1.00 23.52 92 THR B C 1
ATOM 2594 O O . THR B 1 91 ? -35.046 6.152 24.841 1.00 21.65 92 THR B O 1
ATOM 2598 N N . SER B 1 92 ? -33.548 7.658 25.535 1.00 19.81 93 SER B N 1
ATOM 2599 C CA . SER B 1 92 ? -34.527 8.367 26.339 1.00 18.96 93 SER B CA 1
ATOM 2600 C C . SER B 1 92 ? -34.098 9.801 26.595 1.00 19.68 93 SER B C 1
ATOM 2601 O O . SER B 1 92 ? -32.908 10.116 26.604 1.00 17.89 93 SER B O 1
ATOM 2604 N N . ILE B 1 93 ? -35.088 10.659 26.805 1.00 17.37 94 ILE B N 1
ATOM 2605 C CA . ILE B 1 93 ? -34.849 12.055 27.120 1.00 22.15 94 ILE B CA 1
ATOM 2606 C C . ILE B 1 93 ? -35.736 12.453 28.291 1.00 22.21 94 ILE B C 1
ATOM 2607 O O . ILE B 1 93 ? -36.938 12.188 28.287 1.00 21.87 94 ILE B O 1
ATOM 2612 N N . ARG B 1 94 ? -35.144 13.078 29.300 1.00 18.49 95 ARG B N 1
ATOM 2613 C CA . ARG B 1 94 ? -35.926 13.614 30.406 1.00 18.06 95 ARG B CA 1
ATOM 2614 C C . ARG B 1 94 ? -35.430 14.999 30.774 1.00 17.26 95 ARG B C 1
ATOM 2615 O O . ARG B 1 94 ? -34.264 15.182 31.125 1.00 17.34 95 ARG B O 1
ATOM 2623 N N . LEU B 1 95 ? -36.320 15.975 30.655 1.00 17.20 96 LEU B N 1
ATOM 2624 C CA . LEU B 1 95 ? -35.984 17.367 30.924 1.00 18.37 96 LEU B CA 1
ATOM 2625 C C . LEU B 1 95 ? -36.716 17.798 32.188 1.00 19.24 96 LEU B C 1
ATOM 2626 O O . LEU B 1 95 ? -37.942 17.952 32.191 1.00 16.63 96 LEU B O 1
ATOM 2639 N N . GLN B 1 97 ? -37.371 20.123 35.659 1.00 17.29 98 GLN B N 1
ATOM 2640 C CA . GLN B 1 97 ? -37.252 21.396 36.353 1.00 16.42 98 GLN B CA 1
ATOM 2641 C C . GLN B 1 97 ? -37.298 21.171 37.858 1.00 18.67 98 GLN B C 1
ATOM 2642 O O . GLN B 1 97 ? -38.150 20.448 38.365 1.00 18.28 98 GLN B O 1
ATOM 2648 N N . ASN B 1 98 ? -36.371 21.798 38.565 1.00 15.93 99 ASN B N 1
ATOM 2649 C CA . ASN B 1 98 ? -36.158 21.509 39.963 1.00 13.96 99 ASN B CA 1
ATOM 2650 C C . ASN B 1 98 ? -35.882 22.775 40.749 1.00 16.15 99 ASN B C 1
ATOM 2651 O O . ASN B 1 98 ? -35.556 23.817 40.179 1.00 15.36 99 ASN B O 1
ATOM 2656 N N . GLU B 1 99 ? -36.002 22.678 42.065 1.00 15.32 100 GLU B N 1
ATOM 2657 C CA . GLU B 1 99 ? -35.400 23.679 42.917 1.00 19.09 100 GLU B CA 1
ATOM 2658 C C . GLU B 1 99 ? -34.410 23.012 43.858 1.00 18.19 100 GLU B C 1
ATOM 2659 O O . GLU B 1 99 ? -34.573 21.853 44.238 1.00 17.31 100 GLU B O 1
ATOM 2665 N N . VAL B 1 100 ? -33.359 23.741 44.200 1.00 19.19 101 VAL B N 1
ATOM 2666 C CA . VAL B 1 100 ? -32.357 23.229 45.108 1.00 19.52 101 VAL B CA 1
ATOM 2667 C C . VAL B 1 100 ? -32.961 23.250 46.498 1.00 21.40 101 VAL B C 1
ATOM 2668 O O . VAL B 1 100 ? -33.412 24.295 46.965 1.00 25.05 101 VAL B O 1
ATOM 2672 N N . ALA B 1 101 ? -32.980 22.101 47.159 1.00 15.45 102 ALA B N 1
ATOM 2673 C CA . ALA B 1 101 ? -33.641 21.988 48.449 1.00 19.15 102 ALA B CA 1
ATOM 2674 C C . ALA B 1 101 ? -32.619 22.007 49.561 1.00 20.38 102 ALA B C 1
ATOM 2675 O O . ALA B 1 101 ? -32.878 22.517 50.650 1.00 20.11 102 ALA B O 1
ATOM 2677 N N . HIS B 1 102 ? -31.451 21.440 49.283 1.00 17.82 103 HIS B N 1
ATOM 2678 C CA . HIS B 1 102 ? -30.420 21.314 50.294 1.00 17.83 103 HIS B CA 1
ATOM 2679 C C . HIS B 1 102 ? -29.035 21.248 49.650 1.00 17.13 103 HIS B C 1
ATOM 2680 O O . HIS B 1 102 ? -28.893 20.765 48.533 1.00 16.27 103 HIS B O 1
ATOM 2687 N N . THR B 1 103 ? -28.021 21.751 50.344 1.00 15.63 104 THR B N 1
ATOM 2688 C CA . THR B 1 103 ? -26.641 21.498 49.949 1.00 18.22 104 THR B CA 1
ATOM 2689 C C . THR B 1 103 ? -25.818 21.112 51.162 1.00 21.76 104 THR B C 1
ATOM 2690 O O . THR B 1 103 ? -26.108 21.530 52.281 1.00 20.31 104 THR B O 1
ATOM 2694 N N . LEU B 1 104 ? -24.786 20.311 50.924 1.00 18.23 105 LEU B N 1
ATOM 2695 C CA . LEU B 1 104 ? -23.852 19.926 51.961 1.00 18.16 105 LEU B CA 1
ATOM 2696 C C . LEU B 1 104 ? -22.467 19.852 51.335 1.00 19.51 105 LEU B C 1
ATOM 2697 O O . LEU B 1 104 ? -22.322 19.381 50.210 1.00 17.25 105 LEU B O 1
ATOM 2702 N N . THR B 1 105 ? -21.453 20.354 52.033 1.00 17.63 106 THR B N 1
ATOM 2703 C CA . THR B 1 105 ? -20.083 20.118 51.600 1.00 18.80 106 THR B CA 1
ATOM 2704 C C . THR B 1 105 ? -19.309 19.439 52.703 1.00 20.39 106 THR B C 1
ATOM 2705 O O . THR B 1 105 ? -19.741 19.395 53.859 1.00 19.98 106 THR B O 1
ATOM 2709 N N . SER B 1 106 ? -18.151 18.922 52.333 1.00 21.62 107 SER B N 1
ATOM 2710 C CA . SER B 1 106 ? -17.270 18.247 53.263 1.00 25.04 107 SER B CA 1
ATOM 2711 C C . SER B 1 106 ? -16.928 19.143 54.456 1.00 28.28 107 SER B C 1
ATOM 2712 O O . SER B 1 106 ? -16.547 18.658 55.525 1.00 29.96 107 SER B O 1
ATOM 2715 N N . ASP B 1 107 ? -17.080 20.451 54.287 1.00 25.29 108 ASP B N 1
ATOM 2716 C CA . ASP B 1 107 ? -16.681 21.371 55.353 1.00 29.33 108 ASP B CA 1
ATOM 2717 C C . ASP B 1 107 ? -17.794 22.240 55.951 1.00 28.79 108 ASP B C 1
ATOM 2718 O O . ASP B 1 107 ? -17.571 22.914 56.950 1.00 29.80 108 ASP B O 1
ATOM 2723 N N . ALA B 1 108 ? -18.988 22.213 55.367 1.00 27.64 109 ALA B N 1
ATOM 2724 C CA . ALA B 1 108 ? -20.054 23.103 55.823 1.00 24.90 109 ALA B CA 1
ATOM 2725 C C . ALA B 1 108 ? -21.466 22.599 55.524 1.00 30.60 109 ALA B C 1
ATOM 2726 O O . ALA B 1 108 ? -21.797 22.277 54.374 1.00 26.37 109 ALA B O 1
ATOM 2728 N N . LEU B 1 109 ? -22.307 22.563 56.558 1.00 29.91 110 LEU B N 1
ATOM 2729 C CA . LEU B 1 109 ? -23.742 22.375 56.356 1.00 29.82 110 LEU B CA 1
ATOM 2730 C C . LEU B 1 109 ? -24.227 23.525 55.482 1.00 30.24 110 LEU B C 1
ATOM 2731 O O . LEU B 1 109 ? -23.930 24.690 55.760 1.00 34.49 110 LEU B O 1
ATOM 2736 N N . GLY B 1 110 ? -24.957 23.204 54.421 1.00 28.80 111 GLY B N 1
ATOM 2737 C CA . GLY B 1 110 ? -25.461 24.224 53.516 1.00 27.41 111 GLY B CA 1
ATOM 2738 C C . GLY B 1 110 ? -24.363 25.017 52.822 1.00 28.78 111 GLY B C 1
ATOM 2739 O O . GLY B 1 110 ? -24.602 26.126 52.352 1.00 28.95 111 GLY B O 1
ATOM 2740 N N . GLY B 1 111 ? -23.156 24.463 52.761 1.00 28.65 112 GLY B N 1
ATOM 2741 C CA . GLY B 1 111 ? -22.069 25.124 52.060 1.00 28.64 112 GLY B CA 1
ATOM 2742 C C . GLY B 1 111 ? -22.399 25.229 50.580 1.00 30.63 112 GLY B C 1
ATOM 2743 O O . GLY B 1 111 ? -23.068 24.346 50.026 1.00 26.34 112 GLY B O 1
ATOM 2744 N N . LYS B 1 112 ? -21.949 26.305 49.939 1.00 28.87 113 LYS B N 1
ATOM 2745 C CA . LYS B 1 112 ? -22.198 26.501 48.511 1.00 27.47 113 LYS B CA 1
ATOM 2746 C C . LYS B 1 112 ? -21.340 25.550 47.677 1.00 25.40 113 LYS B C 1
ATOM 2747 O O . LYS B 1 112 ? -20.235 25.173 48.065 1.00 27.13 113 LYS B O 1
ATOM 2753 N N . ILE B 1 113 ? -21.855 25.156 46.527 1.00 22.73 114 ILE B N 1
ATOM 2754 C CA . ILE B 1 113 ? -21.220 24.103 45.764 1.00 22.47 114 ILE B CA 1
ATOM 2755 C C . ILE B 1 113 ? -20.842 24.572 44.367 1.00 22.24 114 ILE B C 1
ATOM 2756 O O . ILE B 1 113 ? -21.601 25.285 43.726 1.00 24.38 114 ILE B O 1
ATOM 2761 N N . GLU B 1 114 ? -19.663 24.178 43.905 1.00 16.60 115 GLU B N 1
ATOM 2762 C CA . GLU B 1 114 ? -19.208 24.588 42.583 1.00 19.66 115 GLU B CA 1
ATOM 2763 C C . GLU B 1 114 ? -19.059 23.408 41.631 1.00 15.64 115 GLU B C 1
ATOM 2764 O O . GLU B 1 114 ? -18.442 22.396 41.962 1.00 16.25 115 GLU B O 1
ATOM 2770 N N . ILE B 1 115 ? -19.611 23.550 40.437 1.00 16.21 116 ILE B N 1
ATOM 2771 C CA . ILE B 1 115 ? -19.421 22.540 39.402 1.00 16.44 116 ILE B CA 1
ATOM 2772 C C . ILE B 1 115 ? -18.647 23.137 38.240 1.00 17.01 116 ILE B C 1
ATOM 2773 O O . ILE B 1 115 ? -18.842 24.299 37.892 1.00 18.13 116 ILE B O 1
ATOM 2778 N N . GLY B 1 116 ? -17.773 22.339 37.641 1.00 16.87 117 GLY B N 1
ATOM 2779 C CA . GLY B 1 116 ? -16.945 22.814 36.544 1.00 19.68 117 GLY B CA 1
ATOM 2780 C C . GLY B 1 116 ? -15.976 21.740 36.088 1.00 20.22 117 GLY B C 1
ATOM 2781 O O . GLY B 1 116 ? -15.649 20.836 36.855 1.00 20.32 117 GLY B O 1
ATOM 2782 N N . PRO B 1 117 ? -15.526 21.819 34.825 1.00 18.62 118 PRO B N 1
ATOM 2783 C CA . PRO B 1 117 ? -14.613 20.790 34.306 1.00 24.23 118 PRO B CA 1
ATOM 2784 C C . PRO B 1 117 ? -13.230 20.817 34.974 1.00 26.52 118 PRO B C 1
ATOM 2785 O O . PRO B 1 117 ? -12.543 19.788 35.008 1.00 30.30 118 PRO B O 1
ATOM 2789 N N . GLY B 1 118 ? -12.848 21.965 35.526 1.00 23.00 119 GLY B N 1
ATOM 2790 C CA . GLY B 1 118 ? -11.545 22.120 36.161 1.00 36.32 119 GLY B CA 1
ATOM 2791 C C . GLY B 1 118 ? -11.402 21.351 37.468 1.00 38.45 119 GLY B C 1
ATOM 2792 O O . GLY B 1 118 ? -10.383 20.693 37.729 1.00 33.19 119 GLY B O 1
ATOM 2793 N N . ARG B 1 119 ? -12.422 21.450 38.314 1.00 34.05 120 ARG B N 1
ATOM 2794 C CA . ARG B 1 119 ? -12.531 20.545 39.441 1.00 30.07 120 ARG B CA 1
ATOM 2795 C C . ARG B 1 119 ? -12.425 19.178 38.793 1.00 31.89 120 ARG B C 1
ATOM 2796 O O . ARG B 1 119 ? -12.673 19.048 37.595 1.00 40.65 120 ARG B O 1
ATOM 2804 N N . ASP B 1 120 ? -12.027 18.150 39.515 1.00 27.17 121 ASP B N 1
ATOM 2805 C CA . ASP B 1 120 ? -12.152 16.846 38.876 1.00 29.08 121 ASP B CA 1
ATOM 2806 C C . ASP B 1 120 ? -13.092 15.974 39.682 1.00 23.06 121 ASP B C 1
ATOM 2807 O O . ASP B 1 120 ? -12.715 14.925 40.182 1.00 23.17 121 ASP B O 1
ATOM 2812 N N . ASP B 1 121 ? -14.323 16.457 39.808 1.00 22.32 122 ASP B N 1
ATOM 2813 C CA . ASP B 1 121 ? -15.349 15.810 40.613 1.00 22.89 122 ASP B CA 1
ATOM 2814 C C . ASP B 1 121 ? -15.872 14.577 39.890 1.00 20.92 122 ASP B C 1
ATOM 2815 O O . ASP B 1 121 ? -16.417 14.690 38.786 1.00 24.22 122 ASP B O 1
ATOM 2820 N N . TYR B 1 122 ? -15.699 13.403 40.493 1.00 14.11 123 TYR B N 1
ATOM 2821 C CA . TYR B 1 122 ? -16.438 12.229 40.037 1.00 15.43 123 TYR B CA 1
ATOM 2822 C C . TYR B 1 122 ? -17.870 12.447 40.491 1.00 15.94 123 TYR B C 1
ATOM 2823 O O . TYR B 1 122 ? -18.148 12.534 41.691 1.00 13.01 123 TYR B O 1
ATOM 2832 N N . THR B 1 123 ? -18.780 12.573 39.535 1.00 18.07 124 THR B N 1
ATOM 2833 C CA . THR B 1 123 ? -20.125 13.051 39.849 1.00 14.51 124 THR B CA 1
ATOM 2834 C C . THR B 1 123 ? -21.124 11.910 39.837 1.00 15.66 124 THR B C 1
ATOM 2835 O O . THR B 1 123 ? -21.201 11.149 38.876 1.00 12.95 124 THR B O 1
ATOM 2839 N N . VAL B 1 124 ? -21.894 11.801 40.912 1.00 13.12 125 VAL B N 1
ATOM 2840 C CA . VAL B 1 124 ? -22.815 10.685 41.074 1.00 16.22 125 VAL B CA 1
ATOM 2841 C C . VAL B 1 124 ? -24.233 11.238 41.099 1.00 15.86 125 VAL B C 1
ATOM 2842 O O . VAL B 1 124 ? -24.524 12.191 41.826 1.00 16.80 125 VAL B O 1
ATOM 2846 N N . PHE B 1 125 ? -25.099 10.653 40.276 1.00 15.64 126 PHE B N 1
ATOM 2847 C CA . PHE B 1 125 ? -26.436 11.196 40.037 1.00 15.70 126 PHE B CA 1
ATOM 2848 C C . PHE B 1 125 ? -27.529 10.141 40.191 1.00 16.19 126 PHE B C 1
ATOM 2849 O O . PHE B 1 125 ? -27.440 9.061 39.601 1.00 14.62 126 PHE B O 1
ATOM 2857 N N . THR B 1 126 ? -28.562 10.457 40.975 1.00 12.64 127 THR B N 1
ATOM 2858 C CA . THR B 1 126 ? -29.746 9.602 41.043 1.00 15.27 127 THR B CA 1
ATOM 2859 C C . THR B 1 126 ? -31.041 10.414 40.989 1.00 16.90 127 THR B C 1
ATOM 2860 O O . THR B 1 126 ? -31.184 11.440 41.675 1.00 14.41 127 THR B O 1
ATOM 2864 N N . VAL B 1 127 ? -31.980 9.967 40.162 1.00 11.92 128 VAL B N 1
ATOM 2865 C CA . VAL B 1 127 ? -33.330 10.520 40.219 1.00 15.69 128 VAL B CA 1
ATOM 2866 C C . VAL B 1 127 ? -34.266 9.485 40.833 1.00 17.47 128 VAL B C 1
ATOM 2867 O O . VAL B 1 127 ? -34.288 8.328 40.402 1.00 14.47 128 VAL B O 1
ATOM 2871 N N . PHE B 1 128 ? -35.021 9.899 41.849 1.00 15.15 129 PHE B N 1
ATOM 2872 C CA . PHE B 1 128 ? -35.903 8.987 42.575 1.00 18.09 129 PHE B CA 1
ATOM 2873 C C . PHE B 1 128 ? -37.349 9.372 42.340 1.00 17.99 129 PHE B C 1
ATOM 2874 O O . PHE B 1 128 ? -37.778 10.441 42.768 1.00 17.38 129 PHE B O 1
ATOM 2882 N N . PRO B 1 129 ? -38.115 8.510 41.661 1.00 22.03 130 PRO B N 1
ATOM 2883 C CA . PRO B 1 129 ? -39.561 8.759 41.648 1.00 18.88 130 PRO B CA 1
ATOM 2884 C C . PRO B 1 129 ? -40.113 8.471 43.047 1.00 22.52 130 PRO B C 1
ATOM 2885 O O . PRO B 1 129 ? -39.768 7.451 43.649 1.00 20.11 130 PRO B O 1
ATOM 2889 N N . VAL B 1 130 ? -40.943 9.363 43.566 1.00 19.27 131 VAL B N 1
ATOM 2890 C CA . VAL B 1 130 ? -41.470 9.201 44.913 1.00 20.24 131 VAL B CA 1
ATOM 2891 C C . VAL B 1 130 ? -42.973 9.489 44.961 1.00 24.18 131 VAL B C 1
ATOM 2892 O O . VAL B 1 130 ? -43.536 10.057 44.021 1.00 22.49 131 VAL B O 1
ATOM 2896 N N . THR B 1 131 ? -43.620 9.074 46.048 1.00 21.50 132 THR B N 1
ATOM 2897 C CA . THR B 1 131 ? -45.034 9.362 46.248 1.00 23.06 132 THR B CA 1
ATOM 2898 C C . THR B 1 131 ? -45.193 10.837 46.596 1.00 21.98 132 THR B C 1
ATOM 2899 O O . THR B 1 131 ? -44.334 11.409 47.262 1.00 20.80 132 THR B O 1
ATOM 2903 N N . PRO B 1 132 ? -46.293 11.461 46.145 1.00 24.34 133 PRO B N 1
ATOM 2904 C CA . PRO B 1 132 ? -46.537 12.866 46.481 1.00 24.68 133 PRO B CA 1
ATOM 2905 C C . PRO B 1 132 ? -46.323 13.090 47.970 1.00 28.06 133 PRO B C 1
ATOM 2906 O O . PRO B 1 132 ? -45.686 14.048 48.410 1.00 25.28 133 PRO B O 1
ATOM 2910 N N . GLN B 1 133 ? -46.843 12.158 48.747 1.00 25.27 134 GLN B N 1
ATOM 2911 C CA . GLN B 1 133 ? -46.799 12.261 50.184 1.00 26.55 134 GLN B CA 1
ATOM 2912 C C . GLN B 1 133 ? -45.407 12.053 50.756 1.00 27.93 134 GLN B C 1
ATOM 2913 O O . GLN B 1 133 ? -45.103 12.526 51.846 1.00 29.23 134 GLN B O 1
ATOM 2919 N N . GLY B 1 134 ? -44.560 11.340 50.024 1.00 23.78 135 GLY B N 1
ATOM 2920 C CA . GLY B 1 134 ? -43.223 11.049 50.508 1.00 25.99 135 GLY B CA 1
ATOM 2921 C C . GLY B 1 134 ? -42.150 11.986 49.978 1.00 25.48 135 GLY B C 1
ATOM 2922 O O . GLY B 1 134 ? -40.999 11.893 50.386 1.00 27.70 135 GLY B O 1
ATOM 2923 N N . GLN B 1 135 ? -42.515 12.893 49.078 1.00 24.32 136 GLN B N 1
ATOM 2924 C CA . GLN B 1 135 ? -41.529 13.802 48.506 1.00 23.99 136 GLN B CA 1
ATOM 2925 C C . GLN B 1 135 ? -40.728 14.557 49.561 1.00 23.04 136 GLN B C 1
ATOM 2926 O O . GLN B 1 135 ? -39.498 14.608 49.493 1.00 22.34 136 GLN B O 1
ATOM 2932 N N . ASP B 1 136 ? -41.415 15.162 50.525 1.00 22.70 137 ASP B N 1
ATOM 2933 C CA . ASP B 1 136 ? -40.719 15.952 51.540 1.00 23.69 137 ASP B CA 1
ATOM 2934 C C . ASP B 1 136 ? -39.923 15.056 52.470 1.00 23.58 137 ASP B C 1
ATOM 2935 O O . ASP B 1 136 ? -38.827 15.406 52.891 1.00 22.70 137 ASP B O 1
ATOM 2940 N N . GLU B 1 137 ? -40.474 13.888 52.772 1.00 25.70 138 GLU B N 1
ATOM 2941 C CA . GLU B 1 137 ? -39.740 12.881 53.523 1.00 25.02 138 GLU B CA 1
ATOM 2942 C C . GLU B 1 137 ? -38.423 12.548 52.813 1.00 22.68 138 GLU B C 1
ATOM 2943 O O . GLU B 1 137 ? -37.358 12.512 53.438 1.00 23.30 138 GLU B O 1
ATOM 2949 N N . ALA B 1 138 ? -38.502 12.302 51.506 1.00 18.56 139 ALA B N 1
ATOM 2950 C CA . ALA B 1 138 ? -37.315 11.943 50.715 1.00 18.52 139 ALA B CA 1
ATOM 2951 C C . ALA B 1 138 ? -36.281 13.075 50.698 1.00 17.86 139 ALA B C 1
ATOM 2952 O O . ALA B 1 138 ? -35.091 12.846 50.902 1.00 16.95 139 ALA B O 1
ATOM 2954 N N . LEU B 1 139 ? -36.741 14.301 50.470 1.00 17.38 140 LEU B N 1
ATOM 2955 C CA . LEU B 1 139 ? -35.853 15.461 50.536 1.00 18.87 140 LEU B CA 1
ATOM 2956 C C . LEU B 1 139 ? -35.167 15.552 51.883 1.00 18.46 140 LEU B C 1
ATOM 2957 O O . LEU B 1 139 ? -33.956 15.769 51.957 1.00 18.30 140 LEU B O 1
ATOM 2962 N N . ASP B 1 140 ? -35.942 15.393 52.953 1.00 21.16 141 ASP B N 1
ATOM 2963 C CA . ASP B 1 140 ? -35.383 15.485 54.300 1.00 19.83 141 ASP B CA 1
ATOM 2964 C C . ASP B 1 140 ? -34.324 14.401 54.542 1.00 17.85 141 ASP B C 1
ATOM 2965 O O . ASP B 1 140 ? -33.239 14.677 55.072 1.00 21.99 141 ASP B O 1
ATOM 2970 N N . ALA B 1 141 ? -34.629 13.174 54.132 1.00 20.45 142 ALA B N 1
ATOM 2971 C CA . ALA B 1 141 ? -33.722 12.039 54.358 1.00 18.84 142 ALA B CA 1
ATOM 2972 C C . ALA B 1 141 ? -32.419 12.205 53.580 1.00 18.70 142 ALA B C 1
ATOM 2973 O O . ALA B 1 141 ? -31.330 12.006 54.128 1.00 16.61 142 ALA B O 1
ATOM 2975 N N . LEU B 1 142 ? -32.547 12.569 52.301 1.00 16.84 143 LEU B N 1
ATOM 2976 C CA . LEU B 1 142 ? -31.394 12.760 51.425 1.00 19.14 143 LEU B CA 1
ATOM 2977 C C . LEU B 1 142 ? -30.509 13.922 51.861 1.00 14.78 143 LEU B C 1
ATOM 2978 O O . LEU B 1 142 ? -29.287 13.851 51.748 1.00 17.33 143 LEU B O 1
ATOM 2983 N N . GLY B 1 143 ? -31.132 14.985 52.367 1.00 18.79 144 GLY B N 1
ATOM 2984 C CA . GLY B 1 143 ? -30.416 16.208 52.690 1.00 16.80 144 GLY B CA 1
ATOM 2985 C C . GLY B 1 143 ? -29.838 16.206 54.089 1.00 19.35 144 GLY B C 1
ATOM 2986 O O . GLY B 1 143 ? -28.756 15.667 54.305 1.00 19.79 144 GLY B O 1
ATOM 2987 N N . PRO B 1 144 ? -30.565 16.818 55.048 1.00 22.74 145 PRO B N 1
ATOM 2988 C CA . PRO B 1 144 ? -30.174 16.839 56.465 1.00 25.15 145 PRO B CA 1
ATOM 2989 C C . PRO B 1 144 ? -29.877 15.424 56.957 1.00 19.62 145 PRO B C 1
ATOM 2990 O O . PRO B 1 144 ? -28.904 15.205 57.674 1.00 24.87 145 PRO B O 1
ATOM 2994 N N . GLY B 1 145 ? -30.712 14.477 56.544 1.00 21.30 146 GLY B N 1
ATOM 2995 C CA . GLY B 1 145 ? -30.579 13.089 56.946 1.00 20.53 146 GLY B CA 1
ATOM 2996 C C . GLY B 1 145 ? -29.190 12.539 56.727 1.00 23.12 146 GLY B C 1
ATOM 2997 O O . GLY B 1 145 ? -28.759 11.634 57.451 1.00 21.62 146 GLY B O 1
ATOM 2998 N N . GLN B 1 146 ? -28.476 13.094 55.745 1.00 17.11 147 GLN B N 1
ATOM 2999 C CA . GLN B 1 146 ? -27.170 12.563 55.380 1.00 17.03 147 GLN B CA 1
ATOM 3000 C C . GLN B 1 146 ? -26.002 13.499 55.704 1.00 20.62 147 GLN B C 1
ATOM 3001 O O . GLN B 1 146 ? -25.002 13.542 54.984 1.00 15.25 147 GLN B O 1
ATOM 3007 N N . ALA B 1 147 ? -26.114 14.231 56.803 1.00 21.18 148 ALA B N 1
ATOM 3008 C CA . ALA B 1 147 ? -25.012 15.078 57.241 1.00 18.44 148 ALA B CA 1
ATOM 3009 C C . ALA B 1 147 ? -23.743 14.244 57.441 1.00 20.84 148 ALA B C 1
ATOM 3010 O O . ALA B 1 147 ? -22.621 14.734 57.271 1.00 21.35 148 ALA B O 1
ATOM 3012 N N . PHE B 1 148 ? -23.922 12.971 57.781 1.00 15.10 149 PHE B N 1
ATOM 3013 C CA . PHE B 1 148 ? -22.793 12.081 58.024 1.00 17.79 149 PHE B CA 1
ATOM 3014 C C . PHE B 1 148 ? -21.854 12.020 56.816 1.00 19.49 149 PHE B C 1
ATOM 3015 O O . PHE B 1 148 ? -20.667 11.695 56.957 1.00 19.09 149 PHE B O 1
ATOM 3023 N N . LEU B 1 149 ? -22.384 12.317 55.629 1.00 18.14 150 LEU B N 1
ATOM 3024 C CA . LEU B 1 149 ? -21.571 12.299 54.404 1.00 18.73 150 LEU B CA 1
ATOM 3025 C C . LEU B 1 149 ? -20.329 13.165 54.509 1.00 18.03 150 LEU B C 1
ATOM 3026 O O . LEU B 1 149 ? -19.279 12.826 53.964 1.00 20.62 150 LEU B O 1
ATOM 3031 N N . ALA B 1 150 ? -20.461 14.288 55.203 1.00 17.78 151 ALA B N 1
ATOM 3032 C CA . ALA B 1 150 ? -19.380 15.249 55.305 1.00 19.57 151 ALA B CA 1
ATOM 3033 C C . ALA B 1 150 ? -18.101 14.598 55.821 1.00 24.08 151 ALA B C 1
ATOM 3034 O O . ALA B 1 150 ? -17.008 15.045 55.490 1.00 21.56 151 ALA B O 1
ATOM 3036 N N . GLN B 1 151 ? -18.244 13.535 56.612 1.00 22.13 152 GLN B N 1
ATOM 3037 C CA . GLN B 1 151 ? -17.087 12.842 57.180 1.00 21.79 152 GLN B CA 1
ATOM 3038 C C . GLN B 1 151 ? -16.663 11.581 56.429 1.00 21.06 152 GLN B C 1
ATOM 3039 O O . GLN B 1 151 ? -15.730 10.908 56.850 1.00 21.84 152 GLN B O 1
ATOM 3045 N N . VAL B 1 152 ? -17.342 11.260 55.331 1.00 19.53 153 VAL B N 1
ATOM 3046 C CA . VAL B 1 152 ? -16.945 10.116 54.500 1.00 20.33 153 VAL B CA 1
ATOM 3047 C C . VAL B 1 152 ? -15.699 10.446 53.661 1.00 21.40 153 VAL B C 1
ATOM 3048 O O . VAL B 1 152 ? -15.625 11.505 53.035 1.00 18.99 153 VAL B O 1
ATOM 3052 N N . PRO B 1 153 ? -14.706 9.539 53.660 1.00 23.76 154 PRO B N 1
ATOM 3053 C CA . PRO B 1 153 ? -13.479 9.716 52.869 1.00 18.68 154 PRO B CA 1
ATOM 3054 C C . PRO B 1 153 ? -13.771 9.856 51.374 1.00 22.02 154 PRO B C 1
ATOM 3055 O O . PRO B 1 153 ? -14.425 8.990 50.789 1.00 18.95 154 PRO B O 1
ATOM 3059 N N . GLY B 1 154 ? -13.291 10.936 50.765 1.00 21.50 155 GLY B N 1
ATOM 3060 C CA . GLY B 1 154 ? -13.501 11.166 49.348 1.00 20.58 155 GLY B CA 1
ATOM 3061 C C . GLY B 1 154 ? -14.710 12.027 49.016 1.00 19.87 155 GLY B C 1
ATOM 3062 O O . GLY B 1 154 ? -14.818 12.538 47.898 1.00 17.62 155 GLY B O 1
ATOM 3063 N N . PHE B 1 155 ? -15.622 12.188 49.972 1.00 16.31 156 PHE B N 1
ATOM 3064 C CA . PHE B 1 155 ? -16.812 13.013 49.746 1.00 16.93 156 PHE B CA 1
ATOM 3065 C C . PHE B 1 155 ? -16.451 14.491 49.640 1.00 19.88 156 PHE B C 1
ATOM 3066 O O . PHE B 1 155 ? -15.621 15.002 50.399 1.00 21.03 156 PHE B O 1
ATOM 3074 N N . ARG B 1 156 ? -17.073 15.173 48.691 1.00 13.93 157 ARG B N 1
ATOM 3075 C CA . ARG B 1 156 ? -16.839 16.595 48.509 1.00 15.29 157 ARG B CA 1
ATOM 3076 C C . ARG B 1 156 ? -18.099 17.400 48.753 1.00 18.70 157 ARG B C 1
ATOM 3077 O O . ARG B 1 156 ? -18.082 18.392 49.488 1.00 15.53 157 ARG B O 1
ATOM 3085 N N . ALA B 1 157 ? -19.195 16.965 48.134 1.00 15.36 158 ALA B N 1
ATOM 3086 C CA . ALA B 1 157 ? -20.424 17.744 48.163 1.00 17.66 158 ALA B CA 1
ATOM 3087 C C . ALA B 1 157 ? -21.655 16.938 47.769 1.00 15.29 158 ALA B C 1
ATOM 3088 O O . ALA B 1 157 ? -21.568 15.926 47.060 1.00 13.76 158 ALA B O 1
ATOM 3090 N N . HIS B 1 158 ? -22.801 17.401 48.250 1.00 14.56 159 HIS B N 1
ATOM 3091 C CA . HIS B 1 158 ? -24.086 16.794 47.936 1.00 16.20 159 HIS B CA 1
ATOM 3092 C C . HIS B 1 158 ? -25.145 17.867 47.725 1.00 18.24 159 HIS B C 1
ATOM 3093 O O . HIS B 1 158 ? -25.327 18.763 48.562 1.00 16.92 159 HIS B O 1
ATOM 3100 N N . VAL B 1 159 ? -25.826 17.775 46.590 1.00 14.43 160 VAL B N 1
ATOM 3101 C CA . VAL B 1 159 ? -26.940 18.652 46.278 1.00 15.51 160 VAL B CA 1
ATOM 3102 C C . VAL B 1 159 ? -28.203 17.818 46.174 1.00 17.19 160 VAL B C 1
ATOM 3103 O O . VAL B 1 159 ? -28.245 16.837 45.419 1.00 16.38 160 VAL B O 1
ATOM 3107 N N . VAL B 1 160 ? -29.232 18.203 46.919 1.00 12.59 161 VAL B N 1
ATOM 3108 C CA . VAL B 1 160 ? -30.532 17.539 46.825 1.00 12.16 161 VAL B CA 1
ATOM 3109 C C . VAL B 1 160 ? -31.506 18.477 46.117 1.00 16.15 161 VAL B C 1
ATOM 3110 O O . VAL B 1 160 ? -31.677 19.632 46.525 1.00 12.88 161 VAL B O 1
ATOM 3114 N N . LEU B 1 161 ? -32.138 17.997 45.053 1.00 14.80 162 LEU B N 1
ATOM 3115 C CA . LEU B 1 161 ? -33.119 18.816 44.367 1.00 15.09 162 LEU B CA 1
ATOM 3116 C C . LEU B 1 161 ? -34.540 18.283 44.501 1.00 18.76 162 LEU B C 1
ATOM 3117 O O . LEU B 1 161 ? -34.766 17.066 44.502 1.00 14.96 162 LEU B O 1
ATOM 3122 N N . LYS B 1 162 ? -35.483 19.220 44.611 1.00 13.12 163 LYS B N 1
ATOM 3123 C CA . LYS B 1 162 ? -36.906 18.919 44.614 1.00 17.07 163 LYS B CA 1
ATOM 3124 C C . LYS B 1 162 ? -37.427 19.047 43.202 1.00 17.31 163 LYS B C 1
ATOM 3125 O O . LYS B 1 162 ? -37.368 20.132 42.606 1.00 14.45 163 LYS B O 1
ATOM 3131 N N . GLY B 1 163 ? -37.920 17.940 42.657 1.00 16.26 164 GLY B N 1
ATOM 3132 C CA . GLY B 1 163 ? -38.496 17.944 41.319 1.00 15.06 164 GLY B CA 1
ATOM 3133 C C . GLY B 1 163 ? -39.777 18.760 41.295 1.00 19.55 164 GLY B C 1
ATOM 3134 O O . GLY B 1 163 ? -40.631 18.605 42.163 1.00 19.49 164 GLY B O 1
ATOM 3135 N N . LEU B 1 164 ? -39.914 19.623 40.292 1.00 15.94 165 LEU B N 1
ATOM 3136 C CA . LEU B 1 164 ? -41.091 20.467 40.159 1.00 19.27 165 LEU B CA 1
ATOM 3137 C C . LEU B 1 164 ? -41.936 19.965 39.009 1.00 23.54 165 LEU B C 1
ATOM 3138 O O . LEU B 1 164 ? -43.155 19.817 39.132 1.00 24.53 165 LEU B O 1
ATOM 3143 N N . ARG B 1 165 ? -41.269 19.674 37.895 1.00 22.83 166 ARG B N 1
ATOM 3144 C CA . ARG B 1 165 ? -41.940 19.321 36.652 1.00 22.76 166 ARG B CA 1
ATOM 3145 C C . ARG B 1 165 ? -40.947 18.666 35.689 1.00 23.60 166 ARG B C 1
ATOM 3146 O O . ARG B 1 165 ? -39.756 18.974 35.708 1.00 20.34 166 ARG B O 1
ATOM 3154 N N . ALA B 1 166 ? -41.428 17.759 34.847 1.00 23.59 167 ALA B N 1
ATOM 3155 C CA . ALA B 1 166 ? -40.556 17.129 33.860 1.00 21.17 167 ALA B CA 1
ATOM 3156 C C . ALA B 1 166 ? -41.266 16.854 32.546 1.00 24.13 167 ALA B C 1
ATOM 3157 O O . ALA B 1 166 ? -42.466 16.618 32.516 1.00 30.96 167 ALA B O 1
ATOM 3159 N N . A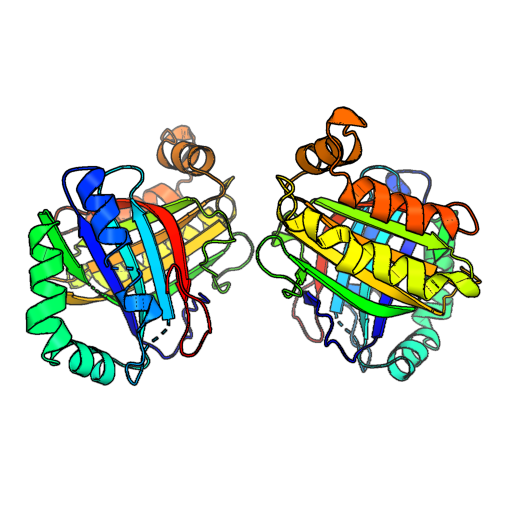RG B 1 167 ? -40.514 16.924 31.457 1.00 24.14 168 ARG B N 1
ATOM 3160 C CA . ARG B 1 167 ? -40.921 16.303 30.210 1.00 28.07 168 ARG B CA 1
ATOM 3161 C C . ARG B 1 167 ? -40.254 14.939 30.147 1.00 27.69 168 ARG B C 1
ATOM 3162 O O . ARG B 1 167 ? -39.049 14.830 30.369 1.00 25.88 168 ARG B O 1
ATOM 3170 N N . GLY B 1 168 ? -41.031 13.903 29.843 1.00 30.84 169 GLY B N 1
ATOM 3171 C CA . GLY B 1 168 ? -40.491 12.561 29.727 1.00 27.98 169 GLY B CA 1
ATOM 3172 C C . GLY B 1 168 ? -40.435 11.844 31.061 1.00 28.28 169 GLY B C 1
ATOM 3173 O O . GLY B 1 168 ? -39.859 10.765 31.168 1.00 33.08 169 GLY B O 1
ATOM 3174 N N . LEU B 1 169 ? -41.038 12.447 32.080 1.00 30.33 170 LEU B N 1
ATOM 3175 C CA . LEU B 1 169 ? -41.108 11.845 33.408 1.00 31.94 170 LEU B CA 1
ATOM 3176 C C . LEU B 1 169 ? -42.358 12.363 34.123 1.00 34.39 170 LEU B C 1
ATOM 3177 O O . LEU B 1 169 ? -42.524 13.576 34.270 1.00 32.94 170 LEU B O 1
ATOM 3182 N N . GLU B 1 170 ? -43.241 11.456 34.551 1.00 29.81 171 GLU B N 1
ATOM 3183 C CA . GLU B 1 170 ? -44.460 11.851 35.272 1.00 30.60 171 GLU B CA 1
ATOM 3184 C C . GLU B 1 170 ? -44.360 11.490 36.754 1.00 30.35 171 GLU B C 1
ATOM 3185 O O . GLU B 1 170 ? -43.746 10.485 37.110 1.00 35.70 171 GLU B O 1
ATOM 3191 N N . GLY B 1 171 ? -44.966 12.302 37.614 1.00 23.90 172 GLY B N 1
ATOM 3192 C CA . GLY B 1 171 ? -45.020 11.999 39.036 1.00 25.74 172 GLY B CA 1
ATOM 3193 C C . GLY B 1 171 ? -44.001 12.776 39.845 1.00 26.09 172 GLY B C 1
ATOM 3194 O O . GLY B 1 171 ? -43.132 13.439 39.283 1.00 26.06 172 GLY B O 1
ATOM 3195 N N . ALA B 1 172 ? -44.112 12.710 41.168 1.00 23.88 173 ALA B N 1
ATOM 3196 C CA . ALA B 1 172 ? -43.194 13.431 42.037 1.00 20.09 173 ALA B CA 1
ATOM 3197 C C . ALA B 1 172 ? -41.815 12.793 41.934 1.00 20.23 173 ALA B C 1
ATOM 3198 O O . ALA B 1 172 ? -41.705 11.571 41.804 1.00 19.79 173 ALA B O 1
ATOM 3200 N N . PHE B 1 173 ? -40.767 13.613 41.983 1.00 15.56 174 PHE B N 1
ATOM 3201 C CA . PHE B 1 173 ? -39.401 13.089 41.955 1.00 17.41 174 PHE B CA 1
ATOM 3202 C C . PHE B 1 173 ? -38.436 13.963 42.761 1.00 18.92 174 PHE B C 1
ATOM 3203 O O . PHE B 1 173 ? -38.700 15.143 42.998 1.00 16.03 174 PHE B O 1
ATOM 3211 N N . VAL B 1 174 ? -37.337 13.366 43.211 1.00 16.70 175 VAL B N 1
ATOM 3212 C CA . VAL B 1 174 ? -36.269 14.107 43.877 1.00 16.10 175 VAL B CA 1
ATOM 3213 C C . VAL B 1 174 ? -34.948 13.609 43.319 1.00 16.06 175 VAL B C 1
ATOM 3214 O O . VAL B 1 174 ? -34.860 12.492 42.809 1.00 16.82 175 VAL B O 1
ATOM 3218 N N . ILE B 1 175 ? -33.919 14.438 43.417 1.00 13.75 176 ILE B N 1
ATOM 3219 C CA . ILE B 1 175 ? -32.634 14.108 42.812 1.00 14.27 176 ILE B CA 1
ATOM 3220 C C . ILE B 1 175 ? -31.501 14.240 43.828 1.00 17.46 176 ILE B C 1
ATOM 3221 O O . ILE B 1 175 ? -31.471 15.178 44.639 1.00 14.37 176 ILE B O 1
ATOM 3226 N N . SER B 1 176 ? -30.598 13.265 43.793 1.00 14.33 177 SER B N 1
ATOM 3227 C CA . SER B 1 176 ? -29.353 13.305 44.545 1.00 16.36 177 SER B CA 1
ATOM 3228 C C . SER B 1 176 ? -28.199 13.528 43.568 1.00 14.99 177 SER B C 1
ATOM 3229 O O . SER B 1 176 ? -28.039 12.765 42.617 1.00 15.31 177 SER B O 1
ATOM 3232 N N . TYR B 1 177 ? -27.416 14.580 43.793 1.00 12.63 178 TYR B N 1
ATOM 3233 C CA . TYR B 1 177 ? -26.291 14.919 42.924 1.00 13.41 178 TYR B CA 1
ATOM 3234 C C . TYR B 1 177 ? -25.071 15.118 43.816 1.00 16.17 178 TYR B C 1
ATOM 3235 O O . TYR B 1 177 ? -25.012 16.089 44.567 1.00 13.50 178 TYR B O 1
ATOM 3244 N N . SER B 1 178 ? -24.112 14.195 43.764 1.00 12.93 179 SER B N 1
ATOM 3245 C CA . SER B 1 178 ? -22.954 14.312 44.643 1.00 13.41 179 SER B CA 1
ATOM 3246 C C . SER B 1 178 ? -21.607 14.340 43.920 1.00 15.25 179 SER B C 1
ATOM 3247 O O . SER B 1 178 ? -21.492 13.910 42.773 1.00 13.30 179 SER B O 1
ATOM 3250 N N . GLN B 1 179 ? -20.597 14.853 44.619 1.00 15.87 180 GLN B N 1
ATOM 3251 C CA . GLN B 1 179 ? -19.249 15.009 44.084 1.00 18.90 180 GLN B CA 1
ATOM 3252 C C . GLN B 1 179 ? -18.241 14.253 44.938 1.00 17.36 180 GLN B C 1
ATOM 3253 O O . GLN B 1 179 ? -18.254 14.375 46.161 1.00 16.85 180 GLN B O 1
ATOM 3259 N N . TRP B 1 180 ? -17.339 13.522 44.291 1.00 13.24 181 TRP B N 1
ATOM 3260 C CA . TRP B 1 180 ? -16.372 12.700 45.001 1.00 14.61 181 TRP B CA 1
ATOM 3261 C C . TRP B 1 180 ? -14.972 12.903 44.457 1.00 17.82 181 TRP B C 1
ATOM 3262 O O . TRP B 1 180 ? -14.815 13.363 43.332 1.00 17.58 181 TRP B O 1
ATOM 3273 N N . ASP B 1 181 ? -13.957 12.562 45.255 1.00 17.93 182 ASP B N 1
ATOM 3274 C CA . ASP B 1 181 ? -12.563 12.700 44.829 1.00 17.81 182 ASP B CA 1
ATOM 3275 C C . ASP B 1 181 ? -12.280 11.891 43.581 1.00 19.92 182 ASP B C 1
ATOM 3276 O O . ASP B 1 181 ? -11.421 12.257 42.780 1.00 19.48 182 ASP B O 1
ATOM 3281 N N . SER B 1 182 ? -12.957 10.754 43.448 1.00 17.10 183 SER B N 1
ATOM 3282 C CA . SER B 1 182 ? -12.628 9.816 42.386 1.00 18.30 183 SER B CA 1
ATOM 3283 C C . SER B 1 182 ? -13.613 8.681 42.348 1.00 17.83 183 SER B C 1
ATOM 3284 O O . SER B 1 182 ? -14.375 8.467 43.284 1.00 16.93 183 SER B O 1
ATOM 3287 N N . LYS B 1 183 ? -13.573 7.940 41.253 1.00 20.24 184 LYS B N 1
ATOM 3288 C CA . LYS B 1 183 ? -14.400 6.763 41.096 1.00 19.75 184 LYS B CA 1
ATOM 3289 C C . LYS B 1 183 ? -14.164 5.832 42.277 1.00 22.24 184 LYS B C 1
ATOM 3290 O O . LYS B 1 183 ? -15.104 5.311 42.879 1.00 21.14 184 LYS B O 1
ATOM 3296 N N . GLN B 1 184 ? -12.888 5.634 42.600 1.00 25.06 185 GLN B N 1
ATOM 3297 C CA . GLN B 1 184 ? -12.481 4.740 43.683 1.00 24.68 185 GLN B CA 1
ATOM 3298 C C . GLN B 1 184 ? -13.089 5.144 45.027 1.00 20.01 185 GLN B C 1
ATOM 3299 O O . GLN B 1 184 ? -13.661 4.306 45.738 1.00 23.78 185 GLN B O 1
ATOM 3305 N N . ALA B 1 185 ? -12.970 6.422 45.366 1.00 17.62 186 ALA B N 1
ATOM 3306 C CA . ALA B 1 185 ? -13.539 6.951 46.605 1.00 19.93 186 ALA B CA 1
ATOM 3307 C C . ALA B 1 185 ? 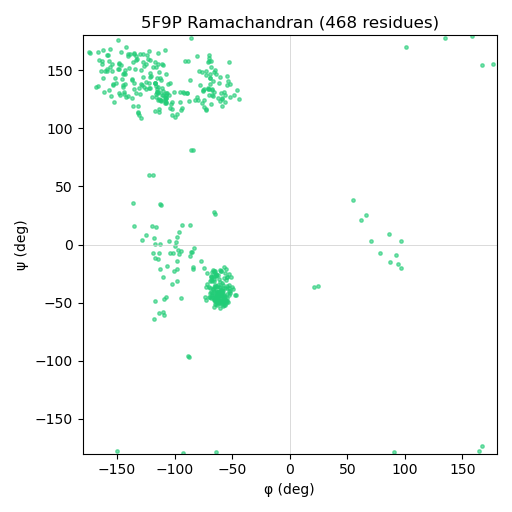-15.054 6.738 46.643 1.00 21.51 186 ALA B C 1
ATOM 3308 O O . ALA B 1 185 ? -15.619 6.354 47.668 1.00 21.51 186 ALA B O 1
ATOM 3310 N N . TRP B 1 186 ? -15.721 6.988 45.523 1.00 21.12 187 TRP B N 1
ATOM 3311 C CA . TRP B 1 186 ? -17.1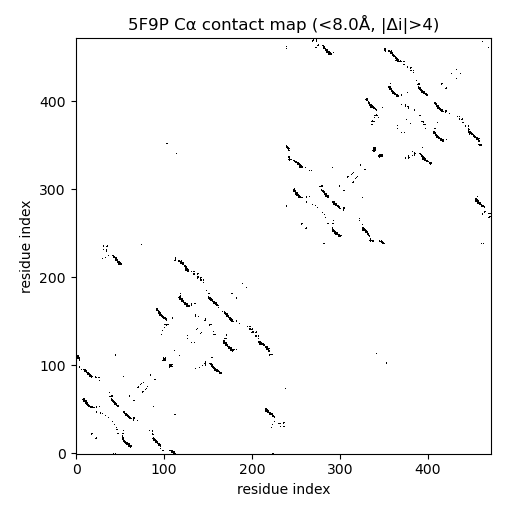69 6.800 45.478 1.00 17.14 187 TRP B CA 1
ATOM 3312 C C . TRP B 1 186 ? -17.559 5.330 45.663 1.00 1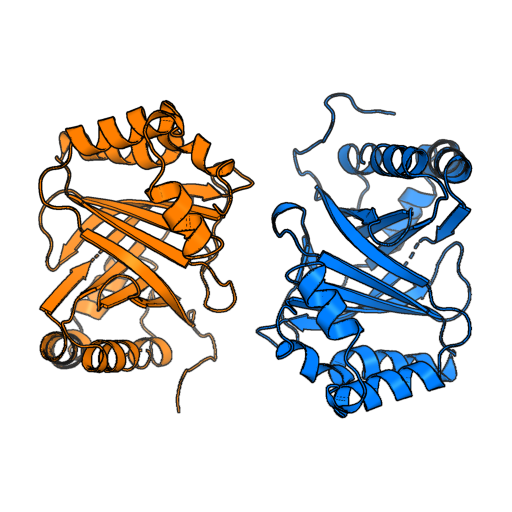7.48 187 TRP B C 1
ATOM 3313 O O . TRP B 1 186 ? -18.419 4.991 46.484 1.00 18.98 187 TRP B O 1
ATOM 3324 N N . GLU B 1 187 ? -16.936 4.458 44.883 1.00 18.24 188 GLU B N 1
ATOM 3325 C CA . GLU B 1 187 ? -17.309 3.055 44.887 1.00 20.22 188 GLU B CA 1
ATOM 3326 C C . GLU B 1 187 ? -17.005 2.403 46.242 1.00 20.48 188 GLU B C 1
ATOM 3327 O O . GLU B 1 187 ? -17.729 1.508 46.681 1.00 18.76 188 GLU B O 1
ATOM 3333 N N . ALA B 1 188 ? -15.960 2.873 46.918 1.00 20.93 189 ALA B N 1
ATOM 3334 C CA . ALA B 1 188 ? -15.654 2.369 48.261 1.00 21.20 189 ALA B CA 1
ATOM 3335 C C . ALA B 1 188 ? -16.799 2.678 49.213 1.00 22.45 189 ALA B C 1
ATOM 3336 O O . ALA B 1 188 ? -17.163 1.847 50.048 1.00 25.47 189 ALA B O 1
ATOM 3338 N N . TYR B 1 189 ? -17.363 3.878 49.090 1.00 21.35 190 TYR B N 1
ATOM 3339 C CA . TYR B 1 189 ? -18.518 4.252 49.892 1.00 17.44 190 TYR B CA 1
ATOM 3340 C C . TYR B 1 189 ? -19.780 3.525 49.432 1.00 21.27 190 TYR B C 1
ATOM 3341 O O . TYR B 1 189 ? -20.524 2.978 50.251 1.00 22.01 190 TYR B O 1
ATOM 3350 N N . ARG B 1 190 ? -20.026 3.530 48.126 1.00 18.16 191 ARG B N 1
ATOM 3351 C CA . ARG B 1 190 ? -21.197 2.861 47.577 1.00 18.88 191 ARG B CA 1
ATOM 3352 C C . ARG B 1 190 ? -21.268 1.410 48.053 1.00 19.73 191 ARG B C 1
ATOM 3353 O O . ARG B 1 190 ? -22.328 0.915 48.450 1.00 16.74 191 ARG B O 1
ATOM 3361 N N . ASP B 1 191 ? -20.126 0.743 48.031 1.00 19.08 192 ASP B N 1
ATOM 3362 C CA . ASP B 1 191 ? -20.085 -0.689 48.291 1.00 21.51 192 ASP B CA 1
ATOM 3363 C C . ASP B 1 191 ? -19.806 -1.098 49.739 1.00 23.41 192 ASP B C 1
ATOM 3364 O O . ASP B 1 191 ? -19.465 -2.251 50.000 1.00 24.40 192 ASP B O 1
ATOM 3369 N N . GLN B 1 192 ? -19.975 -0.166 50.676 1.00 22.16 193 GLN B N 1
ATOM 3370 C CA . GLN B 1 192 ? -19.814 -0.471 52.099 1.00 23.11 193 GLN B CA 1
ATOM 3371 C C . GLN B 1 192 ? -20.714 -1.618 52.542 1.00 25.03 193 GLN B C 1
ATOM 3372 O O . GLN B 1 192 ? -21.932 -1.599 52.311 1.00 20.91 193 GLN B O 1
ATOM 3378 N N . ALA B 1 193 ? -20.115 -2.609 53.195 1.00 23.97 194 ALA B N 1
ATOM 3379 C CA . ALA B 1 193 ? -20.884 -3.672 53.823 1.00 22.84 194 ALA B CA 1
ATOM 3380 C C . ALA B 1 193 ? -21.653 -3.102 55.019 1.00 21.29 194 ALA B C 1
ATOM 3381 O O . ALA B 1 193 ? -21.293 -2.060 55.558 1.00 20.80 194 ALA B O 1
ATOM 3383 N N . PRO B 1 194 ? -22.724 -3.784 55.434 1.00 22.33 195 PRO B N 1
ATOM 3384 C CA . PRO B 1 194 ? -23.563 -3.332 56.551 1.00 21.63 195 PRO B CA 1
ATOM 3385 C C . PRO B 1 194 ? -22.786 -2.975 57.818 1.00 24.50 195 PRO B C 1
ATOM 3386 O O . PRO B 1 194 ? -23.161 -2.035 58.515 1.00 22.73 195 PRO B O 1
ATOM 3390 N N . GLN B 1 195 ? -21.725 -3.711 58.126 1.00 25.16 196 GLN B N 1
ATOM 3391 C CA . GLN B 1 195 ? -20.954 -3.406 59.331 1.00 31.69 196 GLN B CA 1
ATOM 3392 C C . GLN B 1 195 ? -20.253 -2.055 59.239 1.00 32.00 196 GLN B C 1
ATOM 3393 O O . GLN B 1 195 ? -19.995 -1.406 60.261 1.00 31.08 196 GLN B O 1
ATOM 3399 N N . ASP B 1 196 ? -19.951 -1.624 58.017 1.00 27.72 197 ASP B N 1
ATOM 3400 C CA . ASP B 1 196 ? -19.160 -0.406 57.840 1.00 29.42 197 ASP B CA 1
ATOM 3401 C C . ASP B 1 196 ? -20.005 0.808 57.511 1.00 26.02 197 ASP B C 1
ATOM 3402 O O . ASP B 1 196 ? -19.480 1.908 57.355 1.00 32.11 197 ASP B O 1
ATOM 3407 N N . GLN B 1 197 ? -21.313 0.615 57.407 1.00 24.68 198 GLN B N 1
ATOM 3408 C CA . GLN B 1 197 ? -22.206 1.736 57.140 1.00 22.43 198 GLN B CA 1
ATOM 3409 C C . GLN B 1 197 ? -22.610 2.423 58.434 1.00 23.08 198 GLN B C 1
ATOM 3410 O O . GLN B 1 197 ? -22.833 1.764 59.453 1.00 25.31 198 GLN B O 1
ATOM 3416 N N . ASP B 1 198 ? -22.701 3.748 58.398 1.00 22.84 199 ASP B N 1
ATOM 3417 C CA . ASP B 1 198 ? -23.241 4.488 59.532 1.00 24.31 199 ASP B CA 1
ATOM 3418 C C . ASP B 1 198 ? -24.735 4.173 59.622 1.00 21.98 199 ASP B C 1
ATOM 3419 O O . ASP B 1 198 ? -25.401 4.017 58.602 1.00 22.09 199 ASP B O 1
ATOM 3424 N N . GLU B 1 199 ? -25.267 4.061 60.832 1.00 23.42 200 GLU B N 1
ATOM 3425 C CA . GLU B 1 199 ? -26.702 3.813 60.994 1.00 20.82 200 GLU B CA 1
ATOM 3426 C C . GLU B 1 199 ? -27.562 4.946 60.408 1.00 20.83 200 GLU B C 1
ATOM 3427 O O . GLU B 1 199 ? -28.677 4.715 59.950 1.00 21.28 200 GLU B O 1
ATOM 3433 N N . ALA B 1 200 ? -27.026 6.165 60.421 1.00 21.70 201 ALA B N 1
ATOM 3434 C CA . ALA B 1 200 ? -27.676 7.319 59.800 1.00 20.63 201 ALA B CA 1
ATOM 3435 C C . ALA B 1 200 ? -27.863 7.113 58.293 1.00 18.53 201 ALA B C 1
ATOM 3436 O O . ALA B 1 200 ? -28.865 7.538 57.711 1.00 21.25 201 ALA B O 1
ATOM 3438 N N . ARG B 1 201 ? -26.886 6.466 57.663 1.00 19.40 202 ARG B N 1
ATOM 3439 C CA . ARG B 1 201 ? -26.975 6.170 56.242 1.00 17.18 202 ARG B CA 1
ATOM 3440 C C . ARG B 1 201 ? -28.168 5.244 55.987 1.00 18.77 202 ARG B C 1
ATOM 3441 O O . ARG B 1 201 ? -29.004 5.505 55.115 1.00 18.87 202 ARG B O 1
ATOM 3449 N N . LYS B 1 202 ? -28.242 4.166 56.767 1.00 18.07 203 LYS B N 1
ATOM 3450 C CA . LYS B 1 202 ? -29.323 3.184 56.645 1.00 20.10 203 LYS B CA 1
ATOM 3451 C C . LYS B 1 202 ? -30.701 3.798 56.871 1.00 17.12 203 LYS B C 1
ATOM 3452 O O . LYS B 1 202 ? -31.655 3.488 56.160 1.00 18.92 203 LYS B O 1
ATOM 3458 N N . ALA B 1 203 ? -30.807 4.670 57.866 1.00 18.70 204 ALA B N 1
ATOM 3459 C CA . ALA B 1 203 ? -32.057 5.381 58.099 1.00 18.28 204 ALA B CA 1
ATOM 3460 C C . ALA B 1 203 ? -32.422 6.224 56.875 1.00 17.37 204 ALA B C 1
ATOM 3461 O O . ALA B 1 203 ? -33.575 6.237 56.431 1.00 20.25 204 ALA B O 1
ATOM 3463 N N . ALA B 1 204 ? -31.431 6.924 56.332 1.00 18.86 205 ALA B N 1
ATOM 3464 C CA . ALA B 1 204 ? -31.651 7.803 55.184 1.00 22.29 205 ALA B CA 1
ATOM 3465 C C . ALA B 1 204 ? -32.095 6.997 53.981 1.00 18.57 205 ALA B C 1
ATOM 3466 O O . ALA B 1 204 ? -33.113 7.295 53.353 1.00 16.78 205 ALA B O 1
ATOM 3468 N N . VAL B 1 205 ? -31.321 5.969 53.661 1.00 18.43 206 VAL B N 1
ATOM 3469 C CA . VAL B 1 205 ? -31.663 5.096 52.550 1.00 18.22 206 VAL B CA 1
ATOM 3470 C C . VAL B 1 205 ? -32.986 4.387 52.821 1.00 15.48 206 VAL B C 1
ATOM 3471 O O . VAL B 1 205 ? -33.782 4.166 51.916 1.00 16.94 206 VAL B O 1
ATOM 3475 N N . GLY B 1 206 ? -33.225 4.034 54.075 1.00 17.47 207 GLY B N 1
ATOM 3476 C CA . GLY B 1 206 ? -34.452 3.336 54.418 1.00 17.05 207 GLY B CA 1
ATOM 3477 C C . GLY B 1 206 ? -35.670 4.220 54.232 1.00 19.07 207 GLY B C 1
ATOM 3478 O O . GLY B 1 206 ? -36.722 3.765 53.789 1.00 17.03 207 GLY B O 1
ATOM 3479 N N . ARG B 1 207 ? -35.532 5.495 54.578 1.00 20.23 208 ARG B N 1
ATOM 3480 C CA . ARG B 1 207 ? -36.642 6.433 54.427 1.00 17.54 208 ARG B CA 1
ATOM 3481 C C . ARG B 1 207 ? -36.948 6.698 52.952 1.00 18.31 208 ARG B C 1
ATOM 3482 O O . ARG B 1 207 ? -38.105 6.758 52.553 1.00 15.82 208 ARG B O 1
ATOM 3490 N N . VAL B 1 208 ? -35.917 6.847 52.129 1.00 16.10 209 VAL B N 1
ATOM 3491 C CA . VAL B 1 208 ? -36.161 7.049 50.699 1.00 17.10 209 VAL B CA 1
ATOM 3492 C C . VAL B 1 208 ? -36.814 5.819 50.062 1.00 19.15 209 VAL B C 1
ATOM 3493 O O . VAL B 1 208 ? -37.792 5.921 49.322 1.00 19.11 209 VAL B O 1
ATOM 3497 N N . ARG B 1 209 ? -36.251 4.653 50.348 1.00 21.04 210 ARG B N 1
ATOM 3498 C CA . ARG B 1 209 ? -36.775 3.393 49.844 1.00 19.49 210 ARG B CA 1
ATOM 3499 C C . ARG B 1 209 ? -38.263 3.263 50.139 1.00 19.64 210 ARG B C 1
ATOM 3500 O O . ARG B 1 209 ? -39.036 2.792 49.303 1.00 19.23 210 ARG B O 1
ATOM 3508 N N . ALA B 1 210 ? -38.662 3.695 51.328 1.00 19.38 211 ALA B N 1
ATOM 3509 C CA . ALA B 1 210 ? -40.059 3.591 51.762 1.00 19.36 211 ALA B CA 1
ATOM 3510 C C . ALA B 1 210 ? -41.045 4.436 50.947 1.00 21.28 211 ALA B C 1
ATOM 3511 O O . ALA B 1 210 ? -42.240 4.157 50.938 1.00 19.20 211 ALA B O 1
ATOM 3513 N N . VAL B 1 211 ? -40.561 5.482 50.281 1.00 18.89 212 VAL B N 1
ATOM 3514 C CA . VAL B 1 211 ? -41.468 6.362 49.530 1.00 22.13 212 VAL B CA 1
ATOM 3515 C C . VAL B 1 211 ? -41.263 6.287 48.020 1.00 19.56 212 VAL B C 1
ATOM 3516 O O . VAL B 1 211 ? -41.943 6.978 47.270 1.00 20.50 212 VAL B O 1
ATOM 3520 N N . VAL B 1 212 ? -40.322 5.450 47.589 1.00 20.38 213 VAL B N 1
ATOM 3521 C CA . VAL B 1 212 ? -40.034 5.267 46.170 1.00 20.95 213 VAL B CA 1
ATOM 3522 C C . VAL B 1 212 ? -41.259 4.727 45.452 1.00 24.53 213 VAL B C 1
ATOM 3523 O O . VAL B 1 212 ? -41.957 3.853 45.972 1.00 26.86 213 VAL B O 1
ATOM 3527 N N . ALA B 1 213 ? -41.527 5.241 44.257 1.00 22.25 214 ALA B N 1
ATOM 3528 C CA . ALA B 1 213 ? -42.771 4.906 43.578 1.00 25.08 214 ALA B CA 1
ATOM 3529 C C . ALA B 1 213 ? -42.541 4.597 42.103 1.00 28.93 214 ALA B C 1
ATOM 3530 O O . ALA B 1 213 ? -43.366 4.918 41.258 1.00 37.71 214 ALA B O 1
ATOM 3532 N N . GLY B 1 214 ? -41.411 3.970 41.801 1.00 26.78 215 GLY B N 1
ATOM 3533 C CA . GLY B 1 214 ? -41.036 3.652 40.434 1.00 22.53 215 GLY B CA 1
ATOM 3534 C C . GLY B 1 214 ? -39.574 3.241 40.425 1.00 26.92 215 GLY B C 1
ATOM 3535 O O . GLY B 1 214 ? -38.959 3.121 41.481 1.00 27.00 215 GLY B O 1
ATOM 3536 N N . GLU B 1 215 ? -38.995 3.031 39.250 1.00 25.47 216 GLU B N 1
ATOM 3537 C CA . GLU B 1 215 ? -37.583 2.680 39.215 1.00 28.35 216 GLU B CA 1
ATOM 3538 C C . GLU B 1 215 ? -36.723 3.938 39.191 1.00 23.61 216 GLU B C 1
ATOM 3539 O O . GLU B 1 215 ? -36.897 4.793 38.322 1.00 21.63 216 GLU B O 1
ATOM 3545 N N . PRO B 1 216 ? -35.808 4.062 40.166 1.00 23.63 217 PRO B N 1
ATOM 3546 C CA . PRO B 1 216 ? -34.852 5.172 40.186 1.00 22.24 217 PRO B CA 1
ATOM 3547 C C . PRO B 1 216 ? -33.870 5.023 39.042 1.00 24.19 217 PRO B C 1
ATOM 3548 O O . PRO B 1 216 ? -33.620 3.900 38.592 1.00 24.20 217 PRO B O 1
ATOM 3552 N N . TYR B 1 217 ? -33.328 6.137 38.566 1.00 19.92 218 TYR B N 1
ATOM 3553 C CA . TYR B 1 217 ? -32.266 6.075 37.572 1.00 22.24 218 TYR B CA 1
ATOM 3554 C C . TYR B 1 217 ? -30.978 6.618 38.179 1.00 20.62 218 TYR B C 1
ATOM 3555 O O . TYR B 1 217 ? -30.973 7.693 38.782 1.00 17.78 218 TYR B O 1
ATOM 3564 N N . SER B 1 218 ? -29.894 5.861 38.034 1.00 15.84 219 SER B N 1
ATOM 3565 C CA . SER B 1 218 ? -28.586 6.286 38.520 1.00 19.88 219 SER B CA 1
ATOM 3566 C C . SER B 1 218 ? -27.522 6.217 37.437 1.00 19.58 219 SER B C 1
ATOM 3567 O O . SER B 1 218 ? -27.531 5.320 36.586 1.00 19.13 219 SER B O 1
ATOM 3570 N N . ASN B 1 219 ? -26.603 7.171 37.468 1.00 17.44 220 ASN B N 1
ATOM 3571 C CA . ASN B 1 219 ? -25.437 7.110 36.596 1.00 17.73 220 ASN B CA 1
ATOM 3572 C C . ASN B 1 219 ? -24.345 7.974 37.193 1.00 17.78 220 ASN B C 1
ATOM 3573 O O . ASN B 1 219 ? -24.602 8.814 38.071 1.00 17.57 220 ASN B O 1
ATOM 3578 N N . THR B 1 220 ? -23.127 7.761 36.730 1.00 14.60 221 THR B N 1
ATOM 3579 C CA . THR B 1 220 ? -22.013 8.565 37.182 1.00 15.73 221 THR B CA 1
ATOM 3580 C C . THR B 1 220 ? -21.469 9.308 35.978 1.00 15.57 221 THR B C 1
ATOM 3581 O O . THR B 1 220 ? -21.671 8.872 34.842 1.00 16.25 221 THR B O 1
ATOM 3585 N N . TYR B 1 221 ? -20.788 10.426 36.226 1.00 12.33 222 TYR B N 1
ATOM 3586 C CA . TYR B 1 221 ? -20.401 11.333 35.157 1.00 14.65 222 TYR B CA 1
ATOM 3587 C C . TYR B 1 221 ? -19.069 12.022 35.416 1.00 16.46 222 TYR B C 1
ATOM 3588 O O . TYR B 1 221 ? -18.643 12.214 36.565 1.00 16.03 222 TYR B O 1
ATOM 3597 N N . GLN B 1 222 ? -18.432 12.408 34.323 1.00 14.41 223 GLN B N 1
ATOM 3598 C CA . GLN B 1 222 ? -17.353 13.386 34.337 1.00 19.15 223 GLN B CA 1
ATOM 3599 C C . GLN B 1 222 ? -17.915 14.707 33.799 1.00 17.91 223 GLN B C 1
ATOM 3600 O O . GLN B 1 222 ? -18.695 14.707 32.844 1.00 14.85 223 GLN B O 1
ATOM 3606 N N . VAL B 1 223 ? -17.537 15.828 34.404 1.00 17.38 224 VAL B N 1
ATOM 3607 C CA . VAL B 1 223 ? -17.955 17.128 33.875 1.00 17.21 224 VAL B CA 1
ATOM 3608 C C . VAL B 1 223 ? -17.018 17.523 32.737 1.00 16.01 224 VAL B C 1
ATOM 3609 O O . VAL B 1 223 ? -15.806 17.565 32.916 1.00 18.31 224 VAL B O 1
ATOM 3613 N N . VAL B 1 224 ? -17.569 17.807 31.564 1.00 15.68 225 VAL B N 1
ATOM 3614 C CA . VAL B 1 224 ? -16.714 18.004 30.396 1.00 17.55 225 VAL B CA 1
ATOM 3615 C C . VAL B 1 224 ? -16.738 19.419 29.832 1.00 15.50 225 VAL B C 1
ATOM 3616 O O . VAL B 1 224 ? -15.897 19.777 29.020 1.00 13.21 225 VAL B O 1
ATOM 3620 N N . HIS B 1 225 ? -17.692 20.231 30.268 1.00 15.22 226 HIS B N 1
ATOM 3621 C CA . HIS B 1 225 ? -17.864 21.539 29.653 1.00 15.61 226 HIS B CA 1
ATOM 3622 C C . HIS B 1 225 ? -18.800 22.375 30.500 1.00 16.73 226 HIS B C 1
ATOM 3623 O O . HIS B 1 225 ? -19.828 21.885 30.979 1.00 15.58 226 HIS B O 1
ATOM 3630 N N . THR B 1 226 ? -18.424 23.630 30.707 1.00 13.47 227 THR B N 1
ATOM 3631 C CA . THR B 1 226 ? -19.300 24.588 31.354 1.00 12.06 227 THR B CA 1
ATOM 3632 C C . THR B 1 226 ? -19.143 25.974 30.737 1.00 13.20 227 THR B C 1
ATOM 3633 O O . THR B 1 226 ? -18.066 26.350 30.301 1.00 15.07 227 THR B O 1
ATOM 3637 N N . ARG B 1 227 ? -20.237 26.722 30.707 1.00 14.32 228 ARG B N 1
ATOM 3638 C CA . ARG B 1 227 ? -20.255 28.073 30.188 1.00 13.46 228 ARG B CA 1
ATOM 3639 C C . ARG B 1 227 ? -21.387 28.863 30.853 1.00 15.43 228 ARG B C 1
ATOM 3640 O O . ARG B 1 227 ? -22.490 28.347 31.035 1.00 14.61 228 ARG B O 1
ATOM 3648 N N . SER B 1 228 ? -21.116 30.107 31.234 1.00 15.58 229 SER B N 1
ATOM 3649 C CA . SER B 1 228 ? -22.168 30.963 31.789 1.00 18.64 229 SER B CA 1
ATOM 3650 C C . SER B 1 228 ? -22.580 32.059 30.825 1.00 19.20 229 SER B C 1
ATOM 3651 O O . SER B 1 228 ? -21.893 32.313 29.827 1.00 16.35 229 SER B O 1
ATOM 3654 N N . ALA B 1 229 ? -23.694 32.721 31.133 1.00 18.59 230 ALA B N 1
ATOM 3655 C CA . ALA B 1 229 ? -24.227 33.743 30.239 1.00 20.76 230 ALA B CA 1
ATOM 3656 C C . ALA B 1 229 ? -23.123 34.723 29.910 1.00 21.41 230 ALA B C 1
ATOM 3657 O O . ALA B 1 229 ? -22.466 35.242 30.807 1.00 20.36 230 ALA B O 1
ATOM 3659 N N . GLY B 1 230 ? -22.910 34.939 28.614 1.00 28.12 231 GLY B N 1
ATOM 3660 C CA . GLY B 1 230 ? -22.005 35.964 28.135 1.00 30.07 231 GLY B CA 1
ATOM 3661 C C . GLY B 1 230 ? -20.541 35.594 28.202 1.00 33.50 231 GLY B C 1
ATOM 3662 O O . GLY B 1 230 ? -19.692 36.335 27.700 1.00 36.38 231 GLY B O 1
ATOM 3663 N N . GLU B 1 231 ? -20.238 34.459 28.824 1.00 23.14 232 GLU B N 1
ATOM 3664 C CA . GLU B 1 231 ? -18.858 34.023 28.977 1.00 23.41 232 GLU B CA 1
ATOM 3665 C C . GLU B 1 231 ? -18.254 33.670 27.624 1.00 26.80 232 GLU B C 1
ATOM 3666 O O . GLU B 1 231 ? -18.827 32.899 26.847 1.00 25.68 232 GLU B O 1
ATOM 3672 N N . LYS B 1 232 ? -17.096 34.251 27.337 1.00 25.30 233 LYS B N 1
ATOM 3673 C CA . LYS B 1 232 ? -16.443 34.059 26.051 1.00 21.41 233 LYS B CA 1
ATOM 3674 C C . LYS B 1 232 ? -15.635 32.765 26.078 1.00 21.34 233 LYS B C 1
ATOM 3675 O O . LYS B 1 232 ? -14.420 32.768 26.299 1.00 19.60 233 LYS B O 1
ATOM 3681 N N . LEU B 1 233 ? -16.337 31.653 25.867 1.00 17.91 234 LEU B N 1
ATOM 3682 C CA . LEU B 1 233 ? -15.738 30.326 25.955 1.00 20.32 234 LEU B CA 1
ATOM 3683 C C . LEU B 1 233 ? -16.484 29.388 25.012 1.00 19.16 234 LEU B C 1
ATOM 3684 O O . LEU B 1 233 ? -17.696 29.476 24.894 1.00 17.25 234 LEU B O 1
ATOM 3689 N N . ALA B 1 234 ? -15.763 28.522 24.311 1.00 17.57 235 ALA B N 1
ATOM 3690 C CA . ALA B 1 234 ? -16.402 27.615 23.356 1.00 19.52 235 ALA B CA 1
ATOM 3691 C C . ALA B 1 234 ? -15.518 26.403 23.079 1.00 19.99 235 ALA B C 1
ATOM 3692 O O . ALA B 1 234 ? -14.290 26.502 23.127 1.00 20.94 235 ALA B O 1
ATOM 3694 N N . ALA B 1 235 ? -16.138 25.265 22.787 1.00 15.01 236 ALA B N 1
ATOM 3695 C CA . ALA B 1 235 ? -15.389 24.061 22.447 1.00 18.81 236 ALA B CA 1
ATOM 3696 C C . ALA B 1 235 ? -15.048 24.072 20.971 1.00 20.44 236 ALA B C 1
ATOM 3697 O O . ALA B 1 235 ? -14.333 23.198 20.489 1.00 22.85 236 ALA B O 1
ATOM 3699 N N . ALA B 1 236 ? -15.575 25.060 20.252 1.00 21.06 237 ALA B N 1
ATOM 3700 C CA . ALA B 1 236 ? -15.399 25.119 18.806 1.00 24.45 237 ALA B CA 1
ATOM 3701 C C . ALA B 1 236 ? -15.703 26.497 18.183 1.00 31.39 237 ALA B C 1
ATOM 3702 O O . ALA B 1 236 ? -16.431 27.319 18.762 1.00 25.44 237 ALA B O 1
ATOM 3704 N N . LEU B 1 237 ? -15.130 26.724 16.998 1.00 34.93 238 LEU B N 1
ATOM 3705 C CA . LEU B 1 237 ? -15.460 27.858 16.122 1.00 33.22 238 LEU B CA 1
ATOM 3706 C C . LEU B 1 237 ? -14.648 29.111 16.433 1.00 38.67 238 LEU B C 1
ATOM 3707 O O . LEU B 1 237 ? -13.512 29.261 15.966 1.00 41.95 238 LEU B O 1
#

InterPro domains:
  IPR007138 Antibiotic biosynthesis monooxygenase domain [PF03992] (123-193)
  IPR011008 Dimeric alpha-beta barrel [SSF54909] (1-105)
  IPR011008 Dimeric alpha-beta barrel [SSF54909] (115-227)

Solvent-accessible surface area: 22384 Å² total